Protein AF-0000000066941147 (afdb_homodimer)

Foldseek 3Di:
DPDQWDKDFPAFAAAPVRDTDHRWIKIKDKAADLVAAEEEEEDAQLDDQVQRCQQEDCPFPNDNPHYIYMYIYAELNVRTPHPVPDPDFPDDQHALLRRLVNVVCCQCVPSNHQAHAEQEYAAVSLLNLLLCLLVPVPRYAEGEYEAYAQAQDPVLLVLLLQLLQLLLVLLVWHPPGQLRFTDDDPVDRVVRVVSQDDDPSSLLRSLLSSLVSCVPQQAFPVCVVVPCLCVLVVAPDDVSSSVVPRSVSSSVGRSRSNRSVSSNRSGRHSCVDPPNVRPRLVSLQSRPHQYEYEYECGADRRHVVNVVVSQVSYDPPRYDYDYHPDNGHSCLPGGDRDVVSSVVVRVVSNVCSVPTDDPD/DPDQKDKDWPAFAAAPVRDTDHRWIKIKDKAADLVAAEEEEEDAQLDDQVQRCQQEDCPFPNDNPHYIYMYIYAELNVRTPHPVPDPDFPDDQHALLRRLVNVVCCQCVPSNHQAHAEQEYAAVSLLNLLLCLLVPVPRYAEGEYEAYAQAQDPVLLVLLLQLLQLLLVLLVWHPPGQLRGTDDDPVDRVRRVVSQDDDPSSLLRSLLSSLVSCVPQQAFPVCVVVPCLCVLVVAPDDVSSSVVPRSVSSSVGRSRSNRSVSSNRSGRHSCVDPPNVRPRLVSLQSRPHQYEYEYECGADRRHVVNVVVSQVSYDPPRYDYDYHPDNGHSCLRGRDRDVVSSVVVRVVSNVCSVPTDDDD

Sequence (720 aa):
MPADYETYNLGDFAVQSGATIPKAWIAYKTYGSPSNPVVLYPSWYSGLISDNEWLIGADKTLNPDKYFIIITALFGNGQSISPSNSDVVPFPDVTFYDNVKAQNRLLTEKLGVKHLRAVLGWSMGAGQAFQWATQYPDFVDIAVPFCGSAKTSIHNQVFLEGVKSALLAAKGLSSAGSTFGRVENAQDAVAIKSNRQWTDQEKATGLKAFGRGYAGWGFSQAFYREKLHQSAYGAKDLEDFMVNFWETWALSKDPENLLVMLYTWQAGDVSKQEPYNGDFEAAMRAIKAKTLVLPSKTDLYFPPEDSEYEVKNMSPGVGQLDVYPSIWGHWAGGPPGNMEDVKWLDERLAKLFAEAPKNGMPADYETYNLGDFAVQSGATIPKAWIAYKTYGSPSNPVVLYPSWYSGLISDNEWLIGADKTLNPDKYFIIITALFGNGQSISPSNSDVVPFPDVTFYDNVKAQNRLLTEKLGVKHLRAVLGWSMGAGQAFQWATQYPDFVDIAVPFCGSAKTSIHNQVFLEGVKSALLAAKGLSSAGSTFGRVENAQDAVAIKSNRQWTDQEKATGLKAFGRGYAGWGFSQAFYREKLHQSAYGAKDLEDFMVNFWETWALSKDPENLLVMLYTWQAGDVSKQEPYNGDFEAAMRAIKAKTLVLPSKTDLYFPPEDSEYEVKNMSPGVGQLDVYPSIWGHWAGGPPGNMEDVKWLDERLAKLFAEAPKNG

InterPro domains:
  IPR000073 Alpha/beta hydrolase fold-1 [PF00561] (54-217)
  IPR008220 Homoserine/serine acetyltransferase MetX-like [PIRSF000443] (4-332)
  IPR008220 Homoserine/serine acetyltransferase MetX-like [PTHR32268] (5-338)
  IPR029058 Alpha/Beta hydrolase fold [G3DSA:3.40.50.1820] (3-357)
  IPR029058 Alpha/Beta hydrolase fold [SSF53474] (2-332)

Radius of gyration: 27.17 Å; Cα contacts (8 Å, |Δi|>4): 1637; chains: 2; bounding box: 57×75×65 Å

pLDDT: mean 97.07, std 5.22, range [39.03, 98.94]

Organism: NCBI:txid1442368

Structure (mmCIF, N/CA/C/O backbone):
data_AF-0000000066941147-model_v1
#
loop_
_entity.id
_entity.type
_entity.pdbx_description
1 polymer 'AB hydrolase-1 domain-containing protein'
#
loop_
_atom_site.group_PDB
_atom_site.id
_atom_site.type_symbol
_atom_site.label_atom_id
_atom_site.label_alt_id
_atom_site.label_comp_id
_atom_site.label_asym_id
_atom_site.label_entity_id
_atom_site.label_seq_id
_atom_site.pdbx_PDB_ins_code
_atom_site.Cartn_x
_atom_site.Cartn_y
_atom_site.Cartn_z
_atom_site.occupancy
_atom_site.B_iso_or_equiv
_atom_site.auth_seq_id
_atom_site.auth_comp_id
_atom_site.auth_asym_id
_atom_site.auth_atom_id
_atom_site.pdbx_PDB_model_num
ATOM 1 N N . MET A 1 1 ? -15.719 -16.172 -30.375 1 39.03 1 MET A N 1
ATOM 2 C CA . MET A 1 1 ? -14.602 -16.859 -31.016 1 39.03 1 MET A CA 1
ATOM 3 C C . MET A 1 1 ? -14.016 -17.938 -30.109 1 39.03 1 MET A C 1
ATOM 5 O O . MET A 1 1 ? -14.047 -17.797 -28.875 1 39.03 1 MET A O 1
ATOM 9 N N . PRO A 1 2 ? -14.07 -19.109 -30.547 1 49.22 2 PRO A N 1
ATOM 10 C CA . PRO A 1 2 ? -13.57 -20.188 -29.672 1 49.22 2 PRO A CA 1
ATOM 11 C C . PRO A 1 2 ? -12.359 -19.766 -28.859 1 49.22 2 PRO A C 1
ATOM 13 O O . PRO A 1 2 ? -11.586 -18.891 -29.281 1 49.22 2 PRO A O 1
ATOM 16 N N . ALA A 1 3 ? -12.398 -20.281 -27.688 1 68.75 3 ALA A N 1
ATOM 17 C CA . ALA A 1 3 ? -11.273 -19.922 -26.828 1 68.75 3 ALA A CA 1
ATOM 18 C C . ALA A 1 3 ? -9.945 -20.312 -27.484 1 68.75 3 ALA A C 1
ATOM 20 O O . ALA A 1 3 ? -9.828 -21.391 -28.078 1 68.75 3 ALA A O 1
ATOM 21 N N . ASP A 1 4 ? -9.094 -19.547 -27.578 1 90.12 4 ASP A N 1
ATOM 22 C CA . ASP A 1 4 ? -7.773 -19.75 -28.172 1 90.12 4 ASP A CA 1
ATOM 23 C C . ASP A 1 4 ? -6.871 -20.547 -27.234 1 90.12 4 ASP A C 1
ATOM 25 O O . ASP A 1 4 ? -5.68 -20.25 -27.109 1 90.12 4 ASP A O 1
ATOM 29 N N . TYR A 1 5 ? -7.516 -21.484 -26.328 1 97.94 5 TYR A N 1
ATOM 30 C CA . TYR A 1 5 ? -6.793 -22.375 -25.438 1 97.94 5 TYR A CA 1
ATOM 31 C C . TYR A 1 5 ? -7.5 -23.719 -25.328 1 97.94 5 TYR A C 1
ATOM 33 O O . TYR A 1 5 ? -8.648 -23.859 -25.75 1 97.94 5 TYR A O 1
ATOM 41 N N . GLU A 1 6 ? -6.852 -24.766 -24.859 1 98.31 6 GLU A N 1
ATOM 42 C CA . GLU A 1 6 ? -7.391 -26.094 -24.609 1 98.31 6 GLU A CA 1
ATOM 43 C C . GLU A 1 6 ? -7.566 -26.359 -23.125 1 98.31 6 GLU A C 1
ATOM 45 O O . GLU A 1 6 ? -7.047 -25.609 -22.297 1 98.31 6 GLU A O 1
ATOM 50 N N . THR A 1 7 ? -8.414 -27.359 -22.797 1 98.56 7 THR A N 1
ATOM 51 C CA . THR A 1 7 ? -8.586 -27.75 -21.406 1 98.56 7 THR A CA 1
ATOM 52 C C . THR A 1 7 ? -8.273 -29.234 -21.234 1 98.56 7 THR A C 1
ATOM 54 O O . THR A 1 7 ? -8.414 -30.031 -22.172 1 98.56 7 THR A O 1
ATOM 57 N N . TYR A 1 8 ? -7.77 -29.578 -20.156 1 98.81 8 TYR A N 1
ATOM 58 C CA . TYR A 1 8 ? -7.562 -30.969 -19.719 1 98.81 8 TYR A CA 1
ATOM 59 C C . TYR A 1 8 ? -8.398 -31.281 -18.484 1 98.81 8 TYR A C 1
ATOM 61 O O . TYR A 1 8 ? -8.305 -30.594 -17.469 1 98.81 8 TYR A O 1
ATOM 69 N N . ASN A 1 9 ? -9.195 -32.312 -18.547 1 98.75 9 ASN A N 1
ATOM 70 C CA . ASN A 1 9 ? -10.047 -32.75 -17.453 1 98.75 9 ASN A CA 1
ATOM 71 C C . ASN A 1 9 ? -9.242 -33.5 -16.375 1 98.75 9 ASN A C 1
ATOM 73 O O . ASN A 1 9 ? -8.594 -34.5 -16.656 1 98.75 9 ASN A O 1
ATOM 77 N N . LEU A 1 10 ? -9.312 -33 -15.156 1 98.75 10 LEU A N 1
ATOM 78 C CA . LEU A 1 10 ? -8.562 -33.562 -14.039 1 98.75 10 LEU A CA 1
ATOM 79 C C . LEU A 1 10 ? -9.438 -34.5 -13.219 1 98.75 10 LEU A C 1
ATOM 81 O O . LEU A 1 10 ? -8.938 -35.219 -12.344 1 98.75 10 LEU A O 1
ATOM 85 N N . GLY A 1 11 ? -10.75 -34.531 -13.5 1 98.5 11 GLY A N 1
ATOM 86 C CA . GLY A 1 11 ? -11.695 -35.25 -12.656 1 98.5 11 GLY A CA 1
ATOM 87 C C . GLY A 1 11 ? -11.867 -34.625 -11.289 1 98.5 11 GLY A C 1
ATOM 88 O O . GLY A 1 11 ? -11.797 -33.406 -11.141 1 98.5 11 GLY A O 1
ATOM 89 N N . ASP A 1 12 ? -12.289 -35.5 -10.305 1 98.44 12 ASP A N 1
ATOM 90 C CA . ASP A 1 12 ? -12.328 -35.031 -8.922 1 98.44 12 ASP A CA 1
ATOM 91 C C . ASP A 1 12 ? -10.914 -34.781 -8.383 1 98.44 12 ASP A C 1
ATOM 93 O O . ASP A 1 12 ? -10.141 -35.75 -8.234 1 98.44 12 ASP A O 1
ATOM 97 N N . PHE A 1 13 ? -10.633 -33.594 -8.148 1 98.5 13 PHE A N 1
ATOM 98 C CA . PHE A 1 13 ? -9.273 -33.188 -7.852 1 98.5 13 PHE A CA 1
ATOM 99 C C . PHE A 1 13 ? -9.117 -32.844 -6.375 1 98.5 13 PHE A C 1
ATOM 101 O O . PHE A 1 13 ? -9.695 -31.859 -5.895 1 98.5 13 PHE A O 1
ATOM 108 N N . ALA A 1 14 ? -8.352 -33.625 -5.633 1 98.38 14 ALA A N 1
ATOM 109 C CA . ALA A 1 14 ? -8.094 -33.344 -4.215 1 98.38 14 ALA A CA 1
ATOM 110 C C . ALA A 1 14 ? -7.078 -32.219 -4.035 1 98.38 14 ALA A C 1
ATOM 112 O O . ALA A 1 14 ? -6.07 -32.188 -4.746 1 98.38 14 ALA A O 1
ATOM 113 N N . VAL A 1 15 ? -7.32 -31.359 -3.127 1 98.06 15 VAL A N 1
ATOM 114 C CA . VAL A 1 15 ? -6.41 -30.25 -2.877 1 98.06 15 VAL A CA 1
ATOM 115 C C . VAL A 1 15 ? -5.828 -30.359 -1.471 1 98.06 15 VAL A C 1
ATOM 117 O O . VAL A 1 15 ? -6.297 -31.172 -0.66 1 98.06 15 VAL A O 1
ATOM 120 N N . GLN A 1 16 ? -4.809 -29.578 -1.156 1 96.38 16 GLN A N 1
ATOM 121 C CA . GLN A 1 16 ? -4.031 -29.672 0.075 1 96.38 16 GLN A CA 1
ATOM 122 C C . GLN A 1 16 ? -4.906 -29.406 1.298 1 96.38 16 GLN A C 1
ATOM 124 O O . GLN A 1 16 ? -4.609 -29.875 2.395 1 96.38 16 GLN A O 1
ATOM 129 N N . SER A 1 17 ? -5.945 -28.672 1.117 1 93.25 17 SER A N 1
ATOM 130 C CA . SER A 1 17 ? -6.824 -28.328 2.23 1 93.25 17 SER A CA 1
ATOM 131 C C . SER A 1 17 ? -7.625 -29.531 2.699 1 93.25 17 SER A C 1
ATOM 133 O O . SER A 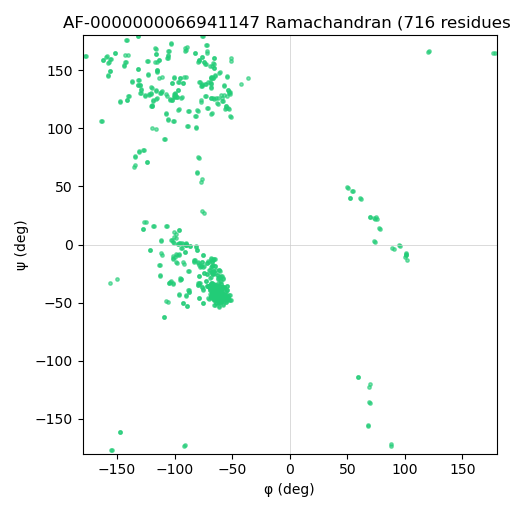1 17 ? -8.242 -29.5 3.766 1 93.25 17 SER A O 1
ATOM 135 N N . GLY A 1 18 ? -7.672 -30.578 1.94 1 96.25 18 GLY A N 1
ATOM 136 C CA . GLY A 1 18 ? -8.484 -31.75 2.223 1 96.25 18 GLY A CA 1
ATOM 137 C C . GLY A 1 18 ? -9.773 -31.797 1.432 1 96.25 18 GLY A C 1
ATOM 138 O O . GLY A 1 18 ? -10.422 -32.844 1.337 1 96.25 18 GLY A O 1
ATOM 139 N N . ALA A 1 19 ? -10.078 -30.688 0.742 1 97.19 19 ALA A N 1
ATOM 140 C CA . ALA A 1 19 ? -11.281 -30.609 -0.083 1 97.19 19 ALA A CA 1
ATOM 141 C C . ALA A 1 19 ? -11.047 -31.25 -1.454 1 97.19 19 ALA A C 1
ATOM 143 O O . ALA A 1 19 ? -9.914 -31.609 -1.791 1 97.19 19 ALA A O 1
ATOM 144 N N . THR A 1 20 ? -12.141 -31.5 -2.129 1 98.12 20 THR A N 1
ATOM 145 C CA . THR A 1 20 ? -12.094 -31.984 -3.502 1 98.12 20 THR A CA 1
ATOM 146 C C . THR A 1 20 ? -12.844 -31.047 -4.441 1 98.12 20 THR A C 1
ATOM 148 O O . THR A 1 20 ? -13.961 -30.625 -4.145 1 98.12 20 THR A O 1
ATOM 151 N N . ILE A 1 21 ? -12.219 -30.641 -5.5 1 98.5 21 ILE A N 1
ATOM 152 C CA . ILE A 1 21 ? -12.898 -29.906 -6.555 1 98.5 21 ILE A CA 1
ATOM 153 C C . ILE A 1 21 ? -13.508 -30.875 -7.562 1 98.5 21 ILE A C 1
ATOM 155 O O . ILE A 1 21 ? -12.781 -31.562 -8.289 1 98.5 21 ILE A O 1
ATOM 159 N N . PRO A 1 22 ? -14.812 -30.906 -7.672 1 98.06 22 PRO A N 1
ATOM 160 C CA . PRO A 1 22 ? -15.43 -31.875 -8.586 1 98.06 22 PRO A CA 1
ATOM 161 C C . PRO A 1 22 ? -15.242 -31.5 -10.055 1 98.06 22 PRO A C 1
ATOM 163 O O . PRO A 1 22 ? -15.352 -30.328 -10.414 1 98.06 22 PRO A O 1
ATOM 166 N N . LYS A 1 23 ? -14.945 -32.438 -10.867 1 97.81 23 LYS A N 1
ATOM 167 C CA . LYS A 1 23 ? -14.828 -32.281 -12.312 1 97.81 23 LYS A CA 1
ATOM 168 C C . LYS A 1 23 ? -13.93 -31.094 -12.664 1 97.81 23 LYS A C 1
ATOM 170 O O . LYS A 1 23 ? -14.32 -30.234 -13.445 1 97.81 23 LYS A O 1
ATOM 175 N N . ALA A 1 24 ? -12.805 -31.078 -12.039 1 98.75 24 ALA A N 1
ATOM 176 C CA . ALA A 1 24 ? -11.883 -29.969 -12.242 1 98.75 24 ALA A CA 1
ATOM 177 C C . ALA A 1 24 ? -11.219 -30.047 -13.617 1 98.75 24 ALA A C 1
ATOM 179 O O . ALA A 1 24 ? -11.164 -31.125 -14.227 1 98.75 24 ALA A O 1
ATOM 180 N N . TRP A 1 25 ? -10.766 -28.875 -14.148 1 98.88 25 TRP A N 1
ATOM 181 C CA . TRP A 1 25 ? -9.977 -28.844 -15.375 1 98.88 25 TRP A CA 1
ATOM 182 C C . TRP A 1 25 ? -8.906 -27.75 -15.305 1 98.88 25 TRP A C 1
ATOM 184 O O . TRP A 1 25 ? -9.039 -26.797 -14.547 1 98.88 25 TRP A O 1
ATOM 194 N N . ILE A 1 26 ? -7.871 -27.938 -16.031 1 98.88 26 ILE A N 1
ATOM 195 C CA . ILE A 1 26 ? -6.828 -26.938 -16.203 1 98.88 26 ILE A CA 1
ATOM 196 C C . ILE A 1 26 ? -6.762 -26.5 -17.656 1 98.88 26 ILE A C 1
ATOM 198 O O . ILE A 1 26 ? -6.879 -27.344 -18.562 1 98.88 26 ILE A O 1
ATOM 202 N N . ALA A 1 27 ? -6.723 -25.188 -17.891 1 98.88 27 ALA A N 1
ATOM 203 C CA . ALA A 1 27 ? -6.605 -24.609 -19.234 1 98.88 27 ALA A CA 1
ATOM 204 C C . ALA A 1 27 ? -5.145 -24.406 -19.609 1 98.88 27 ALA A C 1
ATOM 206 O O . ALA A 1 27 ? -4.316 -24.062 -18.766 1 98.88 27 ALA A O 1
ATOM 207 N N . TYR A 1 28 ? -4.836 -24.625 -20.938 1 98.88 28 TYR A N 1
ATOM 208 C CA . TYR A 1 28 ? -3.461 -24.484 -21.391 1 98.88 28 TYR A CA 1
ATOM 209 C C . TYR A 1 28 ? -3.416 -24.172 -22.891 1 98.88 28 TYR A C 1
ATOM 211 O O . TYR A 1 28 ? -4.418 -24.328 -23.594 1 98.88 28 TYR A O 1
ATOM 219 N N . LYS A 1 29 ? -2.312 -23.625 -23.312 1 98.81 29 LYS A N 1
ATOM 220 C CA . LYS A 1 29 ? -1.997 -23.422 -24.719 1 98.81 29 LYS A CA 1
ATOM 221 C C . LYS A 1 29 ? -0.547 -23.797 -25.016 1 98.81 29 LYS A C 1
ATOM 223 O O . LYS A 1 29 ? 0.342 -23.547 -24.203 1 98.81 29 LYS A O 1
ATOM 228 N N . THR A 1 30 ? -0.351 -24.438 -26.172 1 98.62 30 THR A N 1
ATOM 229 C CA . THR A 1 30 ? 0.993 -24.875 -26.516 1 98.62 30 THR A CA 1
ATOM 230 C C . THR A 1 30 ? 1.507 -24.141 -27.75 1 98.62 30 THR A C 1
ATOM 232 O O . THR A 1 30 ? 0.719 -23.703 -28.594 1 98.62 30 THR A O 1
ATOM 235 N N . TYR A 1 31 ? 2.775 -23.953 -27.797 1 98.44 31 TYR A N 1
ATOM 236 C CA . TYR A 1 31 ? 3.502 -23.359 -28.922 1 98.44 31 TYR A CA 1
ATOM 237 C C . TYR A 1 31 ? 4.715 -24.219 -29.281 1 98.44 31 TYR A C 1
ATOM 239 O O . TYR A 1 31 ? 5.41 -24.719 -28.406 1 98.44 31 TYR A O 1
ATOM 247 N N . GLY A 1 32 ? 4.957 -24.422 -30.547 1 98.38 32 GLY A N 1
ATOM 248 C CA . GLY A 1 32 ? 6.09 -25.219 -30.984 1 98.38 32 GLY A CA 1
ATOM 249 C C . GLY A 1 32 ? 5.781 -26.703 -31.078 1 98.38 32 GLY A C 1
ATOM 250 O O . GLY A 1 32 ? 4.637 -27.109 -30.891 1 98.38 32 GLY A O 1
ATOM 251 N N . SER A 1 33 ? 6.777 -27.531 -31.328 1 98 33 SER A N 1
ATOM 252 C CA . SER A 1 33 ? 6.629 -28.969 -31.547 1 98 33 SER A CA 1
ATOM 253 C C . SER A 1 33 ? 6.797 -29.734 -30.234 1 98 33 SER A C 1
ATOM 255 O O . SER A 1 33 ? 7.73 -29.484 -29.469 1 98 33 SER A O 1
ATOM 257 N N . PRO A 1 34 ? 6 -30.703 -30.047 1 97.62 34 PRO A N 1
ATOM 258 C CA . PRO A 1 34 ? 6.105 -31.5 -28.828 1 97.62 34 PRO A CA 1
ATOM 259 C C . PRO A 1 34 ? 7.418 -32.281 -28.75 1 97.62 34 PRO A C 1
ATOM 261 O O . PRO A 1 34 ? 7.75 -32.844 -27.688 1 97.62 34 PRO A O 1
ATOM 264 N N . SER A 1 35 ? 8.117 -32.344 -29.844 1 97.06 35 SER A N 1
ATOM 265 C CA . SER A 1 35 ? 9.383 -33.094 -29.844 1 97.06 35 SER A CA 1
ATOM 266 C C . SER A 1 35 ? 10.516 -32.219 -29.297 1 97.06 35 SER A C 1
ATOM 268 O O . SER A 1 35 ? 11.594 -32.719 -28.984 1 97.06 35 SER A O 1
ATOM 270 N N . ASN A 1 36 ? 10.273 -30.922 -29.219 1 97.75 36 ASN A N 1
ATOM 271 C CA . ASN A 1 36 ? 11.273 -30 -28.703 1 97.75 36 ASN A CA 1
ATOM 272 C C . ASN A 1 36 ? 11.336 -30.031 -27.172 1 97.75 36 ASN A C 1
ATOM 274 O O . ASN A 1 36 ? 10.414 -30.516 -26.516 1 97.75 36 ASN A O 1
ATOM 278 N N . PRO A 1 37 ? 12.523 -29.562 -26.609 1 98.19 37 PRO A N 1
ATOM 279 C CA . PRO A 1 37 ? 12.555 -29.438 -25.156 1 98.19 37 PRO A CA 1
ATOM 280 C C . PRO A 1 37 ? 11.422 -28.578 -24.609 1 98.19 37 PRO A C 1
ATOM 282 O O . PRO A 1 37 ? 11.047 -27.562 -25.219 1 98.19 37 PRO A O 1
ATOM 285 N N . VAL A 1 38 ? 10.906 -28.922 -23.453 1 98.81 38 VAL A N 1
ATOM 286 C CA . VAL A 1 38 ? 9.648 -28.359 -22.984 1 98.81 38 VAL A CA 1
ATOM 287 C C . VAL A 1 38 ? 9.93 -27.203 -22.031 1 98.81 38 VAL A C 1
ATOM 289 O O . VAL A 1 38 ? 10.781 -27.312 -21.141 1 98.81 38 VAL A O 1
ATOM 292 N N . VAL A 1 39 ? 9.273 -26.078 -22.203 1 98.88 39 VAL A N 1
ATOM 293 C CA . VAL A 1 39 ? 9.281 -24.938 -21.312 1 98.88 39 VAL A CA 1
ATOM 294 C C . VAL A 1 39 ? 7.871 -24.672 -20.781 1 98.88 39 VAL A C 1
ATOM 296 O O . VAL A 1 39 ? 6.922 -24.562 -21.562 1 98.88 39 VAL A O 1
ATOM 299 N N . LEU A 1 40 ? 7.738 -24.656 -19.484 1 98.94 40 LEU A N 1
ATOM 300 C CA . LEU A 1 40 ? 6.473 -24.312 -18.844 1 98.94 40 LEU A CA 1
ATOM 301 C C . LEU A 1 40 ? 6.469 -22.875 -18.375 1 98.94 40 LEU A C 1
ATOM 303 O O . LEU A 1 40 ? 7.406 -22.422 -17.703 1 98.94 40 LEU A O 1
ATOM 307 N N . TYR A 1 41 ? 5.434 -22.094 -18.703 1 98.69 41 TYR A N 1
ATOM 308 C CA . TYR A 1 41 ? 5.312 -20.672 -18.422 1 98.69 41 TYR A CA 1
ATOM 309 C C . TYR A 1 41 ? 3.928 -20.344 -17.875 1 98.69 41 TYR A C 1
ATOM 311 O O . TYR A 1 41 ? 3.1 -19.75 -18.562 1 98.69 41 TYR A O 1
ATOM 319 N N . PRO A 1 42 ? 3.701 -20.703 -16.562 1 98.75 42 PRO A N 1
ATOM 320 C CA . PRO A 1 42 ? 2.373 -20.547 -15.953 1 98.75 42 PRO A CA 1
ATOM 321 C C . PRO A 1 42 ? 1.939 -19.094 -15.82 1 98.75 42 PRO A C 1
ATOM 323 O O . PRO A 1 42 ? 2.785 -18.203 -15.711 1 98.75 42 PRO A O 1
ATOM 326 N N . SER A 1 43 ? 0.628 -18.875 -15.766 1 98.31 43 SER A N 1
ATOM 327 C CA . SER A 1 43 ? 0.059 -17.547 -15.648 1 98.31 43 SER A CA 1
ATOM 328 C C . SER A 1 43 ? 0.205 -17 -14.227 1 98.31 43 SER A C 1
ATOM 330 O O . SER A 1 43 ? 0.802 -17.656 -13.367 1 98.31 43 SER A O 1
ATOM 332 N N . TRP A 1 44 ? -0.232 -15.875 -14.031 1 98.19 44 TRP A N 1
ATOM 333 C CA . TRP A 1 44 ? -0.058 -15.086 -12.812 1 98.19 44 TRP A CA 1
ATOM 334 C C . TRP A 1 44 ? -1.387 -14.5 -12.352 1 98.19 44 TRP A C 1
ATOM 336 O O . TRP A 1 44 ? -2.438 -14.797 -12.922 1 98.19 44 TRP A O 1
ATOM 346 N N . TYR A 1 45 ? -1.41 -13.75 -11.234 1 98.5 45 TYR A N 1
ATOM 347 C CA . TYR A 1 45 ? -2.615 -13.219 -10.609 1 98.5 45 TYR A CA 1
ATOM 348 C C . TYR A 1 45 ? -3.467 -12.469 -11.625 1 98.5 45 TYR A C 1
ATOM 350 O O . TYR A 1 45 ? -3.051 -11.422 -12.141 1 98.5 45 TYR A O 1
ATOM 358 N N . SER A 1 46 ? -4.566 -12.961 -11.984 1 94.81 46 SER A N 1
ATOM 359 C CA . SER A 1 46 ? -5.605 -12.414 -12.852 1 94.81 46 SER A CA 1
ATOM 360 C C . SER A 1 46 ? -5.168 -12.43 -14.312 1 94.81 46 SER A C 1
ATOM 362 O O . SER A 1 46 ? -5.902 -11.969 -15.188 1 94.81 46 SER A O 1
ATOM 364 N N . GLY A 1 47 ? -3.965 -12.969 -14.617 1 96.5 47 GLY A N 1
ATOM 365 C CA . GLY A 1 47 ? -3.506 -13.07 -15.992 1 96.5 47 GLY A CA 1
ATOM 366 C C . GLY A 1 47 ? -4.133 -14.227 -16.75 1 96.5 47 GLY A C 1
ATOM 367 O O . GLY A 1 47 ? -4.32 -15.312 -16.188 1 96.5 47 GLY A O 1
ATOM 368 N N . LEU A 1 48 ? -4.461 -13.961 -17.984 1 96.69 48 LEU A N 1
ATOM 369 C CA . LEU A 1 48 ? -4.93 -14.992 -18.891 1 96.69 48 LEU A CA 1
ATOM 370 C C . LEU A 1 48 ? -3.762 -15.609 -19.656 1 96.69 48 LEU A C 1
ATOM 372 O O . LEU A 1 48 ? -2.646 -15.086 -19.625 1 96.69 48 LEU A O 1
ATOM 376 N N . ILE A 1 49 ? -4.008 -16.734 -20.312 1 97.94 49 ILE A N 1
ATOM 377 C CA . ILE A 1 49 ? -2.996 -17.391 -21.109 1 97.94 49 ILE A CA 1
ATOM 378 C C . ILE A 1 49 ? -2.416 -16.422 -22.125 1 97.94 49 ILE A C 1
ATOM 380 O O . ILE A 1 49 ? -1.197 -16.344 -22.312 1 97.94 49 ILE A O 1
ATOM 384 N N . SER A 1 50 ? -3.225 -15.562 -22.734 1 96.81 50 SER A N 1
ATOM 385 C CA . SER A 1 50 ? -2.785 -14.617 -23.766 1 96.81 50 SER A CA 1
ATOM 386 C C . SER A 1 50 ? -1.848 -13.57 -23.172 1 96.81 50 SER A C 1
ATOM 388 O O . SER A 1 50 ? -1.011 -13.016 -23.891 1 96.81 50 SER A O 1
ATOM 390 N N . ASP A 1 51 ? -1.985 -13.336 -21.875 1 95.81 51 ASP A N 1
ATOM 391 C CA . ASP A 1 51 ? -1.191 -12.297 -21.234 1 95.81 51 ASP A CA 1
ATOM 392 C C . ASP A 1 51 ? 0.255 -12.75 -21.047 1 95.81 51 ASP A C 1
ATOM 394 O O . ASP A 1 51 ? 1.129 -11.938 -20.734 1 95.81 51 ASP A O 1
ATOM 398 N N . ASN A 1 52 ? 0.549 -13.984 -21.281 1 96.44 52 ASN A N 1
ATOM 399 C CA . ASN A 1 52 ? 1.904 -14.516 -21.172 1 96.44 52 ASN A CA 1
ATOM 400 C C . ASN A 1 52 ? 2.6 -14.539 -22.531 1 96.44 52 ASN A C 1
ATOM 402 O O . ASN A 1 52 ? 3.814 -14.734 -22.609 1 96.44 52 ASN A O 1
ATOM 406 N N . GLU A 1 53 ? 1.952 -14.289 -23.578 1 96.12 53 GLU A N 1
ATOM 407 C CA . GLU A 1 53 ? 2.445 -14.594 -24.922 1 96.12 53 GLU A CA 1
ATOM 408 C C . GLU A 1 53 ? 3.531 -13.609 -25.344 1 96.12 53 GLU A C 1
ATOM 410 O O . GLU A 1 53 ? 4.297 -13.883 -26.266 1 96.12 53 GLU A O 1
ATOM 415 N N . TRP A 1 54 ? 3.6 -12.508 -24.703 1 94.25 54 TRP A N 1
ATOM 416 C CA . TRP A 1 54 ? 4.52 -11.445 -25.094 1 94.25 54 TRP A CA 1
ATOM 417 C C . TRP A 1 54 ? 5.965 -11.922 -25.016 1 94.25 54 TRP A C 1
ATOM 419 O O . TRP A 1 54 ? 6.844 -11.367 -25.688 1 94.25 54 TRP A O 1
ATOM 429 N N . LEU A 1 55 ? 6.266 -12.938 -24.25 1 95.25 55 LEU A N 1
ATOM 430 C CA . LEU A 1 55 ? 7.633 -13.414 -24.047 1 95.25 55 LEU A CA 1
ATOM 431 C C . LEU A 1 55 ? 7.965 -14.531 -25.031 1 95.25 55 LEU A C 1
ATOM 433 O O . LEU A 1 55 ? 9.07 -15.086 -25 1 95.25 55 LEU A O 1
ATOM 437 N N . ILE A 1 56 ? 7.047 -14.93 -25.938 1 97.19 56 ILE A N 1
ATOM 438 C CA . ILE A 1 56 ? 7.215 -16 -26.906 1 97.19 56 ILE A CA 1
ATOM 439 C C . ILE A 1 56 ? 7.391 -15.398 -28.312 1 97.19 56 ILE A C 1
ATOM 441 O O . ILE A 1 56 ? 6.613 -14.531 -28.719 1 97.19 56 ILE A O 1
ATOM 445 N N . GLY A 1 57 ? 8.43 -15.852 -28.969 1 97.19 57 GLY A N 1
ATOM 446 C CA . GLY A 1 57 ? 8.648 -15.367 -30.328 1 97.19 57 GLY A CA 1
ATOM 447 C C . GLY A 1 57 ? 9.922 -15.906 -30.953 1 97.19 57 GLY A C 1
ATOM 448 O O . GLY A 1 57 ? 10.82 -16.359 -30.234 1 97.19 57 GLY A O 1
ATOM 449 N N . ALA A 1 58 ? 9.992 -15.758 -32.25 1 97.25 58 ALA A N 1
ATOM 450 C CA . ALA A 1 58 ? 11.156 -16.25 -32.969 1 97.25 58 ALA A CA 1
ATOM 451 C C . ALA A 1 58 ? 12.406 -15.453 -32.594 1 97.25 58 ALA A C 1
ATOM 453 O O . ALA A 1 58 ? 13.531 -15.953 -32.719 1 97.25 58 ALA A O 1
ATOM 454 N N . ASP A 1 59 ? 12.172 -14.266 -32.125 1 96 59 ASP A N 1
ATOM 455 C CA . ASP A 1 59 ? 13.273 -13.383 -31.766 1 96 59 ASP A CA 1
ATOM 456 C C . ASP A 1 59 ? 13.539 -13.414 -30.25 1 96 59 ASP A C 1
ATOM 458 O O . ASP A 1 59 ? 14.297 -12.594 -29.734 1 96 59 ASP A O 1
ATOM 462 N N . LYS A 1 60 ? 12.93 -14.305 -29.547 1 97.12 60 LYS A N 1
ATOM 463 C CA . LYS A 1 60 ? 13.047 -14.414 -28.094 1 97.12 60 LYS A CA 1
ATOM 464 C C . LYS A 1 60 ? 13.695 -15.727 -27.688 1 97.12 60 LYS A C 1
ATOM 466 O O . LYS A 1 60 ? 13.836 -16.641 -28.5 1 97.12 60 LYS A O 1
ATOM 471 N N . THR A 1 61 ? 14.133 -15.719 -26.391 1 98.25 61 THR A N 1
ATOM 472 C CA . THR A 1 61 ? 14.648 -16.969 -25.844 1 98.25 61 THR A CA 1
ATOM 473 C C . THR A 1 61 ? 13.57 -18.047 -25.875 1 98.25 61 THR A C 1
ATOM 475 O O . THR A 1 61 ? 13.852 -19.203 -26.25 1 98.25 61 THR A O 1
ATOM 478 N N . LEU A 1 62 ? 12.305 -17.703 -25.562 1 98.44 62 LEU A N 1
ATOM 479 C CA . LEU A 1 62 ? 11.18 -18.625 -25.703 1 98.44 62 LEU A CA 1
ATOM 480 C C . LEU A 1 62 ? 10.719 -18.688 -27.156 1 98.44 62 LEU A C 1
ATOM 482 O O . LEU A 1 62 ? 9.641 -18.203 -27.5 1 98.44 62 LEU A O 1
ATOM 486 N N . ASN A 1 63 ? 11.461 -19.344 -27.938 1 98.62 63 ASN A N 1
ATOM 487 C CA . ASN A 1 63 ? 11.273 -19.5 -29.375 1 98.62 63 ASN A CA 1
ATOM 488 C C . ASN A 1 63 ? 10.562 -20.812 -29.703 1 98.62 63 ASN A C 1
ATOM 490 O O . ASN A 1 63 ? 11.125 -21.891 -29.5 1 98.62 63 ASN A O 1
ATOM 494 N N . PRO A 1 64 ? 9.391 -20.734 -30.25 1 98.31 64 PRO A N 1
ATOM 495 C CA . PRO A 1 64 ? 8.633 -21.953 -30.5 1 98.31 64 PRO A CA 1
ATOM 496 C C . PRO A 1 64 ? 9.289 -22.844 -31.547 1 98.31 64 PRO A C 1
ATOM 498 O O . PRO A 1 64 ? 8.906 -24.016 -31.703 1 98.31 64 PRO A O 1
ATOM 501 N N . ASP A 1 65 ? 10.25 -22.344 -32.25 1 98.31 65 ASP A N 1
ATOM 502 C CA . ASP A 1 65 ? 11.008 -23.188 -33.188 1 98.31 65 ASP A CA 1
ATOM 503 C C . ASP A 1 65 ? 12.016 -24.062 -32.438 1 98.31 65 ASP A C 1
ATOM 505 O O . ASP A 1 65 ? 12.5 -25.047 -32.969 1 98.31 65 ASP A O 1
ATOM 509 N N . LYS A 1 66 ? 12.328 -23.719 -31.266 1 98.06 66 LYS A N 1
ATOM 510 C CA . LYS A 1 66 ? 13.375 -24.391 -30.5 1 98.06 66 LYS A CA 1
ATOM 511 C C . LYS A 1 66 ? 12.797 -25.141 -29.297 1 98.06 66 LYS A C 1
ATOM 513 O O . LYS A 1 66 ? 13.383 -26.109 -28.828 1 98.06 66 LYS A O 1
ATOM 518 N N . TYR A 1 67 ? 11.688 -24.656 -28.844 1 98.62 67 TYR A N 1
ATOM 519 C CA . TYR A 1 67 ? 11.117 -25.219 -27.625 1 98.62 67 TYR A CA 1
ATOM 520 C C . TYR A 1 67 ? 9.633 -25.516 -27.812 1 98.62 67 TYR A C 1
ATOM 522 O O . TYR A 1 67 ? 8.969 -24.938 -28.656 1 98.62 67 TYR A O 1
ATOM 530 N N . PHE A 1 68 ? 9.172 -26.516 -27.078 1 98.75 68 PHE A N 1
ATOM 531 C CA . PHE A 1 68 ? 7.75 -26.75 -26.844 1 98.75 68 PHE A CA 1
ATOM 532 C C . PHE A 1 68 ? 7.262 -25.984 -25.625 1 98.75 68 PHE A C 1
ATOM 534 O O . PHE A 1 68 ? 7.484 -26.422 -24.484 1 98.75 68 PHE A O 1
ATOM 541 N N . ILE A 1 69 ? 6.594 -24.891 -25.891 1 98.88 69 ILE A N 1
ATOM 542 C CA . ILE A 1 69 ? 6.234 -23.969 -24.812 1 98.88 69 ILE A CA 1
ATOM 543 C C . ILE A 1 69 ? 4.781 -24.188 -24.406 1 98.88 69 ILE A C 1
ATOM 545 O O . ILE A 1 69 ? 3.887 -24.203 -25.25 1 98.88 69 ILE A O 1
ATOM 549 N N . ILE A 1 70 ? 4.559 -24.359 -23.125 1 98.94 70 ILE A N 1
ATOM 550 C CA . ILE A 1 70 ? 3.23 -24.594 -22.578 1 98.94 70 ILE A CA 1
ATOM 551 C C . ILE A 1 70 ? 2.875 -23.484 -21.594 1 98.94 70 ILE A C 1
ATOM 553 O O . ILE A 1 70 ? 3.59 -23.266 -20.609 1 98.94 70 ILE A O 1
ATOM 557 N N . ILE A 1 71 ? 1.799 -22.734 -21.844 1 98.81 71 ILE A N 1
ATOM 558 C CA . ILE A 1 71 ? 1.233 -21.781 -20.891 1 98.81 71 ILE A CA 1
ATOM 559 C C . ILE A 1 71 ? 0.019 -22.406 -20.203 1 98.81 71 ILE A C 1
ATOM 561 O O . ILE A 1 71 ? -0.869 -22.953 -20.875 1 98.81 71 ILE A O 1
ATOM 565 N N . THR A 1 72 ? 0.026 -22.375 -18.938 1 98.88 72 THR A N 1
ATOM 566 C CA . THR A 1 72 ? -1.119 -22.875 -18.172 1 98.88 72 THR A CA 1
ATOM 567 C C . THR A 1 72 ? -1.783 -21.734 -17.406 1 98.88 72 THR A C 1
ATOM 569 O O . THR A 1 72 ? -1.116 -20.781 -17 1 98.88 72 THR A O 1
ATOM 572 N N . ALA A 1 73 ? -3.062 -21.828 -17.188 1 98.75 73 ALA A N 1
ATOM 573 C CA . ALA A 1 73 ? -3.82 -20.859 -16.406 1 98.75 73 ALA A CA 1
ATOM 574 C C . ALA A 1 73 ? -3.992 -21.344 -14.969 1 98.75 73 ALA A C 1
ATOM 576 O O . ALA A 1 73 ? -4.285 -22.516 -14.727 1 98.75 73 ALA A O 1
ATOM 577 N N . LEU A 1 74 ? -3.869 -20.438 -14.07 1 98.12 74 LEU A N 1
ATOM 578 C CA . LEU A 1 74 ? -4.098 -20.719 -12.656 1 98.12 74 LEU A CA 1
ATOM 579 C C . LEU A 1 74 ? -5.555 -21.094 -12.406 1 98.12 74 LEU A C 1
ATOM 581 O O . LEU A 1 74 ? -6.457 -20.594 -13.078 1 98.12 74 LEU A O 1
ATOM 585 N N . PHE A 1 75 ? -5.742 -22.047 -11.406 1 98.69 75 PHE A N 1
ATOM 586 C CA . PHE A 1 75 ? -7.09 -22.156 -10.867 1 98.69 75 PHE A CA 1
ATOM 587 C C . PHE A 1 75 ? -7.605 -20.812 -10.391 1 98.69 75 PHE A C 1
ATOM 589 O O . PHE A 1 75 ? -6.871 -20.047 -9.766 1 98.69 75 PHE A O 1
ATOM 596 N N . GLY A 1 76 ? -8.812 -20.484 -10.766 1 98.12 76 GLY A N 1
ATOM 597 C CA . GLY A 1 76 ? -9.406 -19.234 -10.32 1 98.12 76 GLY A CA 1
ATOM 598 C C . GLY A 1 76 ? -9.234 -18.109 -11.32 1 98.12 76 GLY A C 1
ATOM 599 O O . GLY A 1 76 ? -9.758 -17 -11.125 1 98.12 76 GLY A O 1
ATOM 600 N N . ASN A 1 77 ? -8.578 -18.312 -12.461 1 97.62 77 ASN A N 1
ATOM 601 C CA . ASN A 1 77 ? -8.281 -17.203 -13.352 1 97.62 77 ASN A CA 1
ATOM 602 C C . ASN A 1 77 ? -9.391 -17 -14.375 1 97.62 77 ASN A C 1
ATOM 604 O O . ASN A 1 77 ? -9.297 -16.109 -15.227 1 97.62 77 ASN A O 1
ATOM 608 N N . GLY A 1 78 ? -10.375 -17.875 -14.422 1 98.12 78 GLY A N 1
ATOM 609 C CA . GLY A 1 78 ? -11.5 -17.75 -15.328 1 98.12 78 GLY A CA 1
ATOM 610 C C . GLY A 1 78 ? -11.375 -18.625 -16.562 1 98.12 78 GLY A C 1
ATOM 611 O O . GLY A 1 78 ? -12.336 -18.781 -17.312 1 98.12 78 GLY A O 1
ATOM 612 N N . GLN A 1 79 ? -10.133 -19.234 -16.781 1 98.56 79 GLN A N 1
ATOM 613 C CA . GLN A 1 79 ? -9.922 -20.172 -17.875 1 98.56 79 GLN A CA 1
ATOM 614 C C . GLN A 1 79 ? -9.797 -21.594 -17.359 1 98.56 79 GLN A C 1
ATOM 616 O O . GLN A 1 79 ? -10.438 -22.516 -17.875 1 98.56 79 GLN A O 1
ATOM 621 N N . SER A 1 80 ? -9.008 -21.844 -16.375 1 98.81 80 SER A N 1
ATOM 622 C CA . SER A 1 80 ? -9.102 -23.062 -15.586 1 98.81 80 SER A CA 1
ATOM 623 C C . SER A 1 80 ? -10.328 -23.047 -14.688 1 98.81 80 SER A C 1
ATOM 625 O O . SER A 1 80 ? -11.031 -22.047 -14.602 1 98.81 80 SER A O 1
ATOM 627 N N . ILE A 1 81 ? -10.625 -24.172 -14.047 1 98.81 81 ILE A N 1
ATOM 628 C CA . ILE A 1 81 ? -11.797 -24.219 -13.172 1 98.81 81 ILE A CA 1
ATOM 629 C C . ILE A 1 81 ? -11.734 -23.062 -12.172 1 98.81 81 ILE A C 1
ATOM 631 O O . ILE A 1 81 ? -10.68 -22.797 -11.594 1 98.81 81 ILE A O 1
ATOM 635 N N . SER A 1 82 ? -12.789 -22.312 -12.016 1 98.62 82 SER A N 1
ATOM 636 C CA . SER A 1 82 ? -12.898 -21.078 -11.25 1 98.62 82 SER A CA 1
ATOM 637 C C . SER A 1 82 ? -14.312 -20.859 -10.734 1 98.62 82 SER A C 1
ATOM 639 O O . SER A 1 82 ? -15.258 -21.469 -11.234 1 98.62 82 SER A O 1
ATOM 641 N N . PRO A 1 83 ? -14.445 -19.953 -9.773 1 98.12 83 PRO A N 1
ATOM 642 C CA . PRO A 1 83 ? -15.797 -19.594 -9.344 1 98.12 83 PRO A CA 1
ATOM 643 C C . PRO A 1 83 ? -16.672 -19.078 -10.484 1 98.12 83 PRO A C 1
ATOM 645 O O . PRO A 1 83 ? -17.859 -19.406 -10.562 1 98.12 83 PRO A O 1
ATOM 648 N N . SER A 1 84 ? -16.109 -18.344 -11.391 1 98 84 SER A N 1
ATOM 649 C CA . SER A 1 84 ? -16.875 -17.641 -12.422 1 98 84 SER A CA 1
ATOM 650 C C . SER A 1 84 ? -17.297 -18.594 -13.531 1 98 84 SER A C 1
ATOM 652 O O . SER A 1 84 ? -18.188 -18.266 -14.328 1 98 84 SER A O 1
ATOM 654 N N . ASN A 1 85 ? -16.688 -19.781 -13.672 1 98.12 85 ASN A N 1
ATOM 655 C CA . ASN A 1 85 ? -17.016 -20.656 -14.797 1 98.12 85 ASN A CA 1
ATOM 656 C C . ASN A 1 85 ? -17.406 -22.047 -14.32 1 98.12 85 ASN A C 1
ATOM 658 O O . ASN A 1 85 ? -17.328 -23.016 -15.086 1 98.12 85 ASN A O 1
ATOM 662 N N . SER A 1 86 ? -17.781 -22.172 -13.031 1 97.88 86 SER A N 1
ATOM 663 C CA . SER A 1 86 ? -18.25 -23.422 -12.461 1 97.88 86 SER A CA 1
ATOM 664 C C . SER A 1 86 ? -19.391 -23.188 -11.477 1 97.88 86 SER A C 1
ATOM 666 O O . SER A 1 86 ? -19.719 -22.047 -11.156 1 97.88 86 SER A O 1
ATOM 668 N N . ASP A 1 87 ? -19.953 -24.281 -10.953 1 95.94 87 ASP A N 1
ATOM 669 C CA . ASP A 1 87 ? -21.031 -24.203 -9.977 1 95.94 87 ASP A CA 1
ATOM 670 C C . ASP A 1 87 ? -20.547 -24.562 -8.578 1 95.94 87 ASP A C 1
ATOM 672 O O . ASP A 1 87 ? -21.344 -24.859 -7.691 1 95.94 87 ASP A O 1
ATOM 676 N N . VAL A 1 88 ? -19.188 -24.531 -8.461 1 96.5 88 VAL A N 1
ATOM 677 C CA . VAL A 1 88 ? -18.625 -24.922 -7.172 1 96.5 88 VAL A CA 1
ATOM 678 C C . VAL A 1 88 ? -18.719 -23.75 -6.195 1 96.5 88 VAL A C 1
ATOM 680 O O . VAL A 1 88 ? -18.047 -22.734 -6.363 1 96.5 88 VAL A O 1
ATOM 683 N N . VAL A 1 89 ? -19.5 -23.891 -5.098 1 93.19 89 VAL A N 1
ATOM 684 C CA . VAL A 1 89 ? -19.703 -22.844 -4.109 1 93.19 89 VAL A CA 1
ATOM 685 C C . VAL A 1 89 ? -19.891 -23.453 -2.727 1 93.19 89 VAL A C 1
ATOM 687 O O . VAL A 1 89 ? -20.812 -24.266 -2.521 1 93.19 89 VAL A O 1
ATOM 690 N N . PRO A 1 90 ? -19.125 -23.094 -1.838 1 93.69 90 PRO A N 1
ATOM 691 C CA . PRO A 1 90 ? -17.922 -22.266 -1.955 1 93.69 90 PRO A CA 1
ATOM 692 C C . PRO A 1 90 ? -16.797 -22.969 -2.717 1 93.69 90 PRO A C 1
ATOM 694 O O . PRO A 1 90 ? -16.672 -24.203 -2.654 1 93.69 90 PRO A O 1
ATOM 697 N N . PHE A 1 91 ? -16.094 -22.25 -3.445 1 96.44 91 PHE A N 1
ATOM 698 C CA . PHE A 1 91 ? -14.898 -22.766 -4.105 1 96.44 91 PHE A CA 1
ATOM 699 C C . PHE A 1 91 ? -13.805 -23.078 -3.086 1 96.44 91 PHE A C 1
ATOM 701 O O . PHE A 1 91 ? -13.547 -22.266 -2.191 1 96.44 91 PHE A O 1
ATOM 708 N N . PRO A 1 92 ? -13.117 -24.188 -3.146 1 96.38 92 PRO A N 1
ATOM 709 C CA . PRO A 1 92 ? -12.094 -24.547 -2.16 1 96.38 92 PRO A CA 1
ATOM 710 C C . PRO A 1 92 ? -10.859 -23.672 -2.232 1 96.38 92 PRO A C 1
ATOM 712 O O . PRO A 1 92 ? -10.555 -23.109 -3.289 1 96.38 92 PRO A O 1
ATOM 715 N N . ASP A 1 93 ? -10.188 -23.578 -1.086 1 96.62 93 ASP A N 1
ATOM 716 C CA . ASP A 1 93 ? -8.875 -22.953 -1.06 1 96.62 93 ASP A CA 1
ATOM 717 C C . ASP A 1 93 ? -7.859 -23.766 -1.854 1 96.62 93 ASP A C 1
ATOM 719 O O . ASP A 1 93 ? -7.699 -24.969 -1.617 1 96.62 93 ASP A O 1
ATOM 723 N N . VAL A 1 94 ? -7.211 -23.172 -2.77 1 98.12 94 VAL A N 1
ATOM 724 C CA . VAL A 1 94 ? -6.242 -23.844 -3.625 1 98.12 94 VAL A CA 1
ATOM 725 C C . VAL A 1 94 ? -4.867 -23.203 -3.461 1 98.12 94 VAL A C 1
ATOM 727 O O . VAL A 1 94 ? -4.75 -21.969 -3.424 1 98.12 94 VAL A O 1
ATOM 730 N N . THR A 1 95 ? -3.84 -24 -3.328 1 98.75 95 THR A N 1
ATOM 731 C CA . THR A 1 95 ? -2.477 -23.516 -3.127 1 98.75 95 THR A CA 1
ATOM 732 C C . THR A 1 95 ? -1.67 -23.625 -4.418 1 98.75 95 THR A C 1
ATOM 734 O O . THR A 1 95 ? -2.15 -24.172 -5.414 1 98.75 95 THR A O 1
ATOM 737 N N . PHE A 1 96 ? -0.423 -23.062 -4.422 1 98.88 96 PHE A N 1
ATOM 738 C CA . PHE A 1 96 ? 0.502 -23.281 -5.527 1 98.88 96 PHE A CA 1
ATOM 739 C C . PHE A 1 96 ? 0.788 -24.766 -5.707 1 98.88 96 PHE A C 1
ATOM 741 O O . PHE A 1 96 ? 0.928 -25.25 -6.836 1 98.88 96 PHE A O 1
ATOM 748 N N . TYR A 1 97 ? 0.898 -25.484 -4.602 1 98.88 97 TYR A N 1
ATOM 749 C CA . TYR A 1 97 ? 1.098 -26.922 -4.637 1 98.88 97 TYR A CA 1
ATOM 750 C C . TYR A 1 97 ? 0.026 -27.609 -5.484 1 98.88 97 TYR A C 1
ATOM 752 O O . TYR A 1 97 ? 0.331 -28.469 -6.312 1 98.88 97 TYR A O 1
ATOM 760 N N . ASP A 1 98 ? -1.194 -27.219 -5.277 1 98.94 98 ASP A N 1
ATOM 761 C CA . ASP A 1 98 ? -2.318 -27.797 -6.004 1 98.94 98 ASP A CA 1
ATOM 762 C C . ASP A 1 98 ? -2.244 -27.453 -7.492 1 98.94 98 ASP A C 1
ATOM 764 O O . ASP A 1 98 ? -2.504 -28.312 -8.344 1 98.94 98 ASP A O 1
ATOM 768 N N . ASN A 1 99 ? -1.959 -26.203 -7.816 1 98.94 99 ASN A N 1
ATOM 769 C CA . ASN A 1 99 ? -1.826 -25.797 -9.211 1 98.94 99 ASN A CA 1
ATOM 770 C C . ASN A 1 99 ? -0.727 -26.578 -9.922 1 98.94 99 ASN A C 1
ATOM 772 O O . ASN A 1 99 ? -0.918 -27.031 -11.047 1 98.94 99 ASN A O 1
ATOM 776 N N . VAL A 1 100 ? 0.41 -26.734 -9.25 1 98.94 100 VAL A N 1
ATOM 777 C CA . VAL A 1 100 ? 1.555 -27.406 -9.859 1 98.94 100 VAL A CA 1
ATOM 778 C C . VAL A 1 100 ? 1.263 -28.891 -10 1 98.94 100 VAL A C 1
ATOM 780 O O . VAL A 1 100 ? 1.677 -29.516 -10.977 1 98.94 100 VAL A O 1
ATOM 783 N N . LYS A 1 101 ? 0.571 -29.484 -9.055 1 98.88 101 LYS A N 1
ATOM 784 C CA . LYS A 1 101 ? 0.116 -30.875 -9.188 1 98.88 101 LYS A CA 1
ATOM 785 C C . LYS A 1 101 ? -0.758 -31.047 -10.43 1 98.88 101 LYS A C 1
ATOM 787 O O . LYS A 1 101 ? -0.607 -32 -11.172 1 98.88 101 LYS A O 1
ATOM 792 N N . ALA A 1 102 ? -1.689 -30.109 -10.625 1 98.94 102 ALA A N 1
ATOM 793 C CA . ALA A 1 102 ? -2.545 -30.141 -11.812 1 98.94 102 ALA A CA 1
ATOM 794 C C . ALA A 1 102 ? -1.721 -30.016 -13.086 1 98.94 102 ALA A C 1
ATOM 796 O O . ALA A 1 102 ? -1.986 -30.703 -14.078 1 98.94 102 ALA A O 1
ATOM 797 N N . GLN A 1 103 ? -0.774 -29.156 -13.07 1 98.94 103 GLN A N 1
ATOM 798 C CA . GLN A 1 103 ? 0.113 -28.969 -14.219 1 98.94 103 GLN A CA 1
ATOM 799 C C . GLN A 1 103 ? 0.907 -30.234 -14.508 1 98.94 103 GLN A C 1
ATOM 801 O O . GLN A 1 103 ? 1.068 -30.625 -15.664 1 98.94 103 GLN A O 1
ATOM 806 N N . ASN A 1 104 ? 1.441 -30.812 -13.445 1 98.88 104 ASN A N 1
ATOM 807 C CA . ASN A 1 104 ? 2.203 -32.031 -13.609 1 98.88 104 ASN A CA 1
ATOM 808 C C . ASN A 1 104 ? 1.368 -33.125 -14.281 1 98.88 104 ASN A C 1
ATOM 810 O O . ASN A 1 104 ? 1.854 -33.844 -15.164 1 98.88 104 ASN A O 1
ATOM 814 N N . ARG A 1 105 ? 0.116 -33.281 -13.867 1 98.81 105 ARG A N 1
ATOM 815 C CA . ARG A 1 105 ? -0.769 -34.25 -14.492 1 98.81 105 ARG A CA 1
ATOM 816 C C . ARG A 1 105 ? -0.988 -33.938 -15.969 1 98.81 105 ARG A C 1
ATOM 818 O O . ARG A 1 105 ? -0.945 -34.844 -16.812 1 98.81 105 ARG A O 1
ATOM 825 N N . LEU A 1 106 ? -1.271 -32.656 -16.25 1 98.88 106 LEU A N 1
ATOM 826 C CA . LEU A 1 106 ? -1.426 -32.219 -17.641 1 98.88 106 LEU A CA 1
ATOM 827 C C . LEU A 1 106 ? -0.206 -32.625 -18.469 1 98.88 106 LEU A C 1
ATOM 829 O O . LEU A 1 106 ? -0.343 -33.188 -19.547 1 98.88 106 LEU A O 1
ATOM 833 N N . LEU A 1 107 ? 0.967 -32.344 -17.938 1 98.81 107 LEU A N 1
ATOM 834 C CA . LEU A 1 107 ? 2.215 -32.562 -18.656 1 98.81 107 LEU A CA 1
ATOM 835 C C . LEU A 1 107 ? 2.467 -34.031 -18.859 1 98.81 107 LEU A C 1
ATOM 837 O O . LEU A 1 107 ? 2.779 -34.469 -19.969 1 98.81 107 LEU A O 1
ATOM 841 N N . THR A 1 108 ? 2.285 -34.875 -17.844 1 98.62 108 THR A N 1
ATOM 842 C CA . THR A 1 108 ? 2.715 -36.281 -17.875 1 98.62 108 THR A CA 1
ATOM 843 C C . THR A 1 108 ? 1.631 -37.156 -18.484 1 98.62 108 THR A C 1
ATOM 845 O O . THR A 1 108 ? 1.923 -38.031 -19.281 1 98.62 108 THR A O 1
ATOM 848 N N . GLU A 1 109 ? 0.395 -36.906 -18.141 1 98.56 109 GLU A N 1
ATOM 849 C CA . GLU A 1 109 ? -0.686 -37.781 -18.531 1 98.56 109 GLU A CA 1
ATOM 850 C C . GLU A 1 109 ? -1.255 -37.406 -19.891 1 98.56 109 GLU A C 1
ATOM 852 O O . GLU A 1 109 ? -1.578 -38.281 -20.703 1 98.56 109 GLU A O 1
ATOM 857 N N . LYS A 1 110 ? -1.368 -36.125 -20.141 1 98.56 110 LYS A N 1
ATOM 858 C CA . LYS A 1 110 ? -2.02 -35.688 -21.375 1 98.56 110 LYS A CA 1
ATOM 859 C C . LYS A 1 110 ? -0.994 -35.406 -22.469 1 98.56 110 LYS A C 1
ATOM 861 O O . LYS A 1 110 ? -1.188 -35.781 -23.609 1 98.56 110 LYS A O 1
ATOM 866 N N . LEU A 1 111 ? 0.105 -34.75 -22.109 1 98.56 111 LEU A N 1
ATOM 867 C CA . LEU A 1 111 ? 1.011 -34.25 -23.141 1 98.56 111 LEU A CA 1
ATOM 868 C C . LEU A 1 111 ? 2.227 -35.156 -23.281 1 98.56 111 LEU A C 1
ATOM 870 O O . LEU A 1 111 ? 3.031 -35 -24.203 1 98.56 111 LEU A O 1
ATOM 874 N N . GLY A 1 112 ? 2.438 -36.094 -22.328 1 98.25 112 GLY A N 1
ATOM 875 C CA . GLY A 1 112 ? 3.508 -37.062 -22.422 1 98.25 112 GLY A CA 1
ATOM 876 C C . GLY A 1 112 ? 4.875 -36.469 -22.109 1 98.25 112 GLY A C 1
ATOM 877 O O . GLY A 1 112 ? 5.895 -37 -22.562 1 98.25 112 GLY A O 1
ATOM 878 N N . VAL A 1 113 ? 4.902 -35.438 -21.438 1 98.31 113 VAL A N 1
ATOM 879 C CA . VAL A 1 113 ? 6.152 -34.781 -21.078 1 98.31 113 VAL A CA 1
ATOM 880 C C . VAL A 1 113 ? 6.84 -35.531 -19.953 1 98.31 113 VAL A C 1
ATOM 882 O O . VAL A 1 113 ? 6.211 -35.844 -18.938 1 98.31 113 VAL A O 1
ATOM 885 N N . LYS A 1 114 ? 8.148 -35.719 -20.047 1 97.38 114 LYS A N 1
ATOM 886 C CA . LYS A 1 114 ? 8.891 -36.469 -19.031 1 97.38 114 LYS A CA 1
ATOM 887 C C . LYS A 1 114 ? 9.852 -35.562 -18.266 1 97.38 114 LYS A C 1
ATOM 889 O O . LYS A 1 114 ? 10.359 -35.938 -17.219 1 97.38 114 LYS A O 1
ATOM 894 N N . HIS A 1 115 ? 10.109 -34.438 -18.859 1 98.12 115 HIS A N 1
ATOM 895 C CA . HIS A 1 115 ? 11.094 -33.531 -18.297 1 98.12 115 HIS A CA 1
ATOM 896 C C . HIS A 1 115 ? 10.867 -32.125 -18.781 1 98.12 115 HIS A C 1
ATOM 898 O O . HIS A 1 115 ? 10.461 -31.906 -19.922 1 98.12 115 HIS A O 1
ATOM 904 N N . LEU A 1 116 ? 11.148 -31.156 -17.891 1 98.69 116 LEU A N 1
ATOM 905 C CA . LEU A 1 116 ? 11.102 -29.734 -18.266 1 98.69 116 LEU A CA 1
ATOM 906 C C . LEU A 1 116 ? 12.5 -29.172 -18.453 1 98.69 116 LEU A C 1
ATOM 908 O O . LEU A 1 116 ? 13.336 -29.234 -17.547 1 98.69 116 LEU A O 1
ATOM 912 N N . ARG A 1 117 ? 12.695 -28.609 -19.641 1 98.69 117 ARG A N 1
ATOM 913 C CA . ARG A 1 117 ? 13.906 -27.828 -19.812 1 98.69 117 ARG A CA 1
ATOM 914 C C . ARG A 1 117 ? 13.914 -26.609 -18.906 1 98.69 117 ARG A C 1
ATOM 916 O O . ARG A 1 117 ? 14.953 -26.25 -18.344 1 98.69 117 ARG A O 1
ATOM 923 N N . ALA A 1 118 ? 12.742 -25.984 -18.797 1 98.88 118 ALA A N 1
ATOM 924 C CA . ALA A 1 118 ? 12.664 -24.797 -17.953 1 98.88 118 ALA A CA 1
ATOM 925 C C . ALA A 1 118 ? 11.234 -24.562 -17.469 1 98.88 118 ALA A C 1
ATOM 927 O O . ALA A 1 118 ? 10.273 -24.938 -18.141 1 98.88 118 ALA A O 1
ATOM 928 N N . VAL A 1 119 ? 11.133 -24.016 -16.344 1 98.94 119 VAL A N 1
ATOM 929 C CA . VAL A 1 119 ? 9.914 -23.391 -15.836 1 98.94 119 VAL A CA 1
ATOM 930 C C . VAL A 1 119 ? 10.203 -21.953 -15.406 1 98.94 119 VAL A C 1
ATOM 932 O O . VAL A 1 119 ? 11.211 -21.688 -14.742 1 98.94 119 VAL A O 1
ATOM 935 N N . LEU A 1 120 ? 9.453 -20.984 -15.867 1 98.5 120 LEU A N 1
ATOM 936 C CA . LEU A 1 120 ? 9.648 -19.578 -15.516 1 98.5 120 LEU A CA 1
ATOM 937 C C . LEU A 1 120 ? 8.312 -18.859 -15.359 1 98.5 120 LEU A C 1
ATOM 939 O O . LEU A 1 120 ? 7.289 -19.328 -15.875 1 98.5 120 LEU A O 1
ATOM 943 N N . GLY A 1 121 ? 8.312 -17.781 -14.625 1 98.12 121 GLY A N 1
ATOM 944 C CA . GLY A 1 121 ? 7.074 -17.031 -14.508 1 98.12 121 GLY A CA 1
ATOM 945 C C . GLY A 1 121 ? 7.219 -15.758 -13.688 1 98.12 121 GLY A C 1
ATOM 946 O O . GLY A 1 121 ? 8.195 -15.602 -12.945 1 98.12 121 GLY A O 1
ATOM 947 N N . TRP A 1 122 ? 6.277 -14.883 -13.852 1 98.19 122 TRP A N 1
ATOM 948 C CA . TRP A 1 122 ? 6.199 -13.578 -13.211 1 98.19 122 TRP A CA 1
ATOM 949 C C . TRP A 1 122 ? 5.191 -13.602 -12.062 1 98.19 122 TRP A C 1
ATOM 951 O O . TRP A 1 122 ? 4.09 -14.133 -12.203 1 98.19 122 TRP A O 1
ATOM 961 N N . SER A 1 123 ? 5.562 -12.93 -10.898 1 98.56 123 SER A N 1
ATOM 962 C CA . SER A 1 123 ? 4.613 -12.773 -9.805 1 98.56 123 SER A CA 1
ATOM 963 C C . SER A 1 123 ? 4.137 -14.125 -9.281 1 98.56 123 SER A C 1
ATOM 965 O O . SER A 1 123 ? 4.949 -14.969 -8.906 1 98.56 123 SER A O 1
ATOM 967 N N . MET A 1 124 ? 2.852 -14.453 -9.438 1 98.81 124 MET A N 1
ATOM 968 C CA . MET A 1 124 ? 2.375 -15.773 -9.016 1 98.81 124 MET A CA 1
ATOM 969 C C . MET A 1 124 ? 2.926 -16.859 -9.922 1 98.81 124 MET A C 1
ATOM 971 O O . MET A 1 124 ? 2.975 -18.031 -9.531 1 98.81 124 MET A O 1
ATOM 975 N N . GLY A 1 125 ? 3.32 -16.484 -11.141 1 98.75 125 GLY A N 1
ATOM 976 C CA . GLY A 1 125 ? 4.066 -17.438 -11.961 1 98.75 125 GLY A CA 1
ATOM 977 C C . GLY A 1 125 ? 5.41 -17.797 -11.367 1 98.75 125 GLY A C 1
ATOM 978 O O . GLY A 1 125 ? 5.855 -18.953 -11.492 1 98.75 125 GLY A O 1
ATOM 979 N N . ALA A 1 126 ? 6.062 -16.812 -10.758 1 98.88 126 ALA A N 1
ATOM 980 C CA . ALA A 1 126 ? 7.305 -17.094 -10.047 1 98.88 126 ALA A CA 1
ATOM 981 C C . ALA A 1 126 ? 7.074 -18.062 -8.891 1 98.88 126 ALA A C 1
ATOM 983 O O . ALA A 1 126 ? 7.887 -18.953 -8.648 1 98.88 126 ALA A O 1
ATOM 984 N N . GLY A 1 127 ? 5.965 -17.844 -8.148 1 98.88 127 GLY A N 1
ATOM 985 C CA . GLY A 1 127 ? 5.602 -18.781 -7.102 1 98.88 127 GLY A CA 1
ATOM 986 C C . GLY A 1 127 ? 5.453 -20.203 -7.613 1 98.88 127 GLY A C 1
ATOM 987 O O . GLY A 1 127 ? 5.922 -21.156 -6.973 1 98.88 127 GLY A O 1
ATOM 988 N N . GLN A 1 128 ? 4.867 -20.344 -8.75 1 98.94 128 GLN A N 1
ATOM 989 C CA . GLN A 1 128 ? 4.684 -21.656 -9.367 1 98.94 128 GLN A CA 1
ATOM 990 C C . GLN A 1 128 ? 6.016 -22.234 -9.82 1 98.94 128 GLN A C 1
ATOM 992 O O . GLN A 1 128 ? 6.242 -23.438 -9.695 1 98.94 128 GLN A O 1
ATOM 997 N N . ALA A 1 129 ? 6.91 -21.391 -10.32 1 98.94 129 ALA A N 1
ATOM 998 C CA . ALA A 1 129 ? 8.234 -21.859 -10.719 1 98.94 129 ALA A CA 1
ATOM 999 C C . ALA A 1 129 ? 9 -22.422 -9.523 1 98.94 129 ALA A C 1
ATOM 1001 O O . ALA A 1 129 ? 9.594 -23.5 -9.602 1 98.94 129 ALA A O 1
ATOM 1002 N N . PHE A 1 130 ? 8.969 -21.688 -8.414 1 98.94 130 PHE A N 1
ATOM 1003 C CA . PHE A 1 130 ? 9.594 -22.172 -7.188 1 98.94 130 PHE A CA 1
ATOM 1004 C C . PHE A 1 130 ? 8.953 -23.484 -6.73 1 98.94 130 PHE A C 1
ATOM 1006 O O . PHE A 1 130 ? 9.648 -24.391 -6.277 1 98.94 130 PHE A O 1
ATOM 1013 N N . GLN A 1 131 ? 7.637 -23.516 -6.824 1 98.94 131 GLN A N 1
ATOM 1014 C CA . GLN A 1 131 ? 6.918 -24.719 -6.402 1 98.94 131 GLN A CA 1
ATOM 1015 C C . GLN A 1 131 ? 7.316 -25.922 -7.246 1 98.94 131 GLN A C 1
ATOM 1017 O O . GLN A 1 131 ? 7.527 -27.016 -6.715 1 98.94 131 GLN A O 1
ATOM 1022 N N . TRP A 1 132 ? 7.426 -25.766 -8.539 1 98.94 132 TRP A N 1
ATOM 1023 C CA . TRP A 1 132 ? 7.887 -26.828 -9.422 1 98.94 132 TRP A CA 1
ATOM 1024 C C . TRP A 1 132 ? 9.266 -27.328 -9.008 1 98.94 132 TRP A C 1
ATOM 1026 O O . TRP A 1 132 ? 9.492 -28.547 -8.898 1 98.94 132 TRP A O 1
ATOM 1036 N N . ALA A 1 133 ? 10.195 -26.391 -8.75 1 98.88 133 ALA A N 1
ATOM 1037 C CA . ALA A 1 133 ? 11.594 -26.703 -8.453 1 98.88 133 ALA A CA 1
ATOM 1038 C C . ALA A 1 133 ? 11.719 -27.469 -7.137 1 98.88 133 ALA A C 1
ATOM 1040 O O . ALA A 1 133 ? 12.68 -28.203 -6.922 1 98.88 133 ALA A O 1
ATOM 1041 N N . THR A 1 134 ? 10.711 -27.297 -6.258 1 98.88 134 THR A N 1
ATOM 1042 C CA . THR A 1 134 ? 10.773 -27.953 -4.949 1 98.88 134 THR A CA 1
ATOM 1043 C C . THR A 1 134 ? 9.867 -29.172 -4.91 1 98.88 134 THR A C 1
ATOM 1045 O O . THR A 1 134 ? 10.156 -30.141 -4.207 1 98.88 134 THR A O 1
ATOM 1048 N N . GLN A 1 135 ? 8.789 -29.156 -5.613 1 98.81 135 GLN A N 1
ATOM 1049 C CA . GLN A 1 135 ? 7.812 -30.25 -5.613 1 98.81 135 GLN A CA 1
ATOM 1050 C C . GLN A 1 135 ? 8.273 -31.406 -6.488 1 98.81 135 GLN A C 1
ATOM 1052 O O . GLN A 1 135 ? 7.988 -32.562 -6.191 1 98.81 135 GLN A O 1
ATOM 1057 N N . TYR A 1 136 ? 8.992 -31.094 -7.566 1 98.69 136 TYR A N 1
ATOM 1058 C CA . TYR A 1 136 ? 9.547 -32.062 -8.492 1 98.69 136 TYR A CA 1
ATOM 1059 C C . TYR A 1 136 ? 10.992 -31.734 -8.844 1 98.69 136 TYR A C 1
ATOM 1061 O O . TYR A 1 136 ? 11.32 -31.5 -10.008 1 98.69 136 TYR A O 1
ATOM 1069 N N . PRO A 1 137 ? 11.875 -31.828 -7.879 1 98.19 137 PRO A N 1
ATOM 1070 C CA . PRO A 1 137 ? 13.242 -31.328 -8.039 1 98.19 137 PRO A CA 1
ATOM 1071 C C . PRO A 1 137 ? 14.008 -32.031 -9.148 1 98.19 137 PRO A C 1
ATOM 1073 O O . PRO A 1 137 ? 14.961 -31.484 -9.703 1 98.19 137 PRO A O 1
ATOM 1076 N N . ASP A 1 138 ? 13.633 -33.219 -9.547 1 98 138 ASP A N 1
ATOM 1077 C CA . ASP A 1 138 ? 14.367 -33.969 -10.555 1 98 138 ASP A CA 1
ATOM 1078 C C . ASP A 1 138 ? 13.758 -33.781 -11.938 1 98 138 ASP A C 1
ATOM 1080 O O . ASP A 1 138 ? 14.281 -34.281 -12.938 1 98 138 ASP A O 1
ATOM 1084 N N . PHE A 1 139 ? 12.703 -32.969 -12.031 1 98.31 139 PHE A N 1
ATOM 1085 C CA . PHE A 1 139 ? 11.922 -32.875 -13.258 1 98.31 139 PHE A CA 1
ATOM 1086 C C . PHE A 1 139 ? 12.312 -31.656 -14.07 1 98.31 139 PHE A C 1
ATOM 1088 O O . PHE A 1 139 ? 11.898 -31.516 -15.219 1 98.31 139 PHE A O 1
ATOM 1095 N N . VAL A 1 140 ? 13.117 -30.719 -13.523 1 98.12 140 VAL A N 1
ATOM 1096 C CA . VAL A 1 140 ? 13.32 -29.406 -14.109 1 98.12 140 VAL A CA 1
ATOM 1097 C C . VAL A 1 140 ? 14.812 -29.109 -14.211 1 98.12 140 VAL A C 1
ATOM 1099 O O . VAL A 1 140 ? 15.562 -29.328 -13.258 1 98.12 140 VAL A O 1
ATOM 1102 N N . ASP A 1 141 ? 15.258 -28.531 -15.359 1 98.56 141 ASP A N 1
ATOM 1103 C CA . ASP A 1 141 ? 16.656 -28.156 -15.516 1 98.56 141 ASP A CA 1
ATOM 1104 C C . ASP A 1 141 ? 16.891 -26.719 -15.047 1 98.56 141 ASP A C 1
ATOM 1106 O O . ASP A 1 141 ? 17.906 -26.406 -14.43 1 98.56 141 ASP A O 1
ATOM 1110 N N . ILE A 1 142 ? 15.969 -25.828 -15.461 1 98.75 142 ILE A N 1
ATOM 1111 C CA . ILE A 1 142 ? 16.125 -24.406 -15.242 1 98.75 142 ILE A CA 1
ATOM 1112 C C . ILE A 1 142 ? 14.859 -23.828 -14.594 1 98.75 142 ILE A C 1
ATOM 1114 O O . ILE A 1 142 ? 13.742 -24.141 -15.031 1 98.75 142 ILE A O 1
ATOM 1118 N N . ALA A 1 143 ? 15 -23.094 -13.547 1 98.88 143 ALA A N 1
ATOM 1119 C CA . ALA A 1 143 ? 13.891 -22.344 -12.969 1 98.88 143 ALA A CA 1
ATOM 1120 C C . ALA A 1 143 ? 14.203 -20.844 -12.953 1 98.88 143 ALA A C 1
ATOM 1122 O O . ALA A 1 143 ? 15.281 -20.438 -12.5 1 98.88 143 ALA A O 1
ATOM 1123 N N . VAL A 1 144 ? 13.281 -20.016 -13.453 1 98.88 144 VAL A N 1
ATOM 1124 C CA . VAL A 1 144 ? 13.5 -18.562 -13.469 1 98.88 144 VAL A CA 1
ATOM 1125 C C . VAL A 1 144 ? 12.281 -17.859 -12.891 1 98.88 144 VAL A C 1
ATOM 1127 O O . VAL A 1 144 ? 11.461 -17.312 -13.633 1 98.88 144 VAL A O 1
ATOM 1130 N N . PRO A 1 145 ? 12.172 -17.812 -11.578 1 98.88 145 PRO A N 1
ATOM 1131 C CA . PRO A 1 145 ? 11.172 -16.938 -10.977 1 98.88 145 PRO A CA 1
ATOM 1132 C C . PRO A 1 145 ? 11.555 -15.453 -11.062 1 98.88 145 PRO A C 1
ATOM 1134 O O . PRO A 1 145 ? 12.672 -15.078 -10.703 1 98.88 145 PRO A O 1
ATOM 1137 N N . PHE A 1 146 ? 10.672 -14.617 -11.57 1 98.25 146 PHE A N 1
ATOM 1138 C CA . PHE A 1 146 ? 10.984 -13.195 -11.586 1 98.25 146 PHE A CA 1
ATOM 1139 C C . PHE A 1 146 ? 9.844 -12.375 -10.992 1 98.25 146 PHE A C 1
ATOM 1141 O O . PHE A 1 146 ? 8.672 -12.695 -11.195 1 98.25 146 PHE A O 1
ATOM 1148 N N . CYS A 1 147 ? 10.164 -11.438 -10.109 1 98.5 147 CYS A N 1
ATOM 1149 C CA . CYS A 1 147 ? 9.289 -10.555 -9.344 1 98.5 147 CYS A CA 1
ATOM 1150 C C . CYS A 1 147 ? 8.266 -11.359 -8.555 1 98.5 147 CYS A C 1
ATOM 1152 O O . CYS A 1 147 ? 7.066 -11.086 -8.625 1 98.5 147 CYS A O 1
ATOM 1154 N N . GLY A 1 148 ? 8.656 -12.383 -7.898 1 98.69 148 GLY A N 1
ATOM 1155 C CA . GLY A 1 148 ? 7.859 -13.258 -7.055 1 98.69 148 GLY A CA 1
ATOM 1156 C C . GLY A 1 148 ? 8.633 -13.82 -5.879 1 98.69 148 GLY A C 1
ATOM 1157 O O . GLY A 1 148 ? 9.641 -13.242 -5.453 1 98.69 148 GLY A O 1
ATOM 1158 N N . SER A 1 149 ? 8.125 -14.93 -5.258 1 98.81 149 SER A N 1
ATOM 1159 C CA . SER A 1 149 ? 8.797 -15.461 -4.074 1 98.81 149 SER A CA 1
ATOM 1160 C C . SER A 1 149 ? 8.461 -16.938 -3.857 1 98.81 149 SER A C 1
ATOM 1162 O O . SER A 1 149 ? 7.441 -17.422 -4.352 1 98.81 149 SER A O 1
ATOM 1164 N N . ALA A 1 150 ? 9.336 -17.578 -3.162 1 98.94 150 ALA A N 1
ATOM 1165 C CA . ALA A 1 150 ? 9.141 -18.969 -2.779 1 98.94 150 ALA A CA 1
ATOM 1166 C C . ALA A 1 150 ? 8.195 -19.078 -1.589 1 98.94 150 ALA A C 1
ATOM 1168 O O . ALA A 1 150 ? 7.562 -20.125 -1.392 1 98.94 150 ALA A O 1
ATOM 1169 N N . LYS A 1 151 ? 8.172 -18.094 -0.848 1 98.81 151 LYS A N 1
ATOM 1170 C CA . LYS A 1 151 ? 7.262 -17.953 0.281 1 98.81 151 LYS A CA 1
ATOM 1171 C C . LYS A 1 151 ? 6.754 -16.516 0.393 1 98.81 151 LYS A C 1
ATOM 1173 O O . LYS A 1 151 ? 7.547 -15.578 0.457 1 98.81 151 LYS A O 1
ATOM 1178 N N . THR A 1 152 ? 5.418 -16.375 0.392 1 98.81 152 THR A N 1
ATOM 1179 C CA . THR A 1 152 ? 4.848 -15.039 0.516 1 98.81 152 THR A CA 1
ATOM 1180 C C . THR A 1 152 ? 5.227 -14.414 1.855 1 98.81 152 THR A C 1
ATOM 1182 O O . THR A 1 152 ? 4.965 -14.992 2.912 1 98.81 152 THR A O 1
ATOM 1185 N N . SER A 1 153 ? 5.891 -13.273 1.825 1 98.75 153 SER A N 1
ATOM 1186 C CA . SER A 1 153 ? 6.316 -12.602 3.049 1 98.75 153 SER A CA 1
ATOM 1187 C C . SER A 1 153 ? 5.117 -12.117 3.857 1 98.75 153 SER A C 1
ATOM 1189 O O . SER A 1 153 ? 4.016 -11.984 3.32 1 98.75 153 SER A O 1
ATOM 1191 N N . ILE A 1 154 ? 5.344 -11.867 5.117 1 98.62 154 ILE A N 1
ATOM 1192 C CA . ILE A 1 154 ? 4.273 -11.375 5.98 1 98.62 154 ILE A CA 1
ATOM 1193 C C . ILE A 1 154 ? 3.771 -10.031 5.469 1 98.62 154 ILE A C 1
ATOM 1195 O O . ILE A 1 154 ? 2.562 -9.797 5.402 1 98.62 154 ILE A O 1
ATOM 1199 N N . HIS A 1 155 ? 4.676 -9.109 5.102 1 98.88 155 HIS A N 1
ATOM 1200 C CA . HIS A 1 155 ? 4.27 -7.812 4.578 1 98.88 155 HIS A CA 1
ATOM 1201 C C . HIS A 1 155 ? 3.416 -7.965 3.324 1 98.88 155 HIS A C 1
ATOM 1203 O O . HIS A 1 155 ? 2.443 -7.23 3.137 1 98.88 155 HIS A O 1
ATOM 1209 N N . ASN A 1 156 ? 3.801 -8.875 2.451 1 98.88 156 ASN A N 1
ATOM 1210 C CA . ASN A 1 156 ? 3.02 -9.164 1.253 1 98.88 156 ASN A CA 1
ATOM 1211 C C . ASN A 1 156 ? 1.62 -9.664 1.603 1 98.88 156 ASN A C 1
ATOM 1213 O O . ASN A 1 156 ? 0.639 -9.258 0.979 1 98.88 156 ASN A O 1
ATOM 1217 N N . GLN A 1 157 ? 1.514 -10.508 2.594 1 98.81 157 GLN A N 1
ATOM 1218 C CA . GLN A 1 157 ? 0.208 -10.938 3.086 1 98.81 157 GLN A CA 1
ATOM 1219 C C . GLN A 1 157 ? -0.613 -9.742 3.568 1 98.81 157 GLN A C 1
ATOM 1221 O O . GLN A 1 157 ? -1.82 -9.68 3.332 1 98.81 157 GLN A O 1
ATOM 1226 N N . VAL A 1 158 ? -0.007 -8.797 4.199 1 98.88 158 VAL A N 1
ATOM 1227 C CA . VAL A 1 158 ? -0.668 -7.613 4.738 1 98.88 158 VAL A CA 1
ATOM 1228 C C . VAL A 1 158 ? -1.153 -6.73 3.59 1 98.88 158 VAL A C 1
ATOM 1230 O O . VAL A 1 158 ? -2.287 -6.246 3.607 1 98.88 158 VAL A O 1
ATOM 1233 N N . PHE A 1 159 ? -0.253 -6.523 2.566 1 98.75 159 PHE A N 1
ATOM 1234 C CA . PHE A 1 159 ? -0.66 -5.82 1.354 1 98.75 159 PHE A CA 1
ATOM 1235 C C . PHE A 1 159 ? -1.928 -6.434 0.773 1 98.75 159 PHE A C 1
ATOM 1237 O O . PHE A 1 159 ? -2.895 -5.723 0.489 1 98.75 159 PHE A O 1
ATOM 1244 N N . LEU A 1 160 ? -1.965 -7.715 0.664 1 98.88 160 LEU A N 1
ATOM 1245 C CA . LEU A 1 160 ? -3.092 -8.422 0.064 1 98.88 160 LEU A CA 1
ATOM 1246 C C . LEU A 1 160 ? -4.336 -8.297 0.938 1 98.88 160 LEU A C 1
ATOM 1248 O O . LEU A 1 160 ? -5.457 -8.25 0.425 1 98.88 160 LEU A O 1
ATOM 1252 N N . GLU A 1 161 ? -4.199 -8.234 2.254 1 98.69 161 GLU A N 1
ATOM 1253 C CA . GLU A 1 161 ? -5.336 -7.992 3.135 1 98.69 161 GLU A CA 1
ATOM 1254 C C . GLU A 1 161 ? -6 -6.656 2.818 1 98.69 161 GLU A C 1
ATOM 1256 O O . GLU A 1 161 ? -7.223 -6.523 2.93 1 98.69 161 GLU A O 1
ATOM 1261 N N . GLY A 1 162 ? -5.137 -5.719 2.475 1 98.75 162 GLY A N 1
ATOM 1262 C CA . GLY A 1 162 ? -5.676 -4.406 2.152 1 98.75 162 GLY A CA 1
ATOM 1263 C C . GLY A 1 162 ? -6.617 -4.426 0.961 1 98.75 162 GLY A C 1
ATOM 1264 O O . GLY A 1 162 ? -7.773 -4.02 1.072 1 98.75 162 GLY A O 1
ATOM 1265 N N . VAL A 1 163 ? -6.195 -4.957 -0.171 1 98.81 163 VAL A N 1
ATOM 1266 C CA . VAL A 1 163 ? -7.004 -4.93 -1.386 1 98.81 163 VAL A CA 1
ATOM 1267 C C . VAL A 1 163 ? -8.172 -5.906 -1.252 1 98.81 163 VAL A C 1
ATOM 1269 O O . VAL A 1 163 ? -9.258 -5.664 -1.782 1 98.81 163 VAL A O 1
ATOM 1272 N N . LYS A 1 164 ? -7.961 -7.023 -0.494 1 98.88 164 LYS A N 1
ATOM 1273 C CA . LYS A 1 164 ? -9.047 -7.953 -0.205 1 98.88 164 LYS A CA 1
ATOM 1274 C C . LYS A 1 164 ? -10.164 -7.273 0.583 1 98.88 164 LYS A C 1
ATOM 1276 O O . LYS A 1 164 ? -11.336 -7.398 0.24 1 98.88 164 LYS A O 1
ATOM 1281 N N . SER A 1 165 ? -9.797 -6.574 1.615 1 98.88 165 SER A N 1
ATOM 1282 C CA . SER A 1 165 ? -10.773 -5.906 2.469 1 98.88 165 SER A CA 1
ATOM 1283 C C . SER A 1 165 ? -11.516 -4.812 1.706 1 98.88 165 SER A C 1
ATOM 1285 O O . SER A 1 165 ? -12.703 -4.586 1.936 1 98.88 165 SER A O 1
ATOM 1287 N N . ALA A 1 166 ? -10.789 -4.105 0.839 1 98.88 166 ALA A N 1
ATOM 1288 C CA . ALA A 1 166 ? -11.43 -3.094 0.005 1 98.88 166 ALA A CA 1
ATOM 1289 C C . ALA A 1 166 ? -12.508 -3.713 -0.875 1 98.88 166 ALA A C 1
ATOM 1291 O O . ALA A 1 166 ? -13.617 -3.18 -0.976 1 98.88 166 ALA A O 1
ATOM 1292 N N . LEU A 1 167 ? -12.18 -4.836 -1.5 1 98.88 167 LEU A N 1
ATOM 1293 C CA . LEU A 1 167 ? -13.125 -5.547 -2.352 1 98.88 167 LEU A CA 1
ATOM 1294 C C . LEU A 1 167 ? -14.336 -6.012 -1.549 1 98.88 167 LEU A C 1
ATOM 1296 O O . LEU A 1 167 ? -15.484 -5.77 -1.943 1 98.88 167 LEU A O 1
ATOM 1300 N N . LEU A 1 168 ? -14.141 -6.609 -0.399 1 98.81 168 LEU A N 1
ATOM 1301 C CA . LEU A 1 168 ? -15.18 -7.195 0.431 1 98.81 168 LEU A CA 1
ATOM 1302 C C . LEU A 1 168 ? -16.078 -6.113 1.031 1 98.81 168 LEU A C 1
ATOM 1304 O O . LEU A 1 168 ? -17.266 -6.344 1.271 1 98.81 168 LEU A O 1
ATOM 1308 N N . ALA A 1 169 ? -15.508 -4.922 1.23 1 98.81 169 ALA A N 1
ATOM 1309 C CA . ALA A 1 169 ? -16.25 -3.836 1.854 1 98.81 169 ALA A CA 1
ATOM 1310 C C . ALA A 1 169 ? -17.5 -3.482 1.034 1 98.81 169 ALA A C 1
ATOM 1312 O O . ALA A 1 169 ? -18.531 -3.125 1.59 1 98.81 169 ALA A O 1
ATOM 1313 N N . ALA A 1 170 ? -17.406 -3.594 -0.282 1 98.62 170 ALA A N 1
ATOM 1314 C CA . ALA A 1 170 ? -18.531 -3.27 -1.163 1 98.62 170 ALA A CA 1
ATOM 1315 C C . ALA A 1 170 ? -19.703 -4.223 -0.934 1 98.62 170 ALA A C 1
ATOM 1317 O O . ALA A 1 170 ? -20.828 -3.922 -1.309 1 98.62 170 ALA A O 1
ATOM 1318 N N . LYS A 1 171 ? -19.422 -5.402 -0.286 1 97.69 171 LYS A N 1
ATOM 1319 C CA . LYS A 1 171 ? -20.453 -6.379 0.055 1 97.69 171 LYS A CA 1
ATOM 1320 C C . LYS A 1 171 ? -20.906 -6.207 1.499 1 97.69 171 LYS A C 1
ATOM 1322 O O . LYS A 1 171 ? -21.766 -6.957 1.976 1 97.69 171 LYS A O 1
ATOM 1327 N N . GLY A 1 172 ? -20.297 -5.203 2.193 1 97.69 172 GLY A N 1
ATOM 1328 C CA . GLY A 1 172 ? -20.578 -5.043 3.611 1 97.69 172 GLY A CA 1
ATOM 1329 C C . GLY A 1 172 ? -19.922 -6.105 4.473 1 97.69 172 GLY A C 1
ATOM 1330 O O . GLY A 1 172 ? -20.375 -6.391 5.578 1 97.69 172 GLY A O 1
ATOM 1331 N N . LEU A 1 173 ? -18.828 -6.742 3.959 1 98.19 173 LEU A N 1
ATOM 1332 C CA . LEU A 1 173 ? -18.156 -7.832 4.664 1 98.19 173 LEU A CA 1
ATOM 1333 C C . LEU A 1 173 ? -16.719 -7.445 5.012 1 98.19 173 LEU A C 1
ATOM 1335 O O . LEU A 1 173 ? -16.141 -6.57 4.375 1 98.19 173 LEU A O 1
ATOM 1339 N N . SER A 1 174 ? -16.156 -8.109 6.02 1 98.38 174 SER A N 1
ATOM 1340 C CA . SER A 1 174 ? -14.773 -7.922 6.438 1 98.38 174 SER A CA 1
ATOM 1341 C C . SER A 1 174 ? -13.945 -9.172 6.18 1 98.38 174 SER A C 1
ATOM 1343 O O . SER A 1 174 ? -14.5 -10.258 5.984 1 98.38 174 SER A O 1
ATOM 1345 N N . SER A 1 175 ? -12.695 -8.992 6.113 1 98.38 175 SER A N 1
ATOM 1346 C CA . SER A 1 175 ? -11.781 -10.125 6.023 1 98.38 175 SER A CA 1
ATOM 1347 C C . SER A 1 175 ? -11.789 -10.945 7.309 1 98.38 175 SER A C 1
ATOM 1349 O O . SER A 1 175 ? -11.867 -10.391 8.406 1 98.38 175 SER A O 1
ATOM 1351 N N . ALA A 1 176 ? -11.672 -12.25 7.156 1 97.81 176 ALA A N 1
ATOM 1352 C CA . ALA A 1 176 ? -11.531 -13.133 8.312 1 97.81 176 ALA A CA 1
ATOM 1353 C C . ALA A 1 176 ? -10.062 -13.336 8.672 1 97.81 176 ALA A C 1
ATOM 1355 O O . ALA A 1 176 ? -9.75 -14.047 9.633 1 97.81 176 ALA A O 1
ATOM 1356 N N . GLY A 1 177 ? -9.148 -12.688 7.863 1 97.69 177 GLY A N 1
ATOM 1357 C CA . GLY A 1 177 ? -7.719 -12.82 8.094 1 97.69 177 GLY A CA 1
ATOM 1358 C C . GLY A 1 177 ? -6.977 -13.398 6.902 1 97.69 177 GLY A C 1
ATOM 1359 O O . GLY A 1 177 ? -7.594 -13.898 5.961 1 97.69 177 GLY A O 1
ATOM 1360 N N . SER A 1 178 ? -5.648 -13.289 6.949 1 95.31 178 SER A N 1
ATOM 1361 C CA . SER A 1 178 ? -4.809 -13.859 5.902 1 95.31 178 SER A CA 1
ATOM 1362 C C . SER A 1 178 ? -5.031 -15.359 5.766 1 95.31 178 SER A C 1
ATOM 1364 O O . SER A 1 178 ? -5.008 -16.094 6.762 1 95.31 178 SER A O 1
ATOM 1366 N N . THR A 1 179 ? -5.387 -15.844 4.598 1 93.69 179 THR A N 1
ATOM 1367 C CA . THR A 1 179 ? -5.645 -17.234 4.23 1 93.69 179 THR A CA 1
ATOM 1368 C C . THR A 1 179 ? -6.926 -17.734 4.891 1 93.69 179 THR A C 1
ATOM 1370 O O . THR A 1 179 ? -7.062 -18.922 5.156 1 93.69 179 THR A O 1
ATOM 1373 N N . PHE A 1 180 ? -7.934 -16.891 5.309 1 91.69 180 PHE A N 1
ATOM 1374 C CA . PHE A 1 180 ? -9.203 -17.328 5.891 1 91.69 180 PHE A CA 1
ATOM 1375 C C . PHE A 1 180 ? -10.375 -16.703 5.148 1 91.69 180 PHE A C 1
ATOM 1377 O O . PHE A 1 180 ? -11.531 -16.891 5.543 1 91.69 180 PHE A O 1
ATOM 1384 N N . GLY A 1 181 ? -10.281 -16.172 4.145 1 92.5 181 GLY A N 1
ATOM 1385 C CA . GLY A 1 181 ? -11.352 -15.648 3.311 1 92.5 181 GLY A CA 1
ATOM 1386 C C . GLY A 1 181 ? -12.039 -14.438 3.912 1 92.5 181 GLY A C 1
ATOM 1387 O O . GLY A 1 181 ? -11.398 -13.438 4.215 1 92.5 181 GLY A O 1
ATOM 1388 N N . ARG A 1 182 ? -13.469 -14.562 4.172 1 97.19 182 ARG A N 1
ATOM 1389 C CA . ARG A 1 182 ? -14.297 -13.461 4.668 1 97.19 182 ARG A CA 1
ATOM 1390 C C . ARG A 1 182 ? -15.008 -13.852 5.957 1 97.19 182 ARG A C 1
ATOM 1392 O O . ARG A 1 182 ? -15.18 -15.039 6.246 1 97.19 182 ARG A O 1
ATOM 1399 N N . VAL A 1 183 ? -15.406 -12.859 6.746 1 95.94 183 VAL A N 1
ATOM 1400 C CA . VAL A 1 183 ? -16.203 -13.102 7.945 1 95.94 183 VAL A CA 1
ATOM 1401 C C . VAL A 1 183 ? -17.625 -13.516 7.555 1 95.94 183 VAL A C 1
ATOM 1403 O O . VAL A 1 183 ? -18.312 -12.773 6.848 1 95.94 183 VAL A O 1
ATOM 1406 N N . GLU A 1 184 ? -17.984 -14.711 7.922 1 93.56 184 GLU A N 1
ATOM 1407 C CA . GLU A 1 184 ? -19.344 -15.195 7.656 1 93.56 184 GLU A CA 1
ATOM 1408 C C . GLU A 1 184 ? -19.703 -16.344 8.586 1 93.56 184 GLU A C 1
ATOM 1410 O O . GLU A 1 184 ? -18.844 -16.891 9.273 1 93.56 184 GLU A O 1
ATOM 1415 N N . ASN A 1 185 ? -21 -16.594 8.672 1 91.44 185 ASN A N 1
ATOM 1416 C CA . ASN A 1 185 ? -21.484 -17.734 9.445 1 91.44 185 ASN A CA 1
ATOM 1417 C C . ASN A 1 185 ? -21.406 -19.031 8.648 1 91.44 185 ASN A C 1
ATOM 1419 O O . ASN A 1 185 ? -22.25 -19.297 7.797 1 91.44 185 ASN A O 1
ATOM 1423 N N . ALA A 1 186 ? -20.5 -19.891 9.07 1 86.31 186 ALA A N 1
ATOM 1424 C CA . ALA A 1 186 ? -20.203 -21.109 8.328 1 86.31 186 ALA A CA 1
ATOM 1425 C C . ALA A 1 186 ? -21.375 -22.078 8.359 1 86.31 186 ALA A C 1
ATOM 1427 O O . ALA A 1 186 ? -21.469 -22.984 7.527 1 86.31 186 ALA A O 1
ATOM 1428 N N . GLN A 1 187 ? -22.312 -21.812 9.266 1 92.06 187 GLN A N 1
ATOM 1429 C CA . GLN A 1 187 ? -23.438 -22.734 9.422 1 92.06 187 GLN A CA 1
ATOM 1430 C C . GLN A 1 187 ? -24.641 -22.281 8.586 1 92.06 187 GLN A C 1
ATOM 1432 O O . GLN A 1 187 ? -25.641 -23 8.484 1 92.06 187 GLN A O 1
ATOM 1437 N N . ASP A 1 188 ? -24.453 -21.188 7.98 1 93.31 188 ASP A N 1
ATOM 1438 C CA . ASP A 1 188 ? -25.562 -20.641 7.188 1 93.31 188 ASP A CA 1
ATOM 1439 C C . ASP A 1 188 ? -25.266 -20.766 5.695 1 93.31 188 ASP A C 1
ATOM 1441 O O . ASP A 1 188 ? -24.797 -19.812 5.07 1 93.31 188 ASP A O 1
ATOM 1445 N N . ALA A 1 189 ? -25.672 -21.844 5.133 1 90.31 189 ALA A N 1
ATOM 1446 C CA . ALA A 1 189 ? -25.375 -22.156 3.74 1 90.31 189 ALA A CA 1
ATOM 1447 C C . ALA A 1 189 ? -25.984 -21.125 2.799 1 90.31 189 ALA A C 1
ATOM 1449 O O . ALA A 1 189 ? -25.406 -20.812 1.753 1 90.31 189 ALA A O 1
ATOM 1450 N N . VAL A 1 190 ? -27.156 -20.656 3.148 1 92.06 190 VAL A N 1
ATOM 1451 C CA . VAL A 1 190 ? -27.828 -19.656 2.32 1 92.06 190 VAL A CA 1
ATOM 1452 C C . VAL A 1 190 ? -27 -18.375 2.295 1 92.06 190 VAL A C 1
ATOM 1454 O O . VAL A 1 190 ? -26.797 -17.781 1.232 1 92.06 190 VAL A O 1
ATOM 1457 N N . ALA A 1 191 ? -26.484 -17.984 3.441 1 90.94 191 ALA A N 1
ATOM 1458 C CA . ALA A 1 191 ? -25.672 -16.766 3.557 1 90.94 191 ALA A CA 1
ATOM 1459 C C . ALA A 1 191 ? -24.344 -16.938 2.82 1 90.94 191 ALA A C 1
ATOM 1461 O O . ALA A 1 191 ? -23.844 -15.992 2.207 1 90.94 191 ALA A O 1
ATOM 1462 N N . ILE A 1 192 ? -23.859 -18.109 2.91 1 93.25 192 ILE A N 1
ATOM 1463 C CA . ILE A 1 192 ? -22.594 -18.391 2.24 1 93.25 192 ILE A CA 1
ATOM 1464 C C . ILE A 1 192 ? -22.75 -18.188 0.735 1 93.25 192 ILE A C 1
ATOM 1466 O O . ILE A 1 192 ? -21.906 -17.547 0.1 1 93.25 192 ILE A O 1
ATOM 1470 N N . LYS A 1 193 ? -23.781 -18.656 0.158 1 93.25 193 LYS A N 1
ATOM 1471 C CA . LYS A 1 193 ? -24.031 -18.5 -1.273 1 93.25 193 LYS A CA 1
ATOM 1472 C C . LYS A 1 193 ? -24.328 -17.047 -1.636 1 93.25 193 LYS A C 1
ATOM 1474 O O . LYS A 1 193 ? -23.812 -16.547 -2.635 1 93.25 193 LYS A O 1
ATOM 1479 N N . SER A 1 194 ? -25.141 -16.422 -0.817 1 93.62 194 SER A N 1
ATOM 1480 C CA . SER A 1 194 ? -25.516 -15.039 -1.083 1 93.62 194 SER A CA 1
ATOM 1481 C C . SER A 1 194 ? -24.312 -14.109 -1.007 1 93.62 194 SER A C 1
ATOM 1483 O O . SER A 1 194 ? -24.219 -13.156 -1.785 1 93.62 194 SER A O 1
ATOM 1485 N N . ASN A 1 195 ? -23.406 -14.422 -0.111 1 94.81 195 ASN A N 1
ATOM 1486 C CA . ASN A 1 195 ? -22.219 -13.609 0.092 1 94.81 195 ASN A CA 1
ATOM 1487 C C . ASN A 1 195 ? -21.281 -13.688 -1.108 1 94.81 195 ASN A C 1
ATOM 1489 O O . ASN A 1 195 ? -20.359 -12.867 -1.24 1 94.81 195 ASN A O 1
ATOM 1493 N N . ARG A 1 196 ? -21.547 -14.602 -1.956 1 96.69 196 ARG A N 1
ATOM 1494 C CA . ARG A 1 196 ? -20.672 -14.805 -3.113 1 96.69 196 ARG A CA 1
ATOM 1495 C C . ARG A 1 196 ? -21.391 -14.406 -4.402 1 96.69 196 ARG A C 1
ATOM 1497 O O . ARG A 1 196 ? -20.828 -14.562 -5.496 1 96.69 196 ARG A O 1
ATOM 1504 N N . GLN A 1 197 ? -22.594 -13.898 -4.289 1 96.88 197 GLN A N 1
ATOM 1505 C CA . GLN A 1 197 ? -23.328 -13.289 -5.395 1 96.88 197 GLN A CA 1
ATOM 1506 C C . GLN A 1 197 ? -23.203 -11.773 -5.363 1 96.88 197 GLN A C 1
ATOM 1508 O O . GLN A 1 197 ? -23.469 -11.141 -4.336 1 96.88 197 GLN A O 1
ATOM 1513 N N . TRP A 1 198 ? -22.812 -11.227 -6.43 1 97.88 198 TRP A N 1
ATOM 1514 C CA . TRP A 1 198 ? -22.547 -9.789 -6.492 1 97.88 198 TRP A CA 1
ATOM 1515 C C . TRP A 1 198 ? -23.562 -9.094 -7.383 1 97.88 198 TRP A C 1
ATOM 1517 O O . TRP A 1 198 ? -23.812 -9.523 -8.516 1 97.88 198 TRP A O 1
ATOM 1527 N N . THR A 1 199 ? -24.172 -8.016 -6.902 1 98.19 199 THR A N 1
ATOM 1528 C CA . THR A 1 199 ? -24.906 -7.137 -7.801 1 98.19 199 THR A CA 1
ATOM 1529 C C . THR A 1 199 ? -23.953 -6.348 -8.688 1 98.19 199 THR A C 1
ATOM 1531 O O . THR A 1 199 ? -22.75 -6.266 -8.398 1 98.19 199 THR A O 1
ATOM 1534 N N . ASP A 1 200 ? -24.438 -5.766 -9.711 1 97.94 200 ASP A N 1
ATOM 1535 C CA . ASP A 1 200 ? -23.609 -4.957 -10.594 1 97.94 200 ASP A CA 1
ATOM 1536 C C . ASP A 1 200 ? -22.953 -3.801 -9.844 1 97.94 200 ASP A C 1
ATOM 1538 O O . ASP A 1 200 ? -21.797 -3.477 -10.07 1 97.94 200 ASP A O 1
ATOM 1542 N N . GLN A 1 201 ? -23.688 -3.242 -8.938 1 97.75 201 GLN A N 1
ATOM 1543 C CA . GLN A 1 201 ? -23.188 -2.104 -8.18 1 97.75 201 GLN A CA 1
ATOM 1544 C C . GLN A 1 201 ? -22.094 -2.531 -7.215 1 97.75 201 GLN A C 1
ATOM 1546 O O . GLN A 1 201 ? -21.062 -1.854 -7.094 1 97.75 201 GLN A O 1
ATOM 1551 N N . GLU A 1 202 ? -22.328 -3.631 -6.488 1 98.44 202 GLU A N 1
ATOM 1552 C CA . GLU A 1 202 ? -21.312 -4.164 -5.586 1 98.44 202 GLU A CA 1
ATOM 1553 C C . GLU A 1 202 ? -20.016 -4.48 -6.34 1 98.44 202 GLU A C 1
ATOM 1555 O O . GLU A 1 202 ? -18.938 -4.137 -5.883 1 98.44 202 GLU A O 1
ATOM 1560 N N . LYS A 1 203 ? -20.188 -5.137 -7.477 1 98.62 203 LYS A N 1
ATOM 1561 C CA . LYS A 1 203 ? -19.062 -5.535 -8.297 1 98.62 203 LYS A CA 1
ATOM 1562 C C . LYS A 1 203 ? -18.266 -4.32 -8.766 1 98.62 203 LYS A C 1
ATOM 1564 O O . LYS A 1 203 ? -17.047 -4.27 -8.602 1 98.62 203 LYS A O 1
ATOM 1569 N N . ALA A 1 204 ? -18.938 -3.334 -9.297 1 98.75 204 ALA A N 1
ATOM 1570 C CA . ALA A 1 204 ? -18.281 -2.146 -9.828 1 98.75 204 ALA A CA 1
ATOM 1571 C C . ALA A 1 204 ? -17.547 -1.384 -8.719 1 98.75 204 ALA A C 1
ATOM 1573 O O . ALA A 1 204 ? -16.391 -1.018 -8.867 1 98.75 204 ALA A O 1
ATOM 1574 N N . THR A 1 205 ? -18.234 -1.169 -7.598 1 98.69 205 THR A N 1
ATOM 1575 C CA . THR A 1 205 ? -17.672 -0.411 -6.488 1 98.69 205 THR A CA 1
ATOM 1576 C C . THR A 1 205 ? -16.484 -1.148 -5.883 1 98.69 205 THR A C 1
ATOM 1578 O O . THR A 1 205 ? -15.438 -0.548 -5.637 1 98.69 205 THR A O 1
ATOM 1581 N N . GLY A 1 206 ? -16.688 -2.443 -5.637 1 98.88 206 GLY A N 1
ATOM 1582 C CA . GLY A 1 206 ? -15.625 -3.244 -5.043 1 98.88 206 GLY A CA 1
ATOM 1583 C C . GLY A 1 206 ? -14.391 -3.346 -5.914 1 98.88 206 GLY A C 1
ATOM 1584 O O . GLY A 1 206 ? -13.266 -3.219 -5.426 1 98.88 206 GLY A O 1
ATOM 1585 N N . LEU A 1 207 ? -14.602 -3.547 -7.211 1 98.94 207 LEU A N 1
ATOM 1586 C CA . LEU A 1 207 ? -13.477 -3.709 -8.125 1 98.94 207 LEU A CA 1
ATOM 1587 C C . LEU A 1 207 ? -12.742 -2.385 -8.328 1 98.94 207 LEU A C 1
ATOM 1589 O O . LEU A 1 207 ? -11.523 -2.359 -8.477 1 98.94 207 LEU A O 1
ATOM 1593 N N . LYS A 1 208 ? -13.477 -1.262 -8.352 1 98.94 208 LYS A N 1
ATOM 1594 C CA . LYS A 1 208 ? -12.812 0.039 -8.406 1 98.94 208 LYS A CA 1
ATOM 1595 C C . LYS A 1 208 ? -11.953 0.274 -7.168 1 98.94 208 LYS A C 1
ATOM 1597 O O . LYS A 1 208 ? -10.82 0.749 -7.273 1 98.94 208 LYS A O 1
ATOM 1602 N N . ALA A 1 209 ? -12.523 -0.076 -5.973 1 98.94 209 ALA A N 1
ATOM 1603 C CA . ALA A 1 209 ? -11.75 0.059 -4.738 1 98.94 209 ALA A CA 1
ATOM 1604 C C . ALA A 1 209 ? -10.516 -0.838 -4.758 1 98.94 209 ALA A C 1
ATOM 1606 O O . ALA A 1 209 ? -9.43 -0.418 -4.355 1 98.94 209 ALA A O 1
ATOM 1607 N N . PHE A 1 210 ? -10.695 -2.055 -5.254 1 98.94 210 PHE A N 1
ATOM 1608 C CA . PHE A 1 210 ? -9.594 -2.998 -5.41 1 98.94 210 PHE A CA 1
ATOM 1609 C C . PHE A 1 210 ? -8.516 -2.422 -6.316 1 98.94 210 PHE A C 1
ATOM 1611 O O . PHE A 1 210 ? -7.336 -2.42 -5.961 1 98.94 210 PHE A O 1
ATOM 1618 N N . GLY A 1 211 ? -8.906 -1.909 -7.453 1 98.81 211 GLY A N 1
ATOM 1619 C CA . GLY A 1 211 ? -7.977 -1.355 -8.422 1 98.81 211 GLY A CA 1
ATOM 1620 C C . GLY A 1 211 ? -7.215 -0.153 -7.895 1 98.81 211 GLY A C 1
ATOM 1621 O O . GLY A 1 211 ? -5.996 -0.057 -8.07 1 98.81 211 GLY A O 1
ATOM 1622 N N . ARG A 1 212 ? -7.895 0.754 -7.27 1 98.81 212 ARG A N 1
ATOM 1623 C CA . ARG A 1 212 ? -7.242 1.94 -6.727 1 98.81 212 ARG A CA 1
ATOM 1624 C C . ARG A 1 212 ? -6.332 1.578 -5.555 1 98.81 212 ARG A C 1
ATOM 1626 O O . ARG A 1 212 ? -5.293 2.211 -5.352 1 98.81 212 ARG A O 1
ATOM 1633 N N . GLY A 1 213 ? -6.754 0.57 -4.758 1 98.75 213 GLY A N 1
ATOM 1634 C CA . GLY A 1 213 ? -5.863 0.06 -3.729 1 98.75 213 GLY A CA 1
ATOM 1635 C C . GLY A 1 213 ? -4.578 -0.521 -4.285 1 98.75 213 GLY A C 1
ATOM 1636 O O . GLY A 1 213 ? -3.496 -0.28 -3.746 1 98.75 213 GLY A O 1
ATOM 1637 N N . TYR A 1 214 ? -4.676 -1.235 -5.363 1 98.75 214 TYR A N 1
ATOM 1638 C CA . TYR A 1 214 ? -3.545 -1.913 -5.98 1 98.75 214 TYR A CA 1
ATOM 1639 C C . TYR A 1 214 ? -2.607 -0.911 -6.648 1 98.75 214 TYR A C 1
ATOM 1641 O O . TYR A 1 214 ? -1.408 -1.165 -6.777 1 98.75 214 TYR A O 1
ATOM 1649 N N . ALA A 1 215 ? -3.084 0.198 -7.039 1 98.62 215 ALA A N 1
ATOM 1650 C CA . ALA A 1 215 ? -2.365 1.195 -7.828 1 98.62 215 ALA A CA 1
ATOM 1651 C C . ALA A 1 215 ? -1.112 1.673 -7.098 1 98.62 215 ALA A C 1
ATOM 1653 O O . ALA A 1 215 ? -0.081 1.928 -7.727 1 98.62 215 ALA A O 1
ATOM 1654 N N . GLY A 1 216 ? -1.226 1.773 -5.809 1 98.44 216 GLY A N 1
ATOM 1655 C CA . GLY A 1 216 ? -0.076 2.242 -5.051 1 98.44 216 GLY A CA 1
ATOM 1656 C C . GLY A 1 216 ? 1 1.186 -4.883 1 98.44 216 GLY A C 1
ATOM 1657 O O . GLY A 1 216 ? 2.137 1.5 -4.523 1 98.44 216 GLY A O 1
ATOM 1658 N N . TRP A 1 217 ? 0.652 -0.038 -5.148 1 98.69 217 TRP A N 1
ATOM 1659 C CA . TRP A 1 217 ? 1.562 -1.159 -4.938 1 98.69 217 TRP A CA 1
ATOM 1660 C C . TRP A 1 217 ? 2.184 -1.611 -6.258 1 98.69 217 TRP A C 1
ATOM 1662 O O . TRP A 1 217 ? 3.324 -2.076 -6.285 1 98.69 217 TRP A O 1
ATOM 1672 N N . GLY A 1 218 ? 1.395 -1.501 -7.316 1 97.69 218 GLY A N 1
ATOM 1673 C CA . GLY A 1 218 ? 1.806 -2.035 -8.609 1 97.69 218 GLY A CA 1
ATOM 1674 C C . GLY A 1 218 ? 3.033 -1.347 -9.172 1 97.69 218 GLY A C 1
ATOM 1675 O O . GLY A 1 218 ? 4.004 -2.008 -9.555 1 97.69 218 GLY A O 1
ATOM 1676 N N . PHE A 1 219 ? 2.998 -0.024 -9.203 1 97.94 219 PHE A N 1
ATOM 1677 C CA . PHE A 1 219 ? 4.137 0.762 -9.656 1 97.94 219 PHE A CA 1
ATOM 1678 C C . PHE A 1 219 ? 4.848 1.421 -8.477 1 97.94 219 PHE A C 1
ATOM 1680 O O . PHE A 1 219 ? 4.285 1.522 -7.387 1 97.94 219 PHE A O 1
ATOM 1687 N N . SER A 1 220 ? 6.094 1.853 -8.711 1 98.31 220 SER A N 1
ATOM 1688 C CA . SER A 1 220 ? 6.953 2.322 -7.629 1 98.31 220 SER A CA 1
ATOM 1689 C C . SER A 1 220 ? 6.773 3.818 -7.391 1 98.31 220 SER A C 1
ATOM 1691 O O . SER A 1 220 ? 6.129 4.504 -8.188 1 98.31 220 SER A O 1
ATOM 1693 N N . GLN A 1 221 ? 7.352 4.285 -6.293 1 98.56 221 GLN A N 1
ATOM 1694 C CA . GLN A 1 221 ? 7.441 5.715 -6.016 1 98.56 221 GLN A CA 1
ATOM 1695 C C . GLN A 1 221 ? 8.117 6.457 -7.164 1 98.56 221 GLN A C 1
ATOM 1697 O O . GLN A 1 221 ? 7.637 7.5 -7.605 1 98.56 221 GLN A O 1
ATOM 1702 N N . ALA A 1 222 ? 9.203 5.859 -7.672 1 98.38 222 ALA A N 1
ATOM 1703 C CA . ALA A 1 222 ? 10 6.488 -8.719 1 98.38 222 ALA A CA 1
ATOM 1704 C C . ALA A 1 222 ? 9.227 6.543 -10.039 1 98.38 222 ALA A C 1
ATOM 1706 O O . ALA A 1 222 ? 9.359 7.504 -10.797 1 98.38 222 ALA A O 1
ATOM 1707 N N . PHE A 1 223 ? 8.406 5.535 -10.344 1 98.12 223 PHE A N 1
ATOM 1708 C CA . PHE A 1 223 ? 7.555 5.52 -11.523 1 98.12 223 PHE A CA 1
ATOM 1709 C C . PHE A 1 223 ? 6.664 6.758 -11.57 1 98.12 223 PHE A C 1
ATOM 1711 O O . PHE A 1 223 ? 6.605 7.449 -12.594 1 98.12 223 PHE A O 1
ATOM 1718 N N . TYR A 1 224 ? 6.039 7.035 -10.453 1 98.62 224 TYR A N 1
ATOM 1719 C CA . TYR A 1 224 ? 5.129 8.172 -10.375 1 98.62 224 TYR A CA 1
ATOM 1720 C C . TYR A 1 224 ? 5.895 9.484 -10.312 1 98.62 224 TYR A C 1
ATOM 1722 O O . TYR A 1 224 ? 5.465 10.484 -10.883 1 98.62 224 TYR A O 1
ATOM 1730 N N . ARG A 1 225 ? 7.02 9.469 -9.578 1 98.06 225 ARG A N 1
ATOM 1731 C CA . ARG A 1 225 ? 7.848 10.664 -9.484 1 98.06 225 ARG A CA 1
ATOM 1732 C C . ARG A 1 225 ? 8.297 11.133 -10.859 1 98.06 225 ARG A C 1
ATOM 1734 O O . ARG A 1 225 ? 8.312 12.336 -11.141 1 98.06 225 ARG A O 1
ATOM 1741 N N . GLU A 1 226 ? 8.578 10.148 -11.734 1 98 226 GLU A N 1
ATOM 1742 C CA . GLU A 1 226 ? 9.039 10.461 -13.086 1 98 226 GLU A CA 1
ATOM 1743 C C . GLU A 1 226 ? 7.867 10.586 -14.055 1 98 226 GLU A C 1
ATOM 1745 O O . GLU A 1 226 ? 8.07 10.766 -15.258 1 98 226 GLU A O 1
ATOM 1750 N N . LYS A 1 227 ? 6.656 10.43 -13.602 1 98.19 227 LYS A N 1
ATOM 1751 C CA . LYS A 1 227 ? 5.41 10.625 -14.336 1 98.19 227 LYS A CA 1
ATOM 1752 C C . LYS A 1 227 ? 5.316 9.672 -15.523 1 98.19 227 LYS A C 1
ATOM 1754 O O . LYS A 1 227 ? 4.902 10.07 -16.609 1 98.19 227 LYS A O 1
ATOM 1759 N N . LEU A 1 228 ? 5.734 8.477 -15.32 1 97.62 228 LEU A N 1
ATOM 1760 C CA . LEU A 1 228 ? 5.684 7.484 -16.391 1 97.62 228 LEU A CA 1
ATOM 1761 C C . LEU A 1 228 ? 4.238 7.121 -16.719 1 97.62 228 LEU A C 1
ATOM 1763 O O . LEU A 1 228 ? 3.951 6.641 -17.812 1 97.62 228 LEU A O 1
ATOM 1767 N N . HIS A 1 229 ? 3.223 7.395 -15.797 1 97.62 229 HIS A N 1
ATOM 1768 C CA . HIS A 1 229 ? 1.814 7.203 -16.125 1 97.62 229 HIS A CA 1
ATOM 1769 C C . HIS A 1 229 ? 1.397 8.086 -17.297 1 97.62 229 HIS A C 1
ATOM 1771 O O . HIS A 1 229 ? 0.493 7.73 -18.062 1 97.62 229 HIS A O 1
ATOM 1777 N N . GLN A 1 230 ? 2.059 9.164 -17.422 1 98 230 GLN A N 1
ATOM 1778 C CA . GLN A 1 230 ? 1.809 10.047 -18.547 1 98 230 GLN A CA 1
ATOM 1779 C C . GLN A 1 230 ? 2.691 9.672 -19.734 1 98 230 GLN A C 1
ATOM 1781 O O . GLN A 1 230 ? 2.188 9.367 -20.828 1 98 230 GLN A O 1
ATOM 1786 N N . SER A 1 231 ? 4.035 9.562 -19.562 1 97.12 231 SER A N 1
ATOM 1787 C CA . SER A 1 231 ? 4.977 9.43 -20.672 1 97.12 231 SER A CA 1
ATOM 1788 C C . SER A 1 231 ? 4.953 8.016 -21.234 1 97.12 231 SER A C 1
ATOM 1790 O O . SER A 1 231 ? 5.062 7.828 -22.453 1 97.12 231 SER A O 1
ATOM 1792 N N . ALA A 1 232 ? 4.789 7.016 -20.422 1 95.31 232 ALA A N 1
ATOM 1793 C CA . ALA A 1 232 ? 4.848 5.637 -20.906 1 95.31 232 ALA A CA 1
ATOM 1794 C C . ALA A 1 232 ? 3.451 5.109 -21.234 1 95.31 232 ALA A C 1
ATOM 1796 O O . ALA A 1 232 ? 3.281 4.328 -22.172 1 95.31 232 ALA A O 1
ATOM 1797 N N . TYR A 1 233 ? 2.381 5.637 -20.5 1 95.62 233 TYR A N 1
ATOM 1798 C CA . TYR A 1 233 ? 1.053 5.055 -20.656 1 95.62 233 TYR A CA 1
ATOM 1799 C C . TYR A 1 233 ? 0.112 6.035 -21.359 1 95.62 233 TYR A C 1
ATOM 1801 O O . TYR A 1 233 ? -1.032 5.695 -21.656 1 95.62 233 TYR A O 1
ATOM 1809 N N . GLY A 1 234 ? 0.56 7.23 -21.531 1 96.94 234 GLY A N 1
ATOM 1810 C CA . GLY A 1 234 ? -0.201 8.203 -22.297 1 96.94 234 GLY A CA 1
ATOM 1811 C C . GLY A 1 234 ? -1.355 8.805 -21.516 1 96.94 234 GLY A C 1
ATOM 1812 O O . GLY A 1 234 ? -2.256 9.414 -22.094 1 96.94 234 GLY A O 1
ATOM 1813 N N . ALA A 1 235 ? -1.416 8.641 -20.219 1 98.12 235 ALA A N 1
ATOM 1814 C CA . ALA A 1 235 ? -2.498 9.219 -19.422 1 98.12 235 ALA A CA 1
ATOM 1815 C C . ALA A 1 235 ? -2.406 10.742 -19.391 1 98.12 235 ALA A C 1
ATOM 1817 O O . ALA A 1 235 ? -1.311 11.297 -19.297 1 98.12 235 ALA A O 1
ATOM 1818 N N . LYS A 1 236 ? -3.529 11.391 -19.406 1 98.25 236 LYS A N 1
ATOM 1819 C CA . LYS A 1 236 ? -3.59 12.852 -19.344 1 98.25 236 LYS A CA 1
ATOM 1820 C C . LYS A 1 236 ? -3.15 13.367 -17.984 1 98.25 236 LYS A C 1
ATOM 1822 O O . LYS A 1 236 ? -2.5 14.406 -17.875 1 98.25 236 LYS A O 1
ATOM 1827 N N . ASP A 1 237 ? -3.576 12.797 -16.969 1 97.69 237 ASP A N 1
ATOM 1828 C CA . ASP A 1 237 ? -3.264 13.094 -15.578 1 97.69 237 ASP A CA 1
ATOM 1829 C C . ASP A 1 237 ? -3.463 11.867 -14.695 1 97.69 237 ASP A C 1
ATOM 1831 O O . ASP A 1 237 ? -3.68 10.766 -15.203 1 97.69 237 ASP A O 1
ATOM 1835 N N . LEU A 1 238 ? -3.273 12.055 -13.445 1 98.31 238 LEU A N 1
ATOM 1836 C CA . LEU A 1 238 ? -3.344 10.938 -12.508 1 98.31 238 LEU A CA 1
ATOM 1837 C C . LEU A 1 238 ? -4.719 10.273 -12.555 1 98.31 238 LEU A C 1
ATOM 1839 O O . LEU A 1 238 ? -4.824 9.047 -12.547 1 98.31 238 LEU A O 1
ATOM 1843 N N . GLU A 1 239 ? -5.797 11.07 -12.539 1 98.38 239 GLU A N 1
ATOM 1844 C CA . GLU A 1 239 ? -7.141 10.5 -12.523 1 98.38 239 GLU A CA 1
ATOM 1845 C C . GLU A 1 239 ? -7.418 9.703 -13.797 1 98.38 239 GLU A C 1
ATOM 1847 O O . GLU A 1 239 ? -8.055 8.648 -13.742 1 98.38 239 GLU A O 1
ATOM 1852 N N . ASP A 1 240 ? -6.977 10.266 -14.883 1 98.56 240 ASP A N 1
ATOM 1853 C CA . ASP A 1 240 ? -7.094 9.531 -16.141 1 98.56 240 ASP A CA 1
ATOM 1854 C C . ASP A 1 240 ? -6.418 8.164 -16.031 1 98.56 240 ASP A C 1
ATOM 1856 O O . ASP A 1 240 ? -6.957 7.16 -16.5 1 98.56 240 ASP A O 1
ATOM 1860 N N . PHE A 1 241 ? -5.246 8.109 -15.469 1 98.62 241 PHE A N 1
ATOM 1861 C CA . PHE A 1 241 ? -4.52 6.863 -15.273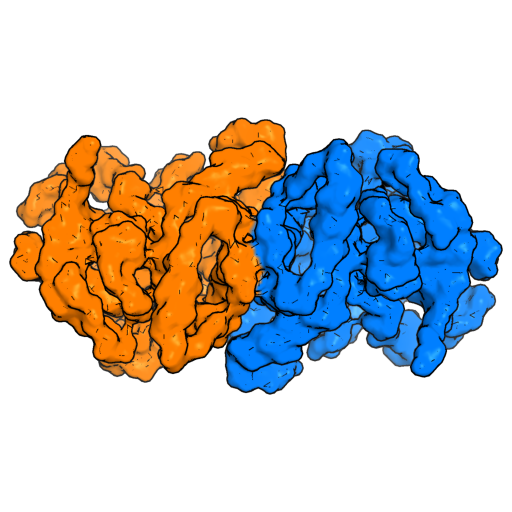 1 98.62 241 PHE A CA 1
ATOM 1862 C C . PHE A 1 241 ? -5.273 5.938 -14.328 1 98.62 241 PHE A C 1
ATOM 1864 O O . PHE A 1 241 ? -5.355 4.73 -14.562 1 98.62 241 PHE A O 1
ATOM 1871 N N . MET A 1 242 ? -5.848 6.477 -13.203 1 98.62 242 MET A N 1
ATOM 1872 C CA . MET A 1 242 ? -6.621 5.688 -12.25 1 98.62 242 MET A CA 1
ATOM 1873 C C . MET A 1 242 ? -7.828 5.043 -12.922 1 98.62 242 MET A C 1
ATOM 1875 O O . MET A 1 242 ? -8.094 3.855 -12.727 1 98.62 242 MET A O 1
ATOM 1879 N N . VAL A 1 243 ? -8.523 5.785 -13.719 1 98.5 243 VAL A N 1
ATOM 1880 C CA . VAL A 1 243 ? -9.781 5.336 -14.297 1 98.5 243 VAL A CA 1
ATOM 1881 C C . VAL A 1 243 ? -9.5 4.41 -15.477 1 98.5 243 VAL A C 1
ATOM 1883 O O . VAL A 1 243 ? -10.039 3.299 -15.547 1 98.5 243 VAL A O 1
ATOM 1886 N N . ASN A 1 244 ? -8.594 4.816 -16.328 1 98.25 244 ASN A N 1
ATOM 1887 C CA . ASN A 1 244 ? -8.477 4.145 -17.625 1 98.25 244 ASN A CA 1
ATOM 1888 C C . ASN A 1 244 ? -7.465 3.004 -17.562 1 98.25 244 ASN A C 1
ATOM 1890 O O . ASN A 1 244 ? -7.422 2.164 -18.469 1 98.25 244 ASN A O 1
ATOM 1894 N N . PHE A 1 245 ? -6.668 3.004 -16.578 1 97.62 245 PHE A N 1
ATOM 1895 C CA . PHE A 1 245 ? -5.77 1.865 -16.438 1 97.62 245 PHE A CA 1
ATOM 1896 C C . PHE A 1 245 ? -6.184 0.994 -15.25 1 97.62 245 PHE A C 1
ATOM 1898 O O . PHE A 1 245 ? -6.605 -0.149 -15.43 1 97.62 245 PHE A O 1
ATOM 1905 N N . TRP A 1 246 ? -6.164 1.499 -14.055 1 98.31 246 TRP A N 1
ATOM 1906 C CA . TRP A 1 246 ? -6.301 0.674 -12.859 1 98.31 246 TRP A CA 1
ATOM 1907 C C . TRP A 1 246 ? -7.746 0.228 -12.664 1 98.31 246 TRP A C 1
ATOM 1909 O O . TRP A 1 246 ? -8.008 -0.952 -12.422 1 98.31 246 TRP A O 1
ATOM 1919 N N . GLU A 1 247 ? -8.695 1.17 -12.711 1 98.69 247 GLU A N 1
ATOM 1920 C CA . GLU A 1 247 ? -10.086 0.759 -12.586 1 98.69 247 GLU A CA 1
ATOM 1921 C C . GLU A 1 247 ? -10.5 -0.154 -13.734 1 98.69 247 GLU A C 1
ATOM 1923 O O . GLU A 1 247 ? -11.188 -1.155 -13.523 1 98.69 247 GLU A O 1
ATOM 1928 N N . THR A 1 248 ? -10.086 0.255 -14.922 1 98.56 248 THR A N 1
ATOM 1929 C CA . THR A 1 248 ? -10.414 -0.575 -16.078 1 98.56 248 THR A CA 1
ATOM 1930 C C . THR A 1 248 ? -9.852 -1.983 -15.906 1 98.56 248 THR A C 1
ATOM 1932 O O . THR A 1 248 ? -10.547 -2.969 -16.156 1 98.56 248 THR A O 1
ATOM 1935 N N . TRP A 1 249 ? -8.617 -2.102 -15.492 1 97.31 249 TRP A N 1
ATOM 1936 C CA . TRP A 1 249 ? -7.996 -3.393 -15.211 1 97.31 249 TRP A CA 1
ATOM 1937 C C . TRP A 1 249 ? -8.82 -4.18 -14.195 1 97.31 249 TRP A C 1
ATOM 1939 O O . TRP A 1 249 ? -9.164 -5.34 -14.43 1 97.31 249 TRP A O 1
ATOM 1949 N N . ALA A 1 250 ? -9.188 -3.617 -13.125 1 98.69 250 ALA A N 1
ATOM 1950 C CA . ALA A 1 250 ? -9.906 -4.305 -12.055 1 98.69 250 ALA A CA 1
ATOM 1951 C C . ALA A 1 250 ? -11.312 -4.703 -12.508 1 98.69 250 ALA A C 1
ATOM 1953 O O . ALA A 1 250 ? -11.773 -5.809 -12.219 1 98.69 250 ALA A O 1
ATOM 1954 N N . LEU A 1 251 ? -11.969 -3.789 -13.219 1 98.75 251 LEU A N 1
ATOM 1955 C CA . LEU A 1 251 ? -13.344 -4.004 -13.641 1 98.75 251 LEU A CA 1
ATOM 1956 C C . LEU A 1 251 ? -13.438 -5.141 -14.656 1 98.75 251 LEU A C 1
ATOM 1958 O O . LEU A 1 251 ? -14.516 -5.676 -14.898 1 98.75 251 LEU A O 1
ATOM 1962 N N . SER A 1 252 ? -12.328 -5.484 -15.25 1 98.31 252 SER A N 1
ATOM 1963 C CA . SER A 1 252 ? -12.297 -6.582 -16.203 1 98.31 252 SER A CA 1
ATOM 1964 C C . SER A 1 252 ? -12.219 -7.93 -15.5 1 98.31 252 SER A C 1
ATOM 1966 O O . SER A 1 252 ? -12.258 -8.977 -16.156 1 98.31 252 SER A O 1
ATOM 1968 N N . LYS A 1 253 ? -12.156 -7.973 -14.203 1 98.38 253 LYS A N 1
ATOM 1969 C CA . LYS A 1 253 ? -11.953 -9.203 -13.445 1 98.38 253 LYS A CA 1
ATOM 1970 C C . LYS A 1 253 ? -13.25 -9.648 -12.773 1 98.38 253 LYS A C 1
ATOM 1972 O O . LYS A 1 253 ? -14.25 -8.938 -12.805 1 98.38 253 LYS A O 1
ATOM 1977 N N . ASP A 1 254 ? -13.258 -10.867 -12.297 1 98.56 254 ASP A N 1
ATOM 1978 C CA . ASP A 1 254 ? -14.312 -11.406 -11.445 1 98.56 254 ASP A CA 1
ATOM 1979 C C . ASP A 1 254 ? -13.891 -11.398 -9.977 1 98.56 254 ASP A C 1
ATOM 1981 O O . ASP A 1 254 ? -12.844 -11.961 -9.625 1 98.56 254 ASP A O 1
ATOM 1985 N N . PRO A 1 255 ? -14.703 -10.805 -9.086 1 98.5 255 PRO A N 1
ATOM 1986 C CA . PRO A 1 255 ? -14.273 -10.641 -7.695 1 98.5 255 PRO A CA 1
ATOM 1987 C C . PRO A 1 255 ? -14.016 -11.977 -7.004 1 98.5 255 PRO A C 1
ATOM 1989 O O . PRO A 1 255 ? -13.062 -12.102 -6.227 1 98.5 255 PRO A O 1
ATOM 1992 N N . GLU A 1 256 ? -14.836 -12.953 -7.246 1 98.5 256 GLU A N 1
ATOM 1993 C CA . GLU A 1 256 ? -14.641 -14.234 -6.574 1 98.5 256 GLU A CA 1
ATOM 1994 C C . GLU A 1 256 ? -13.414 -14.961 -7.117 1 98.5 256 GLU A C 1
ATOM 1996 O O . GLU A 1 256 ? -12.719 -15.664 -6.371 1 98.5 256 GLU A O 1
ATOM 2001 N N . ASN A 1 257 ? -13.141 -14.844 -8.453 1 98.69 257 ASN A N 1
ATOM 2002 C CA . ASN A 1 257 ? -11.891 -15.344 -9.016 1 98.69 257 ASN A CA 1
ATOM 2003 C C . ASN A 1 257 ? -10.68 -14.711 -8.32 1 98.69 257 ASN A C 1
ATOM 2005 O O . ASN A 1 257 ? -9.734 -15.414 -7.953 1 98.69 257 ASN A O 1
ATOM 2009 N N . LEU A 1 258 ? -10.758 -13.406 -8.141 1 98.75 258 LEU A N 1
ATOM 2010 C CA . LEU A 1 258 ? -9.664 -12.68 -7.5 1 98.75 258 LEU A CA 1
ATOM 2011 C C . LEU A 1 258 ? -9.422 -13.195 -6.086 1 98.75 258 LEU A C 1
ATOM 2013 O O . LEU A 1 258 ? -8.273 -13.367 -5.676 1 98.75 258 LEU A O 1
ATOM 2017 N N . LEU A 1 259 ? -10.484 -13.445 -5.395 1 98.5 259 LEU A N 1
ATOM 2018 C CA . LEU A 1 259 ? -10.359 -13.852 -4 1 98.5 259 LEU A CA 1
ATOM 2019 C C . LEU A 1 259 ? -9.75 -15.25 -3.896 1 98.5 259 LEU A C 1
ATOM 2021 O O . LEU A 1 259 ? -8.961 -15.523 -2.988 1 98.5 259 LEU A O 1
ATOM 2025 N N . VAL A 1 260 ? -10.07 -16.125 -4.824 1 98.06 260 VAL A N 1
ATOM 2026 C CA . VAL A 1 260 ? -9.492 -17.469 -4.84 1 98.06 260 VAL A CA 1
ATOM 2027 C C . VAL A 1 260 ? -7.992 -17.391 -5.109 1 98.06 260 VAL A C 1
ATOM 2029 O O . VAL A 1 260 ? -7.195 -18.016 -4.406 1 98.06 260 VAL A O 1
ATOM 2032 N N . MET A 1 261 ? -7.613 -16.625 -6.094 1 98.75 261 MET A N 1
ATOM 2033 C CA . MET A 1 261 ? -6.199 -16.5 -6.43 1 98.75 261 MET A CA 1
ATOM 2034 C C . MET A 1 261 ? -5.445 -15.758 -5.328 1 98.75 261 MET A C 1
ATOM 2036 O O . MET A 1 261 ? -4.273 -16.047 -5.078 1 98.75 261 MET A O 1
ATOM 2040 N N . LEU A 1 262 ? -6.137 -14.828 -4.711 1 98.81 262 LEU A N 1
ATOM 2041 C CA . LEU A 1 262 ? -5.523 -14.109 -3.6 1 98.81 262 LEU A CA 1
ATOM 2042 C C . LEU A 1 262 ? -5.184 -15.062 -2.457 1 98.81 262 LEU A C 1
ATOM 2044 O O . LEU A 1 262 ? -4.133 -14.938 -1.828 1 98.81 262 LEU A O 1
ATOM 2048 N N . TYR A 1 263 ? -6.051 -16 -2.191 1 98.31 263 TYR A N 1
ATOM 2049 C CA . TYR A 1 263 ? -5.727 -17.031 -1.205 1 98.31 263 TYR A CA 1
ATOM 2050 C C . TYR A 1 263 ? -4.484 -17.797 -1.621 1 98.31 263 TYR A C 1
ATOM 2052 O O . TYR A 1 263 ? -3.578 -18.016 -0.812 1 98.31 263 TYR A O 1
ATOM 2060 N N . THR A 1 264 ? -4.457 -18.25 -2.879 1 98.81 264 THR A N 1
ATOM 2061 C CA . THR A 1 264 ? -3.303 -18.984 -3.391 1 98.81 264 THR A CA 1
ATOM 2062 C C . THR A 1 264 ? -2.016 -18.203 -3.146 1 98.81 264 THR A C 1
ATOM 2064 O O . THR A 1 264 ? -1.016 -18.766 -2.701 1 98.81 264 THR A O 1
ATOM 2067 N N . TRP A 1 265 ? -2.1 -16.906 -3.418 1 98.88 265 TRP A N 1
ATOM 2068 C CA . TRP A 1 265 ? -0.979 -15.984 -3.256 1 98.88 265 TRP A CA 1
ATOM 2069 C C . TRP A 1 265 ? -0.585 -15.859 -1.787 1 98.88 265 TRP A C 1
ATOM 2071 O O . TRP A 1 265 ? 0.57 -16.094 -1.426 1 98.88 265 TRP A O 1
ATOM 2081 N N . GLN A 1 266 ? -1.507 -15.578 -0.902 1 98.62 266 GLN A N 1
ATOM 2082 C CA . GLN A 1 266 ? -1.229 -15.398 0.519 1 98.62 266 GLN A CA 1
ATOM 2083 C C . GLN A 1 266 ? -0.665 -16.672 1.137 1 98.62 266 GLN A C 1
ATOM 2085 O O . GLN A 1 266 ? 0.19 -16.609 2.023 1 98.62 266 GLN A O 1
ATOM 2090 N N . ALA A 1 267 ? -1.108 -17.797 0.648 1 98.5 267 ALA A N 1
ATOM 2091 C CA . ALA A 1 267 ? -0.747 -19.078 1.237 1 98.5 267 ALA A CA 1
ATOM 2092 C C . ALA A 1 267 ? 0.563 -19.594 0.653 1 98.5 267 ALA A C 1
ATOM 2094 O O . ALA A 1 267 ? 1.043 -20.672 1.044 1 98.5 267 ALA A O 1
ATOM 2095 N N . GLY A 1 268 ? 1.162 -18.859 -0.291 1 98.75 268 GLY A N 1
ATOM 2096 C CA . GLY A 1 268 ? 2.363 -19.328 -0.964 1 98.75 268 GLY A CA 1
ATOM 2097 C C . GLY A 1 268 ? 3.492 -19.672 -0.006 1 98.75 268 GLY A C 1
ATOM 2098 O O . GLY A 1 268 ? 3.953 -18.797 0.745 1 98.75 268 GLY A O 1
ATOM 2099 N N . ASP A 1 269 ? 3.902 -20.891 0.033 1 98.81 269 ASP A N 1
ATOM 2100 C CA . ASP A 1 269 ? 5 -21.406 0.838 1 98.81 269 ASP A CA 1
ATOM 2101 C C . ASP A 1 269 ? 5.445 -22.781 0.338 1 98.81 269 ASP A C 1
ATOM 2103 O O . ASP A 1 269 ? 4.824 -23.797 0.661 1 98.81 269 ASP A O 1
ATOM 2107 N N . VAL A 1 270 ? 6.582 -22.812 -0.305 1 98.81 270 VAL A N 1
ATOM 2108 C CA . VAL A 1 270 ? 7.008 -24.031 -0.988 1 98.81 270 VAL A CA 1
ATOM 2109 C C . VAL A 1 270 ? 7.406 -25.078 0.039 1 98.81 270 VAL A C 1
ATOM 2111 O O . VAL A 1 270 ? 7.551 -26.266 -0.296 1 98.81 270 VAL A O 1
ATOM 2114 N N . SER A 1 271 ? 7.625 -24.672 1.256 1 98.81 271 SER A N 1
ATOM 2115 C CA . SER A 1 271 ? 8.07 -25.625 2.268 1 98.81 271 SER A CA 1
ATOM 2116 C C . SER A 1 271 ? 6.887 -26.391 2.861 1 98.81 271 SER A C 1
ATOM 2118 O O . SER A 1 271 ? 7.074 -27.406 3.529 1 98.81 271 SER A O 1
ATOM 2120 N N . LYS A 1 272 ? 5.656 -25.906 2.6 1 98.5 272 LYS A N 1
ATOM 2121 C CA . LYS A 1 272 ? 4.465 -26.562 3.143 1 98.5 272 LYS A CA 1
ATOM 2122 C C . LYS A 1 272 ? 4.074 -27.781 2.314 1 98.5 272 LYS A C 1
ATOM 2124 O O . LYS A 1 272 ? 2.965 -27.844 1.783 1 98.5 272 LYS A O 1
ATOM 2129 N N . GLN A 1 273 ? 4.949 -28.688 2.295 1 98.31 273 GLN A N 1
ATOM 2130 C CA . GLN A 1 273 ? 4.816 -29.984 1.623 1 98.31 273 GLN A CA 1
ATOM 2131 C C . GLN A 1 273 ? 5.844 -30.984 2.145 1 98.31 273 GLN A C 1
ATOM 2133 O O . GLN A 1 273 ? 6.828 -30.594 2.777 1 98.31 273 GLN A O 1
ATOM 2138 N N . GLU A 1 274 ? 5.496 -32.281 1.914 1 97.62 274 GLU A N 1
ATOM 2139 C CA . GLU A 1 274 ? 6.531 -33.281 2.133 1 97.62 274 GLU A CA 1
ATOM 2140 C C . GLU A 1 274 ? 7.645 -33.156 1.096 1 97.62 274 GLU A C 1
ATOM 2142 O O . GLU A 1 274 ? 7.379 -32.875 -0.078 1 97.62 274 GLU A O 1
ATOM 2147 N N . PRO A 1 275 ? 8.844 -33.281 1.408 1 98.19 275 PRO A N 1
ATOM 2148 C CA . PRO A 1 275 ? 9.383 -33.719 2.693 1 98.19 275 PRO A CA 1
ATOM 2149 C C . PRO A 1 275 ? 9.828 -32.594 3.59 1 98.19 275 PRO A C 1
ATOM 2151 O O . PRO A 1 275 ? 10.461 -32.812 4.625 1 98.19 275 PRO A O 1
ATOM 2154 N N . TYR A 1 276 ? 9.609 -31.406 3.244 1 98.62 276 TYR A N 1
ATOM 2155 C CA . TYR A 1 276 ? 10.172 -30.266 3.951 1 98.62 276 TYR A CA 1
ATOM 2156 C C . TYR A 1 276 ? 9.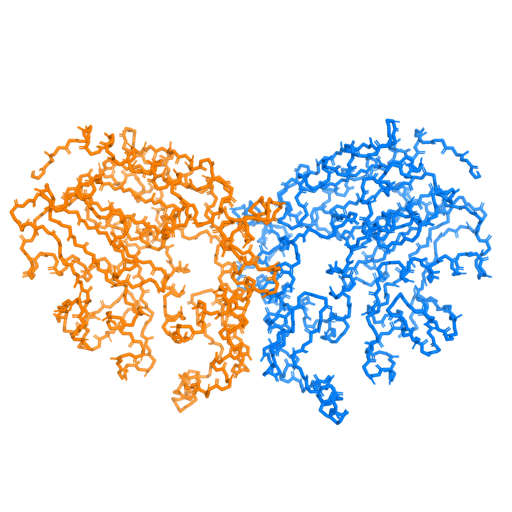383 -29.953 5.215 1 98.62 276 TYR A C 1
ATOM 2158 O O . TYR A 1 276 ? 9.93 -29.438 6.191 1 98.62 276 TYR A O 1
ATOM 2166 N N . ASN A 1 277 ? 8.031 -30.156 5.195 1 98.06 277 ASN A N 1
ATOM 2167 C CA . ASN A 1 277 ? 7.129 -30.047 6.336 1 98.06 277 ASN A CA 1
ATOM 2168 C C . ASN A 1 277 ? 7.293 -28.703 7.047 1 98.06 277 ASN A C 1
ATOM 2170 O O . ASN A 1 277 ? 7.414 -28.656 8.273 1 98.06 277 ASN A O 1
ATOM 2174 N N . GLY A 1 278 ? 7.453 -27.719 6.258 1 98.12 278 GLY A N 1
ATOM 2175 C CA . GLY A 1 278 ? 7.484 -26.375 6.816 1 98.12 278 GLY A CA 1
ATOM 2176 C C . GLY A 1 278 ? 8.883 -25.812 6.965 1 98.12 278 GLY A C 1
ATOM 2177 O O . GLY A 1 278 ? 9.062 -24.641 7.293 1 98.12 278 GLY A O 1
ATOM 2178 N N . ASP A 1 279 ? 9.938 -26.578 6.738 1 98.81 279 ASP A N 1
ATOM 2179 C CA . ASP A 1 279 ? 11.32 -26.109 6.785 1 98.81 279 ASP A CA 1
ATOM 2180 C C . ASP A 1 279 ? 11.711 -25.422 5.477 1 98.81 279 ASP A C 1
ATOM 2182 O O . ASP A 1 279 ? 12.117 -26.078 4.52 1 98.81 279 ASP A O 1
ATOM 2186 N N . PHE A 1 280 ? 11.695 -24.156 5.492 1 98.75 280 PHE A N 1
ATOM 2187 C CA . PHE A 1 280 ? 11.906 -23.359 4.285 1 98.75 280 PHE A CA 1
ATOM 2188 C C . PHE A 1 280 ? 13.312 -23.562 3.738 1 98.75 280 PHE 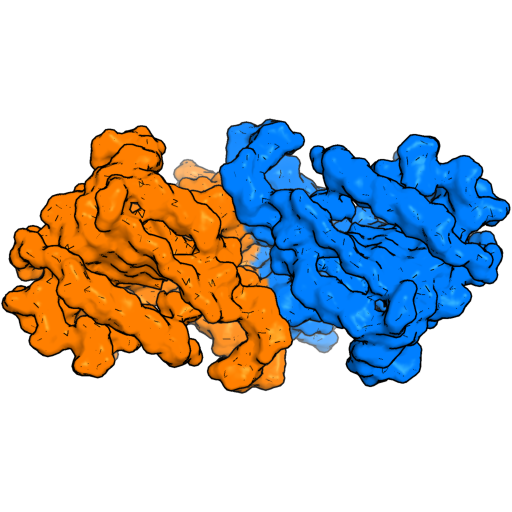A C 1
ATOM 2190 O O . PHE A 1 280 ? 13.5 -23.719 2.527 1 98.75 280 PHE A O 1
ATOM 2197 N N . GLU A 1 281 ? 14.312 -23.562 4.609 1 98.81 281 GLU A N 1
ATOM 2198 C CA . GLU A 1 281 ? 15.703 -23.719 4.168 1 98.81 281 GLU A CA 1
ATOM 2199 C C . GLU A 1 281 ? 15.945 -25.094 3.564 1 98.81 281 GLU A C 1
ATOM 2201 O O . GLU A 1 281 ? 16.703 -25.219 2.604 1 98.81 281 GLU A O 1
ATOM 2206 N N . ALA A 1 282 ? 15.273 -26.078 4.113 1 98.81 282 ALA A N 1
ATOM 2207 C CA . ALA A 1 282 ? 15.367 -27.406 3.523 1 98.81 282 ALA A CA 1
ATOM 2208 C C . ALA A 1 282 ? 14.789 -27.422 2.109 1 98.81 282 ALA A C 1
ATOM 2210 O O . ALA A 1 282 ? 15.336 -28.078 1.215 1 98.81 282 ALA A O 1
ATOM 2211 N N . ALA A 1 283 ? 13.672 -26.719 1.911 1 98.94 283 ALA A N 1
ATOM 2212 C CA . ALA A 1 283 ? 13.062 -26.641 0.586 1 98.94 283 ALA A CA 1
ATOM 2213 C C . ALA A 1 283 ? 13.992 -25.953 -0.407 1 98.94 283 ALA A C 1
ATOM 2215 O O . ALA A 1 283 ? 14.141 -26.406 -1.544 1 98.94 283 ALA A O 1
ATOM 2216 N N . MET A 1 284 ? 14.609 -24.844 0.005 1 98.94 284 MET A N 1
ATOM 2217 C CA . MET A 1 284 ? 15.531 -24.141 -0.869 1 98.94 284 MET A CA 1
ATOM 2218 C C . MET A 1 284 ? 16.734 -25.016 -1.219 1 98.94 284 MET A C 1
ATOM 2220 O O . MET A 1 284 ? 17.156 -25.047 -2.373 1 98.94 284 MET A O 1
ATOM 2224 N N . ARG A 1 285 ? 17.25 -25.75 -0.265 1 98.75 285 ARG A N 1
ATOM 2225 C CA . ARG A 1 285 ? 18.422 -26.594 -0.475 1 98.75 285 ARG A CA 1
ATOM 2226 C C . ARG A 1 285 ? 18.094 -27.75 -1.416 1 98.75 285 ARG A C 1
ATOM 2228 O O . ARG A 1 285 ? 18.984 -28.281 -2.082 1 98.75 285 ARG A O 1
ATOM 2235 N N . ALA A 1 286 ? 16.844 -28.094 -1.477 1 98.69 286 ALA A N 1
ATOM 2236 C CA . ALA A 1 286 ? 16.422 -29.25 -2.256 1 98.69 286 ALA A CA 1
ATOM 2237 C C . ALA A 1 286 ? 16.344 -28.906 -3.742 1 98.69 286 ALA A C 1
ATOM 2239 O O . ALA A 1 286 ? 16.266 -29.812 -4.586 1 98.69 286 ALA A O 1
ATOM 2240 N N . ILE A 1 287 ? 16.328 -27.656 -4.117 1 98.88 287 ILE A N 1
ATOM 2241 C CA . ILE A 1 287 ? 16.266 -27.25 -5.516 1 98.88 287 ILE A CA 1
ATOM 2242 C C . ILE A 1 287 ? 17.5 -27.734 -6.258 1 98.88 287 ILE A C 1
ATOM 2244 O O . ILE A 1 287 ? 18.625 -27.453 -5.832 1 98.88 287 ILE A O 1
ATOM 2248 N N . LYS A 1 288 ? 17.328 -28.438 -7.328 1 98.38 288 LYS A N 1
ATOM 2249 C CA . LYS A 1 288 ? 18.422 -28.938 -8.148 1 98.38 288 LYS A CA 1
ATOM 2250 C C . LYS A 1 288 ? 18.562 -28.125 -9.438 1 98.38 288 LYS A C 1
ATOM 2252 O O . LYS A 1 288 ? 19.656 -27.969 -9.969 1 98.38 288 LYS A O 1
ATOM 2257 N N . ALA A 1 289 ? 17.422 -27.656 -9.945 1 98.44 289 ALA A N 1
ATOM 2258 C CA . ALA A 1 289 ? 17.422 -26.859 -11.172 1 98.44 289 ALA A CA 1
ATOM 2259 C C . ALA A 1 289 ? 18.312 -25.625 -11.039 1 98.44 289 ALA A C 1
ATOM 2261 O O . ALA A 1 289 ? 18.344 -24.984 -9.984 1 98.44 289 ALA A O 1
ATOM 2262 N N . LYS A 1 290 ? 19.141 -25.312 -12.125 1 98.62 290 LYS A N 1
ATOM 2263 C CA . LYS A 1 290 ? 19.75 -24 -12.156 1 98.62 290 LYS A CA 1
ATOM 2264 C C . LYS A 1 290 ? 18.703 -22.891 -12.055 1 98.62 290 LYS A C 1
ATOM 2266 O O . LYS A 1 290 ? 17.797 -22.812 -12.898 1 98.62 290 LYS A O 1
ATOM 2271 N N . THR A 1 291 ? 18.812 -22.078 -11.008 1 98.88 291 THR A N 1
ATOM 2272 C CA . THR A 1 291 ? 17.734 -21.156 -10.688 1 98.88 291 THR A CA 1
ATOM 2273 C C . THR A 1 291 ? 18.219 -19.719 -10.75 1 98.88 291 THR A C 1
ATOM 2275 O O . THR A 1 291 ? 19.172 -19.344 -10.062 1 98.88 291 THR A O 1
ATOM 2278 N N . LEU A 1 292 ? 17.672 -18.922 -11.586 1 98.88 292 LEU A N 1
ATOM 2279 C CA . LEU A 1 292 ? 17.922 -17.484 -11.68 1 98.88 292 LEU A CA 1
ATOM 2280 C C . LEU A 1 292 ? 16.734 -16.688 -11.117 1 98.88 292 LEU A C 1
ATOM 2282 O O . LEU A 1 292 ? 15.664 -16.656 -11.727 1 98.88 292 LEU A O 1
ATOM 2286 N N . VAL A 1 293 ? 16.969 -16.094 -9.938 1 98.94 293 VAL A N 1
ATOM 2287 C CA . VAL A 1 293 ? 15.93 -15.328 -9.258 1 98.94 293 VAL A CA 1
ATOM 2288 C C . VAL A 1 293 ? 16.062 -13.852 -9.617 1 98.94 293 VAL A C 1
ATOM 2290 O O . VAL A 1 293 ? 17.125 -13.258 -9.43 1 98.94 293 VAL A O 1
ATOM 2293 N N . LEU A 1 294 ? 14.961 -13.227 -10.109 1 98.81 294 LEU A N 1
ATOM 2294 C CA . LEU A 1 294 ? 15.039 -11.883 -10.672 1 98.81 294 LEU A CA 1
ATOM 2295 C C . LEU A 1 294 ? 14.016 -10.961 -10.016 1 98.81 294 LEU A C 1
ATOM 2297 O O . LEU A 1 294 ? 12.961 -10.695 -10.586 1 98.81 294 LEU A O 1
ATOM 2301 N N . PRO A 1 295 ? 14.281 -10.422 -8.867 1 98.69 295 PRO A N 1
ATOM 2302 C CA . PRO A 1 295 ? 13.422 -9.375 -8.305 1 98.69 295 PRO A CA 1
ATOM 2303 C C . PRO A 1 295 ? 13.625 -8.023 -8.969 1 98.69 295 PRO A C 1
ATOM 2305 O O . PRO A 1 295 ? 14.594 -7.828 -9.703 1 98.69 295 PRO A O 1
ATOM 2308 N N . SER A 1 296 ? 12.656 -7.152 -8.789 1 98.56 296 SER A N 1
ATOM 2309 C CA . SER A 1 296 ? 12.836 -5.77 -9.219 1 98.56 296 SER A CA 1
ATOM 2310 C C . SER A 1 296 ? 13.305 -4.891 -8.07 1 98.56 296 SER A C 1
ATOM 2312 O O . SER A 1 296 ? 12.828 -5.02 -6.941 1 98.56 296 SER A O 1
ATOM 2314 N N . LYS A 1 297 ? 14.148 -3.975 -8.391 1 98.25 297 LYS A N 1
ATOM 2315 C CA . LYS A 1 297 ? 14.766 -3.092 -7.406 1 98.25 297 LYS A CA 1
ATOM 2316 C C . LYS A 1 297 ? 13.711 -2.295 -6.648 1 98.25 297 LYS A C 1
ATOM 2318 O O . LYS A 1 297 ? 13.875 -2 -5.465 1 98.25 297 LYS A O 1
ATOM 2323 N N . THR A 1 298 ? 12.625 -1.992 -7.293 1 98.19 298 THR A N 1
ATOM 2324 C CA . THR A 1 298 ? 11.664 -1.067 -6.707 1 98.19 298 THR A CA 1
ATOM 2325 C C . THR A 1 298 ? 10.32 -1.758 -6.477 1 98.19 298 THR A C 1
ATOM 2327 O O . THR A 1 298 ? 9.289 -1.097 -6.379 1 98.19 298 THR A O 1
ATOM 2330 N N . ASP A 1 299 ? 10.305 -3.107 -6.512 1 98.62 299 ASP A N 1
ATOM 2331 C CA . ASP A 1 299 ? 9.109 -3.871 -6.176 1 98.62 299 ASP A CA 1
ATOM 2332 C C . ASP A 1 299 ? 8.773 -3.742 -4.691 1 98.62 299 ASP A C 1
ATOM 2334 O O . ASP A 1 299 ? 9.594 -4.062 -3.834 1 98.62 299 ASP A O 1
ATOM 2338 N N . LEU A 1 300 ? 7.594 -3.355 -4.367 1 98.69 300 LEU A N 1
ATOM 2339 C CA . LEU A 1 300 ? 7.254 -2.988 -2.996 1 98.69 300 LEU A CA 1
ATOM 2340 C C . LEU A 1 300 ? 6.801 -4.211 -2.203 1 98.69 300 LEU A C 1
ATOM 2342 O O . LEU A 1 300 ? 6.789 -4.188 -0.971 1 98.69 300 LEU A O 1
ATOM 2346 N N . TYR A 1 301 ? 6.332 -5.242 -2.893 1 98.62 301 TYR A N 1
ATOM 2347 C CA . TYR A 1 301 ? 5.824 -6.371 -2.121 1 98.62 301 TYR A CA 1
ATOM 2348 C C . TYR A 1 301 ? 6.578 -7.648 -2.463 1 98.62 301 TYR A C 1
ATOM 2350 O O . TYR A 1 301 ? 6.352 -8.695 -1.851 1 98.62 301 TYR A O 1
ATOM 2358 N N . PHE A 1 302 ? 7.469 -7.645 -3.396 1 98.69 302 PHE A N 1
ATOM 2359 C CA . PHE A 1 302 ? 8.523 -8.625 -3.623 1 98.69 302 PHE A CA 1
ATOM 2360 C C . PHE A 1 302 ? 9.891 -7.949 -3.645 1 98.69 302 PHE A C 1
ATOM 2362 O O . PHE A 1 302 ? 10.57 -7.957 -4.672 1 98.69 302 PHE A O 1
ATOM 2369 N N . PRO A 1 303 ? 10.312 -7.516 -2.523 1 98.31 303 PRO A N 1
ATOM 2370 C CA . PRO A 1 303 ? 11.578 -6.777 -2.527 1 98.31 303 PRO A CA 1
ATOM 2371 C C . PRO A 1 303 ? 12.797 -7.684 -2.705 1 98.31 303 PRO A C 1
ATOM 2373 O O . PRO A 1 303 ? 12.734 -8.875 -2.371 1 98.31 303 PRO A O 1
ATOM 2376 N N . PRO A 1 304 ? 13.891 -7.156 -3.172 1 98.56 304 PRO A N 1
ATOM 2377 C CA . PRO A 1 304 ? 15.102 -7.949 -3.438 1 98.56 304 PRO A CA 1
ATOM 2378 C C . PRO A 1 304 ? 15.609 -8.68 -2.199 1 98.56 304 PRO A C 1
ATOM 2380 O O . PRO A 1 304 ? 16.172 -9.773 -2.311 1 98.56 304 PRO A O 1
ATOM 2383 N N . GLU A 1 305 ? 15.367 -8.125 -1.009 1 98 305 GLU A N 1
ATOM 2384 C CA . GLU A 1 305 ? 15.859 -8.719 0.227 1 98 305 GLU A CA 1
ATOM 2385 C C . GLU A 1 305 ? 15.281 -10.117 0.437 1 98 305 GLU A C 1
ATOM 2387 O O . GLU A 1 305 ? 15.961 -11.008 0.95 1 98 305 GLU A O 1
ATOM 2392 N N . ASP A 1 306 ? 14.023 -10.281 0.04 1 97.25 306 ASP A N 1
ATOM 2393 C CA . ASP A 1 306 ? 13.406 -11.602 0.159 1 97.25 306 ASP A CA 1
ATOM 2394 C C . ASP A 1 306 ? 14.047 -12.602 -0.796 1 97.25 306 ASP A C 1
ATOM 2396 O O . ASP A 1 306 ? 14.281 -13.758 -0.43 1 97.25 306 ASP A O 1
ATOM 2400 N N . SER A 1 307 ? 14.352 -12.172 -1.986 1 98.75 307 SER A N 1
ATOM 2401 C CA . SER A 1 307 ? 15 -13.016 -2.986 1 98.75 307 SER A CA 1
ATOM 2402 C C . SER A 1 307 ? 16.422 -13.367 -2.574 1 98.75 307 SER A C 1
ATOM 2404 O O . SER A 1 307 ? 16.906 -14.469 -2.846 1 98.75 307 SER A O 1
ATOM 2406 N N . GLU A 1 308 ? 17.109 -12.391 -1.929 1 98.75 308 GLU A N 1
ATOM 2407 C CA . GLU A 1 308 ? 18.469 -12.648 -1.428 1 98.75 308 GLU A CA 1
ATOM 2408 C C . GLU A 1 308 ? 18.469 -13.812 -0.443 1 98.75 308 GLU A C 1
ATOM 2410 O O . GLU A 1 308 ? 19.359 -14.664 -0.491 1 98.75 308 GLU A O 1
ATOM 2415 N N . TYR A 1 309 ? 17.5 -13.805 0.429 1 98.69 309 TYR A N 1
ATOM 2416 C CA . TYR A 1 309 ? 17.391 -14.875 1.415 1 98.69 309 TYR A CA 1
ATOM 2417 C C . TYR A 1 309 ? 17.156 -16.219 0.74 1 98.69 309 TYR A C 1
ATOM 2419 O O . TYR A 1 309 ? 17.719 -17.234 1.14 1 98.69 309 TYR A O 1
ATOM 2427 N N . GLU A 1 310 ? 16.297 -16.266 -0.279 1 98.81 310 GLU A N 1
ATOM 2428 C CA . GLU A 1 310 ? 16.016 -17.484 -1.027 1 98.81 310 GLU A CA 1
ATOM 2429 C C . GLU A 1 310 ? 17.297 -18.062 -1.634 1 98.81 310 GLU A C 1
ATOM 2431 O O . GLU A 1 310 ? 17.625 -19.234 -1.419 1 98.81 310 GLU A O 1
ATOM 2436 N N . VAL A 1 311 ? 18.016 -17.234 -2.344 1 98.88 311 VAL A N 1
ATOM 2437 C CA . VAL A 1 311 ? 19.203 -17.672 -3.076 1 98.88 311 VAL A CA 1
ATOM 2438 C C . VAL A 1 311 ? 20.281 -18.109 -2.092 1 98.88 311 VAL A C 1
ATOM 2440 O O . VAL A 1 311 ? 20.969 -19.109 -2.322 1 98.88 311 VAL A O 1
ATOM 2443 N N . LYS A 1 312 ? 20.422 -17.391 -0.975 1 98.75 312 LYS A N 1
ATOM 2444 C CA . LYS A 1 312 ? 21.422 -17.688 0.045 1 98.75 312 LYS A CA 1
ATOM 2445 C C . LYS A 1 312 ? 21.219 -19.094 0.603 1 98.75 312 LYS A C 1
ATOM 2447 O O . LYS A 1 312 ? 22.172 -19.75 1.032 1 98.75 312 LYS A O 1
ATOM 2452 N N . ASN A 1 313 ? 20 -19.578 0.55 1 98.81 313 ASN A N 1
ATOM 2453 C CA . ASN A 1 313 ? 19.703 -20.859 1.188 1 98.81 313 ASN A CA 1
ATOM 2454 C C . ASN A 1 313 ? 19.641 -21.984 0.171 1 98.81 313 ASN A C 1
ATOM 2456 O O . ASN A 1 313 ? 19.344 -23.125 0.525 1 98.81 313 ASN A O 1
ATOM 2460 N N . MET A 1 314 ? 19.891 -21.703 -1.104 1 98.81 314 MET A N 1
ATOM 2461 C CA . MET A 1 314 ? 20.047 -22.75 -2.102 1 98.81 314 MET A CA 1
ATOM 2462 C C . MET A 1 314 ? 21.438 -23.375 -2.027 1 98.81 314 MET A C 1
ATOM 2464 O O . MET A 1 314 ? 22.359 -22.766 -1.481 1 98.81 314 MET A O 1
ATOM 2468 N N . SER A 1 315 ? 21.547 -24.562 -2.52 1 98.44 315 SER A N 1
ATOM 2469 C CA . SER A 1 315 ? 22.859 -25.219 -2.551 1 98.44 315 SER A CA 1
ATOM 2470 C C . SER A 1 315 ? 23.844 -24.422 -3.402 1 98.44 315 SER A C 1
ATOM 2472 O O . SER A 1 315 ? 23.453 -23.766 -4.367 1 98.44 315 SER A O 1
ATOM 2474 N N . PRO A 1 316 ? 25.125 -24.469 -3.021 1 97.81 316 PRO A N 1
ATOM 2475 C CA . PRO A 1 316 ? 26.125 -23.734 -3.801 1 97.81 316 PRO A CA 1
ATOM 2476 C C . PRO A 1 316 ? 26.062 -24.062 -5.293 1 97.81 316 PRO A C 1
ATOM 2478 O O . PRO A 1 316 ? 25.953 -25.234 -5.664 1 97.81 316 PRO A O 1
ATOM 2481 N N . GLY A 1 317 ? 26.016 -23.031 -6.055 1 96.75 317 GLY A N 1
ATOM 2482 C CA . GLY A 1 317 ? 26.078 -23.203 -7.496 1 96.75 317 GLY A CA 1
ATOM 2483 C C . GLY A 1 317 ? 24.703 -23.359 -8.133 1 96.75 317 GLY A C 1
ATOM 2484 O O . GLY A 1 317 ? 24.594 -23.375 -9.359 1 96.75 317 GLY A O 1
ATOM 2485 N N . VAL A 1 318 ? 23.688 -23.406 -7.371 1 98.06 318 VAL A N 1
ATOM 2486 C CA . VAL A 1 318 ? 22.344 -23.656 -7.887 1 98.06 318 VAL A CA 1
ATOM 2487 C C . VAL A 1 318 ? 21.656 -22.328 -8.188 1 98.06 318 VAL A C 1
ATOM 2489 O O . VAL A 1 318 ? 21.141 -22.125 -9.297 1 98.06 318 VAL A O 1
ATOM 2492 N N . GLY A 1 319 ? 21.688 -21.453 -7.215 1 98.5 319 GLY A N 1
ATOM 2493 C CA . GLY A 1 319 ? 20.938 -20.219 -7.32 1 98.5 319 GLY A CA 1
ATOM 2494 C C . GLY A 1 319 ? 21.781 -19.031 -7.723 1 98.5 319 GLY A C 1
ATOM 2495 O O . GLY A 1 319 ? 22.938 -18.922 -7.297 1 98.5 319 GLY A O 1
ATOM 2496 N N . GLN A 1 320 ? 21.219 -18.172 -8.516 1 98.38 320 GLN A N 1
ATOM 2497 C CA . GLN A 1 320 ? 21.781 -16.859 -8.867 1 98.38 320 GLN A CA 1
ATOM 2498 C C . GLN A 1 320 ? 20.734 -15.758 -8.695 1 98.38 320 GLN A C 1
ATOM 2500 O O . GLN A 1 320 ? 19.547 -15.961 -8.953 1 98.38 320 GLN A O 1
ATOM 2505 N N . LEU A 1 321 ? 21.234 -14.656 -8.219 1 98.81 321 LEU A N 1
ATOM 2506 C CA . LEU A 1 321 ? 20.391 -13.477 -8.055 1 98.81 321 LEU A CA 1
ATOM 2507 C C . LEU A 1 321 ? 20.797 -12.383 -9.039 1 98.81 321 LEU A C 1
ATOM 2509 O O . LEU A 1 321 ? 21.984 -12.094 -9.195 1 98.81 321 LEU A O 1
ATOM 2513 N N . ASP A 1 322 ? 19.859 -11.844 -9.703 1 98.75 322 ASP A N 1
ATOM 2514 C CA . ASP A 1 322 ? 20.047 -10.633 -10.5 1 98.75 322 ASP A CA 1
ATOM 2515 C C . ASP A 1 322 ? 18.844 -9.695 -10.367 1 98.75 322 ASP A C 1
ATOM 2517 O O . ASP A 1 322 ? 17.703 -10.109 -10.57 1 98.75 322 ASP A O 1
ATOM 2521 N N . VAL A 1 323 ? 19.031 -8.461 -10.039 1 98.62 323 VAL A N 1
ATOM 2522 C CA . VAL A 1 323 ? 17.953 -7.531 -9.688 1 98.62 323 VAL A CA 1
ATOM 2523 C C . VAL A 1 323 ? 17.656 -6.613 -10.867 1 98.62 323 VAL A C 1
ATOM 2525 O O . VAL A 1 323 ? 18.547 -5.926 -11.367 1 98.62 323 VAL A O 1
ATOM 2528 N N . TYR A 1 324 ? 16.312 -6.562 -11.359 1 97.25 324 TYR A N 1
ATOM 2529 C CA . TYR A 1 324 ? 15.914 -5.57 -12.352 1 97.25 324 TYR A CA 1
ATOM 2530 C C . TYR A 1 324 ? 16.281 -4.164 -11.891 1 97.25 324 TYR A C 1
ATOM 2532 O O . TYR A 1 324 ? 15.82 -3.713 -10.836 1 97.25 324 TYR A O 1
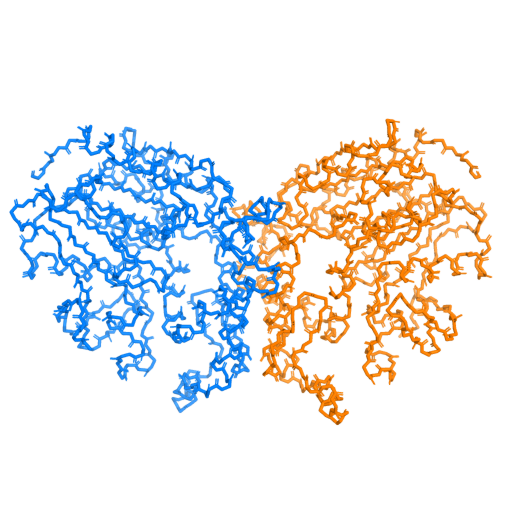ATOM 2540 N N . PRO A 1 325 ? 17.141 -3.537 -12.664 1 97.31 325 PRO A N 1
ATOM 2541 C CA . PRO A 1 325 ? 17.375 -2.129 -12.32 1 97.31 325 PRO A CA 1
ATOM 2542 C C . PRO A 1 325 ? 16.234 -1.221 -12.789 1 97.31 325 PRO A C 1
ATOM 2544 O O . PRO A 1 325 ? 16.469 -0.267 -13.539 1 97.31 325 PRO A O 1
ATOM 2547 N N . SER A 1 326 ? 15.055 -1.483 -12.445 1 97.31 326 SER A N 1
ATOM 2548 C CA . SER A 1 326 ? 13.852 -0.855 -12.992 1 97.31 326 SER A CA 1
ATOM 2549 C C . SER A 1 326 ? 13.18 0.037 -11.953 1 97.31 326 SER A C 1
ATOM 2551 O O . SER A 1 326 ? 13.156 -0.286 -10.766 1 97.31 326 SER A O 1
ATOM 2553 N N . ILE A 1 327 ? 12.609 1.154 -12.391 1 97.62 327 ILE A N 1
ATOM 2554 C CA . ILE A 1 327 ? 11.812 2.008 -11.508 1 97.62 327 ILE A CA 1
ATOM 2555 C C . ILE A 1 327 ? 10.336 1.672 -11.664 1 97.62 327 ILE A C 1
ATOM 2557 O O . ILE A 1 327 ? 9.469 2.371 -11.125 1 97.62 327 ILE A O 1
ATOM 2561 N N . TRP A 1 328 ? 9.969 0.545 -12.336 1 97.56 328 TRP A N 1
ATOM 2562 C CA . TRP A 1 328 ? 8.578 0.251 -12.68 1 97.56 328 TRP A CA 1
ATOM 2563 C C . TRP A 1 328 ? 7.895 -0.54 -11.57 1 97.56 328 TRP A C 1
ATOM 2565 O O . TRP A 1 328 ? 6.711 -0.861 -11.672 1 97.56 328 TRP A O 1
ATOM 2575 N N . GLY A 1 329 ? 8.641 -0.842 -10.492 1 97.88 329 GLY A N 1
ATOM 2576 C CA . GLY A 1 329 ? 8.039 -1.623 -9.422 1 97.88 329 GLY A CA 1
ATOM 2577 C C . GLY A 1 329 ? 7.766 -3.062 -9.82 1 97.88 329 GLY A C 1
ATOM 2578 O O . GLY A 1 329 ? 8.633 -3.73 -10.383 1 97.88 329 GLY A O 1
ATOM 2579 N N . HIS A 1 330 ? 6.641 -3.559 -9.484 1 97.94 330 HIS A N 1
ATOM 2580 C CA . HIS A 1 330 ? 6.262 -4.938 -9.773 1 97.94 330 HIS A CA 1
ATOM 2581 C C . HIS A 1 330 ? 6.09 -5.156 -11.273 1 97.94 330 HIS A C 1
ATOM 2583 O O . HIS A 1 330 ? 6.332 -6.254 -11.773 1 97.94 330 HIS A O 1
ATOM 2589 N N . TRP A 1 331 ? 5.809 -4.105 -12 1 95.94 331 TRP A N 1
ATOM 2590 C CA . TRP A 1 331 ? 5.516 -4.219 -13.422 1 95.94 331 TRP A CA 1
ATOM 2591 C C . TRP A 1 331 ? 6.797 -4.336 -14.242 1 95.94 331 TRP A C 1
ATOM 2593 O O . TRP A 1 331 ? 6.754 -4.562 -15.453 1 95.94 331 TRP A O 1
ATOM 2603 N N . ALA A 1 332 ? 7.93 -4.219 -13.594 1 94.69 332 ALA A N 1
ATOM 2604 C CA . ALA A 1 332 ? 9.203 -4.438 -14.273 1 94.69 332 ALA A CA 1
ATOM 2605 C C . ALA A 1 332 ? 9.234 -5.805 -14.953 1 94.69 332 ALA A C 1
ATOM 2607 O O . ALA A 1 332 ? 9.82 -5.957 -16.031 1 94.69 332 ALA A O 1
ATOM 2608 N N . GLY A 1 333 ? 8.617 -6.777 -14.336 1 90.88 333 GLY A N 1
ATOM 2609 C CA . GLY A 1 333 ? 8.625 -8.125 -14.875 1 90.88 333 GLY A CA 1
ATOM 2610 C C . GLY A 1 333 ? 7.32 -8.508 -15.555 1 90.88 333 GLY A C 1
ATOM 2611 O O . GLY A 1 333 ? 7.148 -9.656 -15.969 1 90.88 333 GLY A O 1
ATOM 2612 N N . GLY A 1 334 ? 6.441 -7.621 -15.648 1 85.5 334 GLY A N 1
ATOM 2613 C CA . GLY A 1 334 ? 5.094 -7.922 -16.094 1 85.5 334 GLY A CA 1
ATOM 2614 C C . GLY A 1 334 ? 4.914 -7.75 -17.594 1 85.5 334 GLY A C 1
ATOM 2615 O O . GLY A 1 334 ? 5.891 -7.656 -18.328 1 85.5 334 GLY A O 1
ATOM 2616 N N . PRO A 1 335 ? 3.598 -7.875 -18.094 1 76.56 335 PRO A N 1
ATOM 2617 C CA . PRO A 1 335 ? 3.309 -7.727 -19.516 1 76.56 335 PRO A CA 1
ATOM 2618 C C . PRO A 1 335 ? 3.904 -6.449 -20.109 1 76.56 335 PRO A C 1
ATOM 2620 O O . PRO A 1 335 ? 4.211 -5.508 -19.375 1 76.56 335 PRO A O 1
ATOM 2623 N N . PRO A 1 336 ? 3.979 -6.57 -21.375 1 72.69 336 PRO A N 1
ATOM 2624 C CA . PRO A 1 336 ? 4.77 -5.535 -22.047 1 72.69 336 PRO A CA 1
ATOM 2625 C C . PRO A 1 336 ? 4.223 -4.129 -21.812 1 72.69 336 PRO A C 1
ATOM 2627 O O . PRO A 1 336 ? 3.008 -3.93 -21.797 1 72.69 336 PRO A O 1
ATOM 2630 N N . GLY A 1 337 ? 5.016 -3.273 -21.406 1 76.5 337 GLY A N 1
ATOM 2631 C CA . GLY A 1 337 ? 4.941 -1.826 -21.281 1 76.5 337 GLY A CA 1
ATOM 2632 C C . GLY A 1 337 ? 6.305 -1.156 -21.281 1 76.5 337 GLY A C 1
ATOM 2633 O O . GLY A 1 337 ? 6.516 -0.162 -21.984 1 76.5 337 GLY A O 1
ATOM 2634 N N . ASN A 1 338 ? 7.18 -1.886 -20.734 1 90.62 338 ASN A N 1
ATOM 2635 C CA . ASN A 1 338 ? 8.57 -1.454 -20.656 1 90.62 338 ASN A CA 1
ATOM 2636 C C . ASN A 1 338 ? 9.492 -2.377 -21.453 1 90.62 338 ASN A C 1
ATOM 2638 O O . ASN A 1 338 ? 9.969 -3.383 -20.938 1 90.62 338 ASN A O 1
ATOM 2642 N N . MET A 1 339 ? 9.852 -1.996 -22.609 1 90.94 339 MET A N 1
ATOM 2643 C CA . MET A 1 339 ? 10.586 -2.867 -23.531 1 90.94 339 MET A CA 1
ATOM 2644 C C . MET A 1 339 ? 12.039 -3.021 -23.094 1 90.94 339 MET A C 1
ATOM 2646 O O . MET A 1 339 ? 12.68 -4.023 -23.406 1 90.94 339 MET A O 1
ATOM 2650 N N . GLU A 1 340 ? 12.5 -2.043 -22.375 1 93.69 340 GLU A N 1
ATOM 2651 C CA . GLU A 1 340 ? 13.844 -2.166 -21.828 1 93.69 340 GLU A CA 1
ATOM 2652 C C . GLU A 1 340 ? 13.93 -3.314 -20.828 1 93.69 340 GLU A C 1
ATOM 2654 O O . GLU A 1 340 ? 14.891 -4.09 -20.844 1 93.69 340 GLU A O 1
ATOM 2659 N N . ASP A 1 341 ? 12.992 -3.408 -20 1 95.31 341 ASP A N 1
ATOM 2660 C CA . ASP A 1 341 ? 12.953 -4.496 -19.031 1 95.31 341 ASP A CA 1
ATOM 2661 C C . ASP A 1 341 ? 12.758 -5.844 -19.719 1 95.31 341 ASP A C 1
ATOM 2663 O O . ASP A 1 341 ? 13.289 -6.863 -19.266 1 95.31 341 ASP A O 1
ATOM 2667 N N . VAL A 1 342 ? 11.977 -5.871 -20.844 1 94.44 342 VAL A N 1
ATOM 2668 C CA . VAL A 1 342 ? 11.766 -7.094 -21.609 1 94.44 342 VAL A CA 1
ATOM 2669 C C . VAL A 1 342 ? 13.102 -7.578 -22.172 1 94.44 342 VAL A C 1
ATOM 2671 O O . VAL A 1 342 ? 13.43 -8.766 -22.078 1 94.44 342 VAL A O 1
ATOM 2674 N N . LYS A 1 343 ? 13.797 -6.652 -22.734 1 95.69 343 LYS A N 1
ATOM 2675 C CA . LYS A 1 343 ? 15.102 -6.98 -23.312 1 95.69 343 LYS A CA 1
ATOM 2676 C C . LYS A 1 343 ? 16.062 -7.48 -22.234 1 95.69 343 LYS A C 1
ATOM 2678 O O . LYS A 1 343 ? 16.781 -8.453 -22.438 1 95.69 343 LYS A O 1
ATOM 2683 N N . TRP A 1 344 ? 16.047 -6.766 -21.156 1 97.31 344 TRP A N 1
ATOM 2684 C CA . TRP A 1 344 ? 16.906 -7.141 -20.031 1 97.31 344 TRP A CA 1
ATOM 2685 C C . TRP A 1 344 ? 16.625 -8.57 -19.578 1 97.31 344 TRP A C 1
ATOM 2687 O O . TRP A 1 344 ? 17.547 -9.359 -19.391 1 97.31 344 TRP A O 1
ATOM 2697 N N . LEU A 1 345 ? 15.375 -8.953 -19.438 1 97.38 345 LEU A N 1
ATOM 2698 C CA . LEU A 1 345 ? 14.953 -10.289 -19.047 1 97.38 345 LEU A CA 1
ATOM 2699 C C . LEU A 1 345 ? 15.398 -11.32 -20.078 1 97.38 345 LEU A C 1
ATOM 2701 O O . LEU A 1 345 ? 15.969 -12.359 -19.719 1 97.38 345 LEU A O 1
ATOM 2705 N N . ASP A 1 346 ? 15.125 -11.062 -21.328 1 97.44 346 ASP A N 1
ATOM 2706 C CA . ASP A 1 346 ? 15.422 -12.016 -22.406 1 97.44 346 ASP A CA 1
ATOM 2707 C C . ASP A 1 346 ? 16.922 -12.305 -22.469 1 97.44 346 ASP A C 1
ATOM 2709 O O . ASP A 1 346 ? 17.328 -13.445 -22.734 1 97.44 346 ASP A O 1
ATOM 2713 N N . GLU A 1 347 ? 17.703 -11.289 -22.25 1 97.94 347 GLU A N 1
ATOM 2714 C CA . GLU A 1 347 ? 19.156 -11.477 -22.25 1 97.94 347 GLU A CA 1
ATOM 2715 C C . GLU A 1 347 ? 19.594 -12.422 -21.141 1 97.94 347 GLU A C 1
ATOM 2717 O O . GLU A 1 347 ? 20.469 -13.266 -21.359 1 97.94 347 GLU A O 1
ATOM 2722 N N . ARG A 1 348 ? 19.047 -12.312 -20 1 98.19 348 ARG A N 1
ATOM 2723 C CA . ARG A 1 348 ? 19.375 -13.18 -18.875 1 98.19 348 ARG A CA 1
ATOM 2724 C C . ARG A 1 348 ? 18.875 -14.602 -19.109 1 98.19 348 ARG A C 1
ATOM 2726 O O . ARG A 1 348 ? 19.562 -15.57 -18.75 1 98.19 348 ARG A O 1
ATOM 2733 N N . LEU A 1 349 ? 17.688 -14.719 -19.688 1 98.38 349 LEU A N 1
ATOM 2734 C CA . LEU A 1 349 ? 17.172 -16.031 -20.047 1 98.38 349 LEU A CA 1
ATOM 2735 C C . LEU A 1 349 ? 18.078 -16.734 -21.047 1 98.38 349 LEU A C 1
ATOM 2737 O O . LEU A 1 349 ? 18.438 -17.906 -20.875 1 98.38 349 LEU A O 1
ATOM 2741 N N . ALA A 1 350 ? 18.453 -15.977 -22.047 1 98.38 350 ALA A N 1
ATOM 2742 C CA . ALA A 1 350 ? 19.297 -16.531 -23.094 1 98.38 350 ALA A CA 1
ATOM 2743 C C . ALA A 1 350 ? 20.609 -17.078 -22.516 1 98.38 350 ALA A C 1
ATOM 2745 O O . ALA A 1 350 ? 21.047 -18.172 -22.875 1 98.38 350 ALA A O 1
ATOM 2746 N N . LYS A 1 351 ? 21.172 -16.25 -21.672 1 98.38 351 LYS A N 1
ATOM 2747 C CA . LYS A 1 351 ? 22.422 -16.656 -21.047 1 98.38 351 LYS A CA 1
ATOM 2748 C C . LYS A 1 351 ? 22.25 -17.938 -20.234 1 98.38 351 LYS A C 1
ATOM 2750 O O . LYS A 1 351 ? 23.031 -18.875 -20.344 1 98.38 351 LYS A O 1
ATOM 2755 N N . LEU A 1 352 ? 21.219 -18.016 -19.453 1 98.31 352 LEU A N 1
ATOM 2756 C CA . LEU A 1 352 ? 21 -19.172 -18.594 1 98.31 352 LEU A CA 1
ATOM 2757 C C . LEU A 1 352 ? 20.688 -20.422 -19.406 1 98.31 352 LEU A C 1
ATOM 2759 O O . LEU A 1 352 ? 21.172 -21.5 -19.094 1 98.31 352 LEU A O 1
ATOM 2763 N N . PHE A 1 353 ? 19.844 -20.281 -20.438 1 97.88 353 PHE A N 1
ATOM 2764 C CA . PHE A 1 353 ? 19.469 -21.406 -21.266 1 97.88 353 PHE A CA 1
ATOM 2765 C C . PHE A 1 353 ? 20.672 -21.984 -21.984 1 97.88 353 PHE A C 1
ATOM 2767 O O . PHE A 1 353 ? 20.734 -23.188 -22.266 1 97.88 353 PHE A O 1
ATOM 2774 N N . ALA A 1 354 ? 21.625 -21.156 -22.25 1 96.75 354 ALA A N 1
ATOM 2775 C CA . ALA A 1 354 ? 22.844 -21.578 -22.938 1 96.75 354 ALA A CA 1
ATOM 2776 C C . ALA A 1 354 ? 23.781 -22.297 -21.984 1 96.75 354 ALA A C 1
ATOM 2778 O O . ALA A 1 354 ? 24.484 -23.25 -22.391 1 96.75 354 ALA A O 1
ATOM 2779 N N . GLU A 1 355 ? 23.766 -21.891 -20.797 1 95.31 355 GLU A N 1
ATOM 2780 C CA . GLU A 1 355 ? 24.797 -22.344 -19.859 1 95.31 355 GLU A CA 1
ATOM 2781 C C . GLU A 1 355 ? 24.312 -23.531 -19.047 1 95.31 355 GLU A C 1
ATOM 2783 O O . GLU A 1 355 ? 25.125 -24.359 -18.609 1 95.31 355 GLU A O 1
ATOM 2788 N N . ALA A 1 356 ? 23.078 -23.578 -18.828 1 94.88 356 ALA A N 1
ATOM 2789 C CA . ALA A 1 356 ? 22.547 -24.609 -17.938 1 94.88 356 ALA A CA 1
ATOM 2790 C C . ALA A 1 356 ? 22.656 -25.984 -18.578 1 94.88 356 ALA A C 1
ATOM 2792 O O . ALA A 1 356 ? 22.406 -26.141 -19.781 1 94.88 356 ALA A O 1
ATOM 2793 N N . PRO A 1 357 ? 23 -26.969 -17.828 1 89.69 357 PRO A N 1
ATOM 2794 C CA . PRO A 1 357 ? 23.078 -28.328 -18.375 1 89.69 357 PRO A CA 1
ATOM 2795 C C . PRO A 1 357 ? 21.703 -28.875 -18.797 1 89.69 357 PRO A C 1
ATOM 2797 O O . PRO A 1 357 ? 20.688 -28.438 -18.281 1 89.69 357 PRO A O 1
ATOM 2800 N N . LYS A 1 358 ? 21.734 -29.781 -19.797 1 90.38 358 LYS A N 1
ATOM 2801 C CA . LYS A 1 358 ? 20.531 -30.484 -20.25 1 90.38 358 LYS A CA 1
ATOM 2802 C C . LYS A 1 358 ? 20.469 -31.891 -19.672 1 90.38 358 LYS A C 1
ATOM 2804 O O . LYS A 1 358 ? 21.203 -32.781 -20.109 1 90.38 358 LYS A O 1
ATOM 2809 N N . ASN A 1 359 ? 19.641 -32.062 -18.781 1 84.69 359 ASN A N 1
ATOM 2810 C CA . ASN A 1 359 ? 19.578 -33.375 -18.109 1 84.69 359 ASN A CA 1
ATOM 2811 C C . ASN A 1 359 ? 18.469 -34.25 -18.672 1 84.69 359 ASN A C 1
ATOM 2813 O O . ASN A 1 359 ? 18.391 -35.438 -18.359 1 84.69 359 ASN A O 1
ATOM 2817 N N . GLY A 1 360 ? 17.547 -33.75 -19.406 1 73.75 360 GLY A N 1
ATOM 2818 C CA . GLY A 1 360 ? 16.5 -34.531 -20.062 1 73.75 360 GLY A CA 1
ATOM 2819 C C . GLY A 1 360 ? 16.75 -34.688 -21.547 1 73.75 360 GLY A C 1
ATOM 2820 O O . GLY A 1 360 ? 17.578 -34 -22.141 1 73.75 360 GLY A O 1
ATOM 2821 N N . MET B 1 1 ? -15.078 13.742 31.328 1 40.44 1 MET B N 1
ATOM 2822 C CA . MET B 1 1 ? -14.031 14.602 31.859 1 40.44 1 MET B CA 1
ATOM 2823 C C . MET B 1 1 ? -13.711 15.734 30.891 1 40.44 1 MET B C 1
ATOM 2825 O O . MET B 1 1 ? -13.828 15.562 29.672 1 40.44 1 MET B O 1
ATOM 2829 N N . PRO B 1 2 ? -13.766 16.906 31.438 1 51.16 2 PRO B N 1
ATOM 2830 C CA . PRO B 1 2 ? -13.508 18.047 30.562 1 51.16 2 PRO B CA 1
ATOM 2831 C C . PRO B 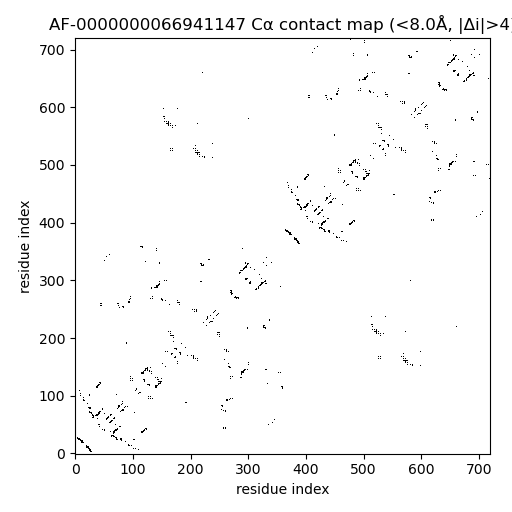1 2 ? -12.336 17.797 29.609 1 51.16 2 PRO B C 1
ATOM 2833 O O . PRO B 1 2 ? -11.422 17.047 29.938 1 51.16 2 PRO B O 1
ATOM 2836 N N . ALA B 1 3 ? -12.602 18.25 28.406 1 68 3 ALA B N 1
ATOM 2837 C CA . ALA B 1 3 ? -11.531 18.047 27.438 1 68 3 ALA B CA 1
ATOM 2838 C C . ALA B 1 3 ? -10.211 18.641 27.953 1 68 3 ALA B C 1
ATOM 2840 O O . ALA B 1 3 ? -10.195 19.703 28.547 1 68 3 ALA B O 1
ATOM 2841 N N . ASP B 1 4 ? -9.258 17.922 27.953 1 90.06 4 ASP B N 1
ATOM 2842 C CA . ASP B 1 4 ? -7.934 18.328 28.422 1 90.06 4 ASP B CA 1
ATOM 2843 C C . ASP B 1 4 ? -7.254 19.25 27.406 1 90.06 4 ASP B C 1
ATOM 2845 O O . ASP B 1 4 ? -6.047 19.141 27.172 1 90.06 4 ASP B O 1
ATOM 2849 N N . TYR B 1 5 ? -8.125 20.047 26.531 1 97.94 5 TYR B N 1
ATOM 2850 C CA . TYR B 1 5 ? -7.621 21.031 25.594 1 97.94 5 TYR B CA 1
ATOM 2851 C C . TYR B 1 5 ? -8.523 22.266 25.562 1 97.94 5 TYR B C 1
ATOM 2853 O O . TYR B 1 5 ? -9.641 22.234 26.094 1 97.94 5 TYR B O 1
ATOM 2861 N N . GLU B 1 6 ? -8.086 23.375 25.047 1 98.31 6 GLU B N 1
ATOM 2862 C CA . GLU B 1 6 ? -8.836 24.625 24.859 1 98.31 6 GLU B CA 1
ATOM 2863 C C . GLU B 1 6 ? -9.188 24.844 23.391 1 98.31 6 GLU B C 1
ATOM 2865 O O . GLU B 1 6 ? -8.641 24.156 22.516 1 98.31 6 GLU B O 1
ATOM 2870 N N . THR B 1 7 ? -10.195 25.703 23.156 1 98.56 7 THR B N 1
ATOM 2871 C CA . THR B 1 7 ? -10.547 26.062 21.797 1 98.56 7 THR B CA 1
ATOM 2872 C C . THR B 1 7 ? -10.477 27.578 21.594 1 98.56 7 THR B C 1
ATOM 2874 O O . THR B 1 7 ? -10.633 28.344 22.547 1 98.56 7 THR B O 1
ATOM 2877 N N . TYR B 1 8 ? -10.117 27.984 20.484 1 98.75 8 TYR B N 1
ATOM 2878 C CA . TYR B 1 8 ? -10.156 29.375 20.047 1 98.75 8 TYR B CA 1
ATOM 2879 C C . TYR B 1 8 ? -11.133 29.562 18.891 1 98.75 8 TYR B C 1
ATOM 2881 O O . TYR B 1 8 ? -11.031 28.891 17.859 1 98.75 8 TYR B O 1
ATOM 2889 N N . ASN B 1 9 ? -12.07 30.484 19.031 1 98.69 9 ASN B N 1
ATOM 2890 C CA . ASN B 1 9 ? -13.07 30.781 18 1 98.69 9 ASN B CA 1
ATOM 2891 C C . ASN B 1 9 ? -12.477 31.609 16.875 1 98.69 9 ASN B C 1
ATOM 2893 O O . ASN B 1 9 ? -11.969 32.719 17.109 1 98.69 9 ASN B O 1
ATOM 2897 N N . LEU B 1 10 ? -12.594 31.109 15.656 1 98.75 10 LEU B N 1
ATOM 2898 C CA . LEU B 1 10 ? -12.039 31.766 14.484 1 98.75 10 LEU B CA 1
ATOM 2899 C C . LEU B 1 10 ? -13.109 32.562 13.742 1 98.75 10 LEU B C 1
ATOM 2901 O O . LEU B 1 10 ? -12.805 33.344 12.836 1 98.75 10 LEU B O 1
ATOM 2905 N N . GLY B 1 11 ? -14.383 32.406 14.156 1 98.5 11 GLY B N 1
ATOM 2906 C CA . GLY B 1 11 ? -15.492 33 13.406 1 98.5 11 GLY B CA 1
ATOM 2907 C C . GLY B 1 11 ? -15.688 32.344 12.047 1 98.5 11 GLY B C 1
ATOM 2908 O O . GLY B 1 11 ? -15.445 31.141 11.891 1 98.5 11 GLY B O 1
ATOM 2909 N N . ASP B 1 12 ? -16.312 33.125 11.125 1 98.44 12 ASP B N 1
ATOM 2910 C CA . ASP B 1 12 ? -16.406 32.656 9.742 1 98.44 12 ASP B CA 1
ATOM 2911 C C . ASP B 1 12 ? -15.031 32.625 9.086 1 98.44 12 ASP B C 1
ATOM 2913 O O . ASP B 1 12 ? -14.414 33.656 8.875 1 98.44 12 ASP B O 1
ATOM 2917 N N . PHE B 1 13 ? -14.594 31.469 8.805 1 98.5 13 PHE B N 1
ATOM 2918 C CA . PHE B 1 13 ? -13.219 31.25 8.391 1 98.5 13 PHE B CA 1
ATOM 2919 C C . PHE B 1 13 ? -13.148 30.922 6.906 1 98.5 13 PHE B C 1
ATOM 2921 O O . PHE B 1 13 ? -13.617 29.875 6.469 1 98.5 13 PHE B O 1
ATOM 2928 N N . ALA B 1 14 ? -12.57 31.812 6.102 1 98.38 14 ALA B N 1
ATOM 2929 C CA . ALA B 1 14 ? -12.406 31.594 4.668 1 98.38 14 ALA B CA 1
ATOM 2930 C C . ALA B 1 14 ? -11.258 30.625 4.391 1 98.38 14 ALA B C 1
ATOM 2932 O O . ALA B 1 14 ? -10.195 30.719 5.004 1 98.38 14 ALA B O 1
ATOM 2933 N N . VAL B 1 15 ? -11.453 29.719 3.484 1 98.12 15 VAL B N 1
ATOM 2934 C CA . VAL B 1 15 ? -10.422 28.75 3.146 1 98.12 15 VAL B CA 1
ATOM 2935 C C . VAL B 1 15 ? -9.992 28.938 1.692 1 98.12 15 VAL B C 1
ATOM 2937 O O . VAL B 1 15 ? -10.641 29.656 0.935 1 98.12 15 VAL B O 1
ATOM 2940 N N . GLN B 1 16 ? -8.914 28.297 1.288 1 96.44 16 GLN B N 1
ATOM 2941 C CA . GLN B 1 16 ? -8.273 28.484 -0.011 1 96.44 16 GLN B CA 1
ATOM 2942 C C . GLN B 1 16 ? -9.211 28.078 -1.147 1 96.44 16 GLN B C 1
ATOM 2944 O O . GLN B 1 16 ? -9.094 28.594 -2.264 1 96.44 16 GLN B O 1
ATOM 2949 N N . SER B 1 17 ? -10.102 27.203 -0.871 1 93.19 17 SER B N 1
ATOM 2950 C CA . SER B 1 17 ? -11.023 26.719 -1.898 1 93.19 17 SER B CA 1
ATOM 2951 C C . SER B 1 17 ? -12.023 27.812 -2.287 1 93.19 17 SER B C 1
ATOM 2953 O O . SER B 1 17 ? -12.727 27.672 -3.295 1 93.19 17 SER B O 1
ATOM 2955 N N . GLY B 1 18 ? -12.156 28.844 -1.524 1 96.19 18 GLY B N 1
ATOM 2956 C CA . GLY B 1 18 ? -13.148 29.891 -1.726 1 96.19 18 GLY B CA 1
ATOM 2957 C C . GLY B 1 18 ? -14.352 29.75 -0.82 1 96.19 18 GLY B C 1
ATOM 2958 O O . GLY B 1 18 ? -15.133 30.688 -0.658 1 96.19 18 GLY B O 1
ATOM 2959 N N . ALA B 1 19 ? -14.438 28.625 -0.117 1 97.19 19 ALA B N 1
ATOM 2960 C CA . ALA B 1 19 ? -15.539 28.375 0.814 1 97.19 19 ALA B CA 1
ATOM 2961 C C . ALA B 1 19 ? -15.266 29.047 2.162 1 97.19 19 ALA B C 1
ATOM 2963 O O . ALA B 1 19 ? -14.172 29.562 2.4 1 97.19 19 ALA B O 1
ATOM 2964 N N . THR B 1 20 ? -16.328 29.141 2.943 1 98.12 20 THR B N 1
ATOM 2965 C CA . THR B 1 20 ? -16.219 29.641 4.309 1 98.12 20 THR B CA 1
ATOM 2966 C C . THR B 1 20 ? -16.734 28.609 5.305 1 98.12 20 THR B C 1
ATOM 2968 O O . THR B 1 20 ? -17.812 28.031 5.113 1 98.12 20 THR B O 1
ATOM 2971 N N . ILE B 1 21 ? -15.969 28.312 6.297 1 98.5 21 ILE B N 1
ATOM 2972 C CA . ILE B 1 21 ? -16.438 27.484 7.398 1 98.5 21 ILE B CA 1
ATOM 2973 C C . ILE B 1 21 ? -17.094 28.359 8.469 1 98.5 21 ILE B C 1
ATOM 2975 O O . ILE B 1 21 ? -16.406 29.141 9.125 1 98.5 21 ILE B O 1
ATOM 2979 N N . PRO B 1 22 ? -18.375 28.203 8.688 1 98.06 22 PRO B N 1
ATOM 2980 C CA . PRO B 1 22 ? -19.031 29.078 9.664 1 98.06 22 PRO B CA 1
ATOM 2981 C C . PRO B 1 22 ? -18.672 28.734 11.102 1 98.06 22 PRO B C 1
ATOM 2983 O O . PRO B 1 22 ? -18.562 27.562 11.461 1 98.06 22 PRO B O 1
ATOM 2986 N N . LYS B 1 23 ? -18.438 29.719 11.891 1 97.88 23 LYS B N 1
ATOM 2987 C CA . LYS B 1 23 ? -18.172 29.578 13.32 1 97.88 23 LYS B CA 1
ATOM 2988 C C . LYS B 1 23 ? -17.094 28.547 13.586 1 97.88 23 LYS B C 1
ATOM 2990 O O . LYS B 1 23 ? -17.281 27.625 14.391 1 97.88 23 LYS B O 1
ATOM 2995 N N . ALA B 1 24 ? -16.031 28.688 12.867 1 98.75 24 ALA B N 1
ATOM 2996 C CA . ALA B 1 24 ? -14.938 27.719 12.977 1 98.75 24 ALA B CA 1
ATOM 2997 C C . ALA B 1 24 ? -14.18 27.906 14.281 1 98.75 24 ALA B C 1
ATOM 2999 O O . ALA B 1 24 ? -14.219 28.969 14.891 1 98.75 24 ALA B O 1
ATOM 3000 N N . TRP B 1 25 ? -13.508 26.812 14.766 1 98.88 25 TRP B N 1
ATOM 3001 C CA . TRP B 1 25 ? -12.617 26.906 15.914 1 98.88 25 TRP B CA 1
ATOM 3002 C C . TRP B 1 25 ? -11.414 25.984 15.75 1 98.88 25 TRP B C 1
ATOM 3004 O O . TRP B 1 25 ? -11.469 25 15 1 98.88 25 TRP B O 1
ATOM 3014 N N . ILE B 1 26 ? -10.352 26.328 16.375 1 98.88 26 ILE B N 1
ATOM 3015 C CA . ILE B 1 26 ? -9.164 25.484 16.438 1 98.88 26 ILE B CA 1
ATOM 3016 C C . ILE B 1 26 ? -8.906 25.062 17.891 1 98.88 26 ILE B C 1
ATOM 3018 O O . ILE B 1 26 ? -9.062 25.875 18.812 1 98.88 26 ILE B O 1
ATOM 3022 N N . ALA B 1 27 ? -8.648 23.781 18.109 1 98.88 27 ALA B N 1
ATOM 3023 C CA . ALA B 1 27 ? -8.328 23.234 19.438 1 98.88 27 ALA B CA 1
ATOM 3024 C C . ALA B 1 27 ? -6.82 23.234 19.672 1 98.88 27 ALA B C 1
ATOM 3026 O O . ALA B 1 27 ? -6.035 23.016 18.75 1 98.88 27 ALA B O 1
ATOM 3027 N N . TYR B 1 28 ? -6.43 23.5 20.953 1 98.88 28 TYR B N 1
ATOM 3028 C CA . TYR B 1 28 ? -5.012 23.562 21.297 1 98.88 28 TYR B CA 1
ATOM 3029 C C . TYR B 1 28 ? -4.793 23.281 22.766 1 98.88 28 TYR B C 1
ATOM 3031 O O . TYR B 1 28 ? -5.738 23.297 23.562 1 98.88 28 TYR B O 1
ATOM 3039 N N . LYS B 1 29 ? -3.598 22.906 23.094 1 98.81 29 LYS B N 1
ATOM 3040 C CA . LYS B 1 29 ? -3.129 22.766 24.469 1 98.81 29 LYS B CA 1
ATOM 3041 C C . LYS B 1 29 ? -1.727 23.344 24.641 1 98.81 29 LYS B C 1
ATOM 3043 O O . LYS B 1 29 ? -0.889 23.219 23.734 1 98.81 29 LYS B O 1
ATOM 3048 N N . THR B 1 30 ? -1.529 24 25.766 1 98.62 30 THR B N 1
ATOM 3049 C CA . THR B 1 30 ? -0.237 24.641 26 1 98.62 30 THR B CA 1
ATOM 3050 C C . THR B 1 30 ? 0.488 24 27.172 1 98.62 30 THR B C 1
ATOM 3052 O O . THR B 1 30 ? -0.149 23.438 28.078 1 98.62 30 THR B O 1
ATOM 3055 N N . TYR B 1 31 ? 1.781 24 27.094 1 98.38 31 TYR B N 1
ATOM 3056 C CA . TYR B 1 31 ? 2.686 23.531 28.141 1 98.38 31 TYR B CA 1
ATOM 3057 C C . TYR B 1 31 ? 3.787 24.547 28.406 1 98.38 31 TYR B C 1
ATOM 3059 O O . TYR B 1 31 ? 4.32 25.156 27.469 1 98.38 31 TYR B O 1
ATOM 3067 N N . GLY B 1 32 ? 4.102 24.797 29.641 1 98.38 32 GLY B N 1
ATOM 3068 C CA . GLY B 1 32 ? 5.148 25.75 30 1 98.38 32 GLY B CA 1
ATOM 3069 C C . GLY B 1 32 ? 4.637 27.172 30.125 1 98.38 32 GLY B C 1
ATOM 3070 O O . GLY B 1 32 ? 3.43 27.406 30.078 1 98.38 32 GLY B O 1
ATOM 3071 N N . SER B 1 33 ? 5.527 28.141 30.281 1 98 33 SER B N 1
ATOM 3072 C CA . SER B 1 33 ? 5.191 29.531 30.516 1 98 33 SER B CA 1
ATOM 3073 C C . SER B 1 33 ? 5.125 30.312 29.219 1 98 33 SER B C 1
ATOM 3075 O O . SER B 1 33 ? 6.016 30.203 28.359 1 98 33 SER B O 1
ATOM 3077 N N . PRO B 1 34 ? 4.184 31.156 29.094 1 97.62 34 PRO B N 1
ATOM 3078 C CA . PRO B 1 34 ? 4.059 31.969 27.875 1 97.62 34 PRO B CA 1
ATOM 3079 C C . PRO B 1 34 ? 5.23 32.938 27.688 1 97.62 34 PRO B C 1
ATOM 3081 O O . PRO B 1 34 ? 5.383 33.5 26.609 1 97.62 34 PRO B O 1
ATOM 3084 N N . SER B 1 35 ? 6.008 33.094 28.719 1 97.06 35 SER B N 1
ATOM 3085 C CA . SER B 1 35 ? 7.152 34 28.609 1 97.06 35 SER B CA 1
ATOM 3086 C C . SER B 1 35 ? 8.344 33.312 27.969 1 97.06 35 SER B C 1
ATOM 3088 O O . SER B 1 35 ? 9.305 33.969 27.547 1 97.06 35 SER B O 1
ATOM 3090 N N . ASN B 1 36 ? 8.297 31.984 27.875 1 97.75 36 ASN B N 1
ATOM 3091 C CA . ASN B 1 36 ? 9.367 31.203 27.266 1 97.75 36 ASN B CA 1
ATOM 3092 C C . ASN B 1 36 ? 9.289 31.234 25.75 1 97.75 36 ASN B C 1
ATOM 3094 O O . ASN B 1 36 ? 8.25 31.578 25.188 1 97.75 36 ASN B O 1
ATOM 3098 N N . PRO B 1 37 ? 10.469 30.938 25.078 1 98.19 37 PRO B N 1
ATOM 3099 C CA . PRO B 1 37 ? 10.391 30.812 23.625 1 98.19 37 PRO B CA 1
ATOM 3100 C C . PRO B 1 37 ? 9.344 29.797 23.172 1 98.19 37 PRO B C 1
ATOM 3102 O O . PRO B 1 37 ? 9.188 28.75 23.812 1 98.19 37 PRO B O 1
ATOM 3105 N N . VAL B 1 38 ? 8.688 30.062 22.078 1 98.81 38 VAL B N 1
ATOM 3106 C CA . VAL B 1 38 ? 7.488 29.328 21.719 1 98.81 38 VAL B CA 1
ATOM 3107 C C . VAL B 1 38 ? 7.848 28.203 20.734 1 98.81 38 VAL B C 1
ATOM 3109 O O . VAL B 1 38 ? 8.594 28.438 19.781 1 98.81 38 VAL B O 1
ATOM 3112 N N . VAL B 1 39 ? 7.375 27 20.953 1 98.88 39 VAL B N 1
ATOM 3113 C CA . VAL B 1 39 ? 7.469 25.859 20.047 1 98.88 39 VAL B CA 1
ATOM 3114 C C . VAL B 1 39 ? 6.07 25.406 19.656 1 98.88 39 VAL B C 1
ATOM 3116 O O . VAL B 1 39 ? 5.223 25.156 20.516 1 98.88 39 VAL B O 1
ATOM 3119 N N . LEU B 1 40 ? 5.82 25.359 18.391 1 98.94 40 LEU B N 1
ATOM 3120 C CA . LEU B 1 40 ? 4.562 24.844 17.859 1 98.94 40 LEU B CA 1
ATOM 3121 C C . LEU B 1 40 ? 4.727 23.406 17.375 1 98.94 40 LEU B C 1
ATOM 3123 O O . LEU B 1 40 ? 5.656 23.094 16.625 1 98.94 40 LEU B O 1
ATOM 3127 N N . TYR B 1 41 ? 3.848 22.5 17.797 1 98.75 41 TYR B N 1
ATOM 3128 C CA . TYR B 1 41 ? 3.906 21.062 17.516 1 98.75 41 TYR B CA 1
ATOM 3129 C C . TYR B 1 41 ? 2.541 20.547 17.094 1 98.75 41 TYR B C 1
ATOM 3131 O O . TYR B 1 41 ? 1.876 19.844 17.859 1 98.75 41 TYR B O 1
ATOM 3139 N N . PRO B 1 42 ? 2.143 20.844 15.812 1 98.75 42 PRO B N 1
ATOM 3140 C CA . PRO B 1 42 ? 0.801 20.5 15.328 1 98.75 42 PRO B CA 1
ATOM 3141 C C . PRO B 1 42 ? 0.575 19 15.227 1 98.75 42 PRO B C 1
ATOM 3143 O O . PRO B 1 42 ? 1.529 18.234 15.039 1 98.75 42 PRO B O 1
ATOM 3146 N N . SER B 1 43 ? -0.691 18.594 15.289 1 98.31 43 SER B N 1
ATOM 3147 C CA . SER B 1 43 ? -1.068 17.188 15.211 1 98.31 43 SER B CA 1
ATOM 3148 C C . SER B 1 43 ? -0.975 16.672 13.781 1 98.31 43 SER B C 1
ATOM 3150 O O . SER B 1 43 ? -0.558 17.391 12.875 1 98.31 43 SER B O 1
ATOM 3152 N N . TRP B 1 44 ? -1.259 15.484 13.625 1 98.25 44 TRP B N 1
ATOM 3153 C CA . TRP B 1 44 ? -1.082 14.727 12.391 1 98.25 44 TRP B CA 1
ATOM 3154 C C . TRP B 1 44 ? -2.348 13.945 12.039 1 98.25 44 TRP B C 1
ATOM 3156 O O . TRP B 1 44 ? -3.373 14.086 12.711 1 98.25 44 TRP B O 1
ATOM 3166 N N . TYR B 1 45 ? -2.367 13.203 10.922 1 98.44 45 TYR B N 1
ATOM 3167 C CA . TYR B 1 45 ? -3.533 12.492 10.406 1 98.44 45 TYR B CA 1
ATOM 3168 C C . TYR B 1 45 ? -4.176 11.633 11.492 1 98.44 45 TYR B C 1
ATOM 3170 O O . TYR B 1 45 ? -3.568 10.672 11.969 1 98.44 45 TYR B O 1
ATOM 3178 N N . SER B 1 46 ? -5.293 11.977 11.953 1 94.81 46 SER B N 1
ATOM 3179 C CA . SER B 1 46 ? -6.156 11.289 12.898 1 94.81 46 SER B CA 1
ATOM 3180 C C . SER B 1 46 ? -5.602 11.375 14.32 1 94.81 46 SER B C 1
ATOM 3182 O O . SER B 1 46 ? -6.176 10.812 15.25 1 94.81 46 SER B O 1
ATOM 3184 N N . GLY B 1 47 ? -4.469 12.07 14.523 1 96.56 47 GLY B N 1
ATOM 3185 C CA . GLY B 1 47 ? -3.91 12.25 15.852 1 96.56 47 GLY B CA 1
ATOM 3186 C C . GLY B 1 47 ? -4.625 13.305 16.672 1 96.56 47 GLY B C 1
ATOM 3187 O O . GLY B 1 47 ? -5.02 14.344 16.141 1 96.56 47 GLY B O 1
ATOM 3188 N N . LEU B 1 48 ? -4.801 13.008 17.922 1 96.75 48 LEU B N 1
ATOM 3189 C CA . LEU B 1 48 ? -5.324 13.969 18.891 1 96.75 48 LEU B CA 1
ATOM 3190 C C . LEU B 1 48 ? -4.191 14.758 19.531 1 96.75 48 LEU B C 1
ATOM 3192 O O . LEU B 1 48 ? -3.021 14.398 19.391 1 96.75 48 LEU B O 1
ATOM 3196 N N . ILE B 1 49 ? -4.539 15.82 20.219 1 97.94 49 ILE B N 1
ATOM 3197 C CA . ILE B 1 49 ? -3.562 16.625 20.938 1 97.94 49 ILE B CA 1
ATOM 3198 C C . ILE B 1 49 ? -2.758 15.75 21.891 1 97.94 49 ILE B C 1
ATOM 3200 O O . ILE B 1 49 ? -1.53 15.852 21.953 1 97.94 49 ILE B O 1
ATOM 3204 N N . SER B 1 50 ? -3.373 14.805 22.547 1 96.94 50 SER B N 1
ATOM 3205 C CA . SER B 1 50 ? -2.713 13.938 23.516 1 96.94 50 SER B CA 1
ATOM 3206 C C . SER B 1 50 ? -1.688 13.031 22.844 1 96.94 50 SER B C 1
ATOM 3208 O O . SER B 1 50 ? -0.718 12.609 23.484 1 96.94 50 SER B O 1
ATOM 3210 N N . ASP B 1 51 ? -1.903 12.781 21.562 1 95.88 51 ASP B N 1
ATOM 3211 C CA . ASP B 1 51 ? -1.028 11.859 20.844 1 95.88 51 ASP B CA 1
ATOM 3212 C C . ASP B 1 51 ? 0.314 12.516 20.531 1 95.88 51 ASP B C 1
ATOM 3214 O O . ASP B 1 51 ? 1.264 11.836 20.125 1 95.88 51 ASP B O 1
ATOM 3218 N N . ASN B 1 52 ? 0.445 13.781 20.75 1 96.56 52 ASN B N 1
ATOM 3219 C CA . ASN B 1 52 ? 1.694 14.508 20.531 1 96.56 52 ASN B CA 1
ATOM 3220 C C . ASN B 1 52 ? 2.494 14.641 21.828 1 96.56 52 ASN B C 1
ATOM 3222 O O . ASN B 1 52 ? 3.67 15.016 21.797 1 96.56 52 ASN B O 1
ATOM 3226 N N . GLU B 1 53 ? 1.992 14.297 22.922 1 96.31 53 GLU B N 1
ATOM 3227 C CA . GLU B 1 53 ? 2.551 14.68 24.219 1 96.31 53 GLU B CA 1
ATOM 3228 C C . GLU B 1 53 ? 3.803 13.867 24.531 1 96.31 53 GLU B C 1
ATOM 3230 O O . GLU B 1 53 ? 4.602 14.266 25.391 1 96.31 53 GLU B O 1
ATOM 3235 N N . TRP B 1 54 ? 3.965 12.789 23.891 1 94.56 54 TRP B N 1
ATOM 3236 C CA . TRP B 1 54 ? 5.062 11.875 24.188 1 94.56 54 TRP B CA 1
ATOM 3237 C C . TRP B 1 54 ? 6.41 12.555 23.984 1 94.56 54 TRP B C 1
ATOM 3239 O O . TRP B 1 54 ? 7.418 12.141 24.562 1 94.56 54 TRP B O 1
ATOM 3249 N N . LEU B 1 55 ? 6.496 13.594 23.188 1 95.5 55 LEU B N 1
ATOM 3250 C CA . LEU B 1 55 ? 7.754 14.266 22.859 1 95.5 55 LEU B CA 1
ATOM 3251 C C . LEU B 1 55 ? 8.008 15.422 23.812 1 95.5 55 LEU B C 1
ATOM 3253 O O . LEU B 1 55 ? 9.016 16.125 23.688 1 95.5 55 LEU B O 1
ATOM 3257 N N . ILE B 1 56 ? 7.125 15.695 24.797 1 97.31 56 ILE B N 1
ATOM 3258 C CA . ILE B 1 56 ? 7.223 16.781 25.766 1 97.31 56 ILE B CA 1
ATOM 3259 C C . ILE B 1 56 ? 7.602 16.219 27.141 1 97.31 56 ILE B C 1
ATOM 3261 O O . ILE B 1 56 ? 6.992 15.258 27.609 1 97.31 56 ILE B O 1
ATOM 3265 N N . GLY B 1 57 ? 8.625 16.797 27.703 1 97.31 57 GLY B N 1
ATOM 3266 C CA . GLY B 1 57 ? 9.031 16.359 29.031 1 97.31 57 GLY B CA 1
ATOM 3267 C C . GLY B 1 57 ? 10.266 17.078 29.547 1 97.31 57 GLY B C 1
ATOM 3268 O O . GLY B 1 57 ? 11.023 17.656 28.766 1 97.31 57 GLY B O 1
ATOM 3269 N N . ALA B 1 58 ? 10.477 16.953 30.828 1 97.31 58 ALA B N 1
ATOM 3270 C CA . ALA B 1 58 ? 11.625 17.609 31.453 1 97.31 58 ALA B CA 1
ATOM 3271 C C . ALA B 1 58 ? 12.938 17 30.953 1 97.31 58 ALA B C 1
ATOM 3273 O O . ALA B 1 58 ? 13.977 17.656 30.984 1 97.31 58 ALA B O 1
ATOM 3274 N N . ASP B 1 59 ? 12.828 15.789 30.484 1 96 59 ASP B N 1
ATOM 3275 C CA . ASP B 1 59 ? 14.008 15.07 30.031 1 96 59 ASP B CA 1
ATOM 3276 C C . ASP B 1 59 ? 14.117 15.125 28.5 1 96 59 ASP B C 1
ATOM 3278 O O . ASP B 1 59 ? 14.938 14.422 27.906 1 96 59 ASP B O 1
ATOM 3282 N N . LYS B 1 60 ? 13.336 15.93 27.859 1 97.19 60 LYS B N 1
ATOM 3283 C CA . LYS B 1 60 ? 13.297 16.047 26.406 1 97.19 60 LYS B CA 1
ATOM 3284 C C . LYS B 1 60 ? 13.727 17.438 25.953 1 97.19 60 LYS B C 1
ATOM 3286 O O . LYS B 1 60 ? 13.805 18.359 26.766 1 97.19 60 LYS B O 1
ATOM 3291 N N . THR B 1 61 ? 14.047 17.484 24.625 1 98.25 61 THR B N 1
ATOM 3292 C CA . THR B 1 61 ? 14.328 18.781 24.047 1 98.25 61 THR B CA 1
ATOM 3293 C C . THR B 1 61 ? 13.117 19.703 24.188 1 98.25 61 THR B C 1
ATOM 3295 O O . THR B 1 61 ? 13.258 20.875 24.531 1 98.25 61 THR B O 1
ATOM 3298 N N . LEU B 1 62 ? 11.883 19.172 23.969 1 98.5 62 LEU B N 1
ATOM 3299 C CA . LEU B 1 62 ? 10.656 19.922 24.219 1 98.5 62 LEU B CA 1
ATOM 3300 C C . LEU B 1 62 ? 10.328 19.938 25.719 1 98.5 62 LEU B C 1
ATOM 3302 O O . LEU B 1 62 ? 9.367 19.297 26.141 1 98.5 62 LEU B O 1
ATOM 3306 N N . ASN B 1 63 ? 11.031 20.688 26.422 1 98.62 63 ASN B N 1
ATOM 3307 C CA . ASN B 1 63 ? 10.945 20.844 27.875 1 98.62 63 ASN B CA 1
ATOM 3308 C C . ASN B 1 63 ? 10.086 22.047 28.266 1 98.62 63 ASN B C 1
ATOM 3310 O O . ASN B 1 63 ? 10.469 23.188 28.031 1 98.62 63 ASN B O 1
ATOM 3314 N N . PRO B 1 64 ? 8.992 21.781 28.938 1 98.31 64 PRO B N 1
ATOM 3315 C CA . PRO B 1 64 ? 8.086 22.875 29.266 1 98.31 64 PRO B CA 1
ATOM 3316 C C . PRO B 1 64 ? 8.695 23.875 30.25 1 98.31 64 PRO B C 1
ATOM 3318 O O . PRO B 1 64 ? 8.164 24.969 30.438 1 98.31 64 PRO B O 1
ATOM 3321 N N . ASP B 1 65 ? 9.773 23.516 30.859 1 98.31 65 ASP B N 1
ATOM 3322 C CA . ASP B 1 65 ? 10.477 24.469 31.719 1 98.31 65 ASP B CA 1
ATOM 3323 C C . ASP B 1 65 ? 11.281 25.469 30.891 1 98.31 65 ASP B C 1
ATOM 3325 O O . ASP B 1 65 ? 11.664 26.531 31.391 1 98.31 65 ASP B O 1
ATOM 3329 N N . LYS B 1 66 ? 11.547 25.172 29.688 1 98.06 66 LYS B N 1
ATOM 3330 C CA . LYS B 1 66 ? 12.414 25.984 28.844 1 98.06 66 LYS B CA 1
ATOM 3331 C C . LYS B 1 66 ? 11.617 26.625 27.703 1 98.06 66 LYS B C 1
ATOM 3333 O O . LYS B 1 66 ? 12.016 27.672 27.188 1 98.06 66 LYS B O 1
ATOM 3338 N N . TYR B 1 67 ? 10.555 26 27.344 1 98.62 67 TYR B N 1
ATOM 3339 C CA . TYR B 1 67 ? 9.805 26.453 26.188 1 98.62 67 TYR B CA 1
ATOM 3340 C C . TYR B 1 67 ? 8.312 26.547 26.5 1 98.62 67 TYR B C 1
ATOM 3342 O O . TYR B 1 67 ? 7.824 25.859 27.406 1 98.62 67 TYR B O 1
ATOM 3350 N N . PHE B 1 68 ? 7.648 27.453 25.812 1 98.75 68 PHE B N 1
ATOM 3351 C CA . PHE B 1 68 ? 6.191 27.484 25.719 1 98.75 68 PHE B CA 1
ATOM 3352 C C . PHE B 1 68 ? 5.711 26.656 24.547 1 98.75 68 PHE B C 1
ATOM 3354 O O . PHE B 1 68 ? 5.77 27.094 23.391 1 98.75 68 PHE B O 1
ATOM 3361 N N . ILE B 1 69 ? 5.23 25.469 24.859 1 98.88 69 ILE B N 1
ATOM 3362 C CA . ILE B 1 69 ? 4.918 24.5 23.812 1 98.88 69 ILE B CA 1
ATOM 3363 C C . ILE B 1 69 ? 3.414 24.5 23.547 1 98.88 69 ILE B C 1
ATOM 3365 O O . ILE B 1 69 ? 2.609 24.391 24.469 1 98.88 69 ILE B O 1
ATOM 3369 N N . ILE B 1 70 ? 3.055 24.625 22.297 1 98.94 70 ILE B N 1
ATOM 3370 C CA . ILE B 1 70 ? 1.66 24.656 21.875 1 98.94 70 ILE B CA 1
ATOM 3371 C C . ILE B 1 70 ? 1.379 23.516 20.906 1 98.94 70 ILE B C 1
ATOM 3373 O O . ILE B 1 70 ? 2.025 23.391 19.875 1 98.94 70 ILE B O 1
ATOM 3377 N N . ILE B 1 71 ? 0.454 22.609 21.266 1 98.81 71 ILE B N 1
ATOM 3378 C CA . ILE B 1 71 ? -0.052 21.578 20.359 1 98.81 71 ILE B CA 1
ATOM 3379 C C . ILE B 1 71 ? -1.402 22.016 19.781 1 98.81 71 ILE B C 1
ATOM 3381 O O . ILE B 1 71 ? -2.295 22.422 20.531 1 98.81 71 ILE B O 1
ATOM 3385 N N . THR B 1 72 ? -1.505 21.984 18.516 1 98.88 72 THR B N 1
ATOM 3386 C CA . THR B 1 72 ? -2.773 22.297 17.875 1 98.88 72 THR B CA 1
ATOM 3387 C C . THR B 1 72 ? -3.334 21.078 17.156 1 98.88 72 THR B C 1
ATOM 3389 O O . THR B 1 72 ? -2.576 20.219 16.688 1 98.88 72 THR B O 1
ATOM 3392 N N . ALA B 1 73 ? -4.621 20.984 17.062 1 98.75 73 ALA B N 1
ATOM 3393 C CA . ALA B 1 73 ? -5.301 19.922 16.344 1 98.75 73 ALA B CA 1
ATOM 3394 C C . ALA B 1 73 ? -5.664 20.359 14.922 1 98.75 73 ALA B C 1
ATOM 3396 O O . ALA B 1 73 ? -6.137 21.484 14.719 1 98.75 73 ALA B O 1
ATOM 3397 N N . LEU B 1 74 ? -5.5 19.469 14.008 1 98.12 74 LEU B N 1
ATOM 3398 C CA . LEU B 1 74 ? -5.891 19.703 12.625 1 98.12 74 LEU B CA 1
ATOM 3399 C C . LEU B 1 74 ? -7.402 19.875 12.508 1 98.12 74 LEU B C 1
ATOM 3401 O O . LEU B 1 74 ? -8.164 19.25 13.258 1 98.12 74 LEU B O 1
ATOM 3405 N N . PHE B 1 75 ? -7.816 20.766 11.539 1 98.69 75 PHE B N 1
ATOM 3406 C CA . PHE B 1 75 ? -9.211 20.688 11.125 1 98.69 75 PHE B CA 1
ATOM 3407 C C . PHE B 1 75 ? -9.57 19.266 10.688 1 98.69 75 PHE B C 1
ATOM 3409 O O . PHE B 1 75 ? -8.789 18.625 9.992 1 98.69 75 PHE B O 1
ATOM 3416 N N . GLY B 1 76 ? -10.664 18.781 11.172 1 98.12 76 GLY B N 1
ATOM 3417 C CA . GLY B 1 76 ? -11.117 17.453 10.781 1 98.12 76 GLY B CA 1
ATOM 3418 C C . GLY B 1 76 ? -10.688 16.359 11.75 1 98.12 76 GLY B C 1
ATOM 3419 O O . GLY B 1 76 ? -11.07 15.203 11.602 1 98.12 76 GLY B O 1
ATOM 3420 N N . ASN B 1 77 ? -9.969 16.672 12.82 1 97.62 77 ASN B N 1
ATOM 3421 C CA . ASN B 1 77 ? -9.438 15.617 13.672 1 97.62 77 ASN B CA 1
ATOM 3422 C C . ASN B 1 77 ? -10.406 15.266 14.797 1 97.62 77 ASN B C 1
ATOM 3424 O O . ASN B 1 77 ? -10.109 14.406 15.633 1 97.62 77 ASN B O 1
ATOM 3428 N N . GLY B 1 78 ? -11.5 16.016 14.93 1 98.12 78 GLY B N 1
ATOM 3429 C CA . GLY B 1 78 ? -12.508 15.719 15.938 1 98.12 78 GLY B CA 1
ATOM 3430 C C . GLY B 1 78 ? -12.406 16.625 17.156 1 98.12 78 GLY B C 1
ATOM 3431 O O . GLY B 1 78 ? -13.312 16.641 18 1 98.12 78 GLY B O 1
ATOM 3432 N N . GLN B 1 79 ? -11.25 17.391 17.281 1 98.56 79 GLN B N 1
ATOM 3433 C CA . GLN B 1 79 ? -11.078 18.359 18.344 1 98.56 79 GLN B CA 1
ATOM 3434 C C . GLN B 1 79 ? -11.211 19.781 17.828 1 98.56 79 GLN B C 1
ATOM 3436 O O . GLN B 1 79 ? -11.922 20.609 18.406 1 98.56 79 GLN B O 1
ATOM 3441 N N . SER B 1 80 ? -10.547 20.125 16.781 1 98.81 80 SER B N 1
ATOM 3442 C CA . SER B 1 80 ? -10.891 21.328 16.016 1 98.81 80 SER B CA 1
ATOM 3443 C C . SER B 1 80 ? -12.18 21.125 15.227 1 98.81 80 SER B C 1
ATOM 3445 O O . SER B 1 80 ? -12.727 20.031 15.195 1 98.81 80 SER B O 1
ATOM 3447 N N . ILE B 1 81 ? -12.695 22.203 14.625 1 98.81 81 ILE B N 1
ATOM 3448 C CA . ILE B 1 81 ? -13.93 22.062 13.859 1 98.81 81 ILE B CA 1
ATOM 3449 C C . ILE B 1 81 ? -13.797 20.922 12.852 1 98.81 81 ILE B C 1
ATOM 3451 O O . ILE B 1 81 ? -12.766 20.812 12.18 1 98.81 81 ILE B O 1
ATOM 3455 N N . SER B 1 82 ? -14.742 20.016 12.781 1 98.62 82 SER B N 1
ATOM 3456 C CA . SER B 1 82 ? -14.734 18.781 12.016 1 98.62 82 SER B CA 1
ATOM 3457 C C . SER B 1 82 ? -16.141 18.359 11.625 1 98.62 82 SER B C 1
ATOM 3459 O O . SER B 1 82 ? -17.125 18.828 12.211 1 98.62 82 SER B O 1
ATOM 3461 N N . PRO B 1 83 ? -16.234 17.438 10.68 1 98.12 83 PRO B N 1
ATOM 3462 C CA . PRO B 1 83 ? -17.547 16.875 10.367 1 98.12 83 PRO B CA 1
ATOM 3463 C C . PRO B 1 83 ? -18.219 16.25 11.578 1 98.12 83 PRO B C 1
ATOM 3465 O O . PRO B 1 83 ? -19.438 16.406 11.758 1 98.12 83 PRO B O 1
ATOM 3468 N N . SER B 1 84 ? -17.484 15.609 12.422 1 98 84 SER B N 1
ATOM 3469 C CA . SER B 1 84 ? -18.047 14.812 13.508 1 98 84 SER B CA 1
ATOM 3470 C C . SER B 1 84 ? -18.516 15.703 14.656 1 98 84 SER B C 1
ATOM 3472 O O . SER B 1 84 ? -19.266 15.258 15.531 1 98 84 SER B O 1
ATOM 3474 N N . ASN B 1 85 ? -18.047 16.969 14.758 1 98.12 85 ASN B N 1
ATOM 3475 C CA . ASN B 1 85 ? -18.406 17.781 15.914 1 98.12 85 ASN B CA 1
ATOM 3476 C C . ASN B 1 85 ? -19.047 19.109 15.484 1 98.12 85 ASN B C 1
ATOM 3478 O O . ASN B 1 85 ? -19.031 20.078 16.234 1 98.12 85 ASN B O 1
ATOM 3482 N N . SER B 1 86 ? -19.547 19.156 14.242 1 97.88 86 SER B N 1
ATOM 3483 C CA . SER B 1 86 ? -20.234 20.328 13.727 1 97.88 86 SER B CA 1
ATOM 3484 C C . SER B 1 86 ? -21.422 19.938 12.836 1 97.88 86 SER B C 1
ATOM 3486 O O . SER B 1 86 ? -21.609 18.75 12.547 1 97.88 86 SER B O 1
ATOM 3488 N N . ASP B 1 87 ? -22.172 20.922 12.367 1 95.94 87 ASP B N 1
ATOM 3489 C CA . ASP B 1 87 ? -23.312 20.672 11.5 1 95.94 87 ASP B CA 1
ATOM 3490 C C . ASP B 1 87 ? -23 21.094 10.062 1 95.94 87 ASP B C 1
ATOM 3492 O O . ASP B 1 87 ? -23.922 21.266 9.25 1 95.94 87 ASP B O 1
ATOM 3496 N N . VAL B 1 88 ? -21.688 21.266 9.82 1 96.5 88 VAL B N 1
ATOM 3497 C CA . VAL B 1 88 ? -21.297 21.719 8.492 1 96.5 88 VAL B CA 1
ATOM 3498 C C . VAL B 1 88 ? -21.297 20.547 7.516 1 96.5 88 VAL B C 1
ATOM 3500 O O . VAL B 1 88 ? -20.469 19.641 7.617 1 96.5 88 VAL B O 1
ATOM 3503 N N . VAL B 1 89 ? -22.188 20.562 6.492 1 93.19 89 VAL B N 1
ATOM 3504 C CA . VAL B 1 89 ? -22.328 19.484 5.52 1 93.19 89 VAL B CA 1
ATOM 3505 C C . VAL B 1 89 ? -22.734 20.047 4.164 1 93.19 89 VAL B C 1
ATOM 3507 O O . VAL B 1 89 ? -23.781 20.703 4.047 1 93.19 89 VAL B O 1
ATOM 3510 N N . PRO B 1 90 ? -22.016 19.812 3.227 1 93.69 90 PRO B N 1
ATOM 3511 C CA . PRO B 1 90 ? -20.703 19.172 3.23 1 93.69 90 PRO B CA 1
ATOM 3512 C C . PRO B 1 90 ? -19.625 20.031 3.891 1 93.69 90 PRO B C 1
ATOM 3514 O O . PRO B 1 90 ? -19.688 21.25 3.826 1 93.69 90 PRO B O 1
ATOM 3517 N N . PHE B 1 91 ? -18.766 19.422 4.543 1 96.44 91 PHE B N 1
ATOM 3518 C CA . PHE B 1 91 ? -17.594 20.109 5.098 1 96.44 91 PHE B CA 1
ATOM 3519 C C . PHE B 1 91 ? -16.656 20.562 3.986 1 96.44 91 PHE B C 1
ATOM 3521 O O . PHE B 1 91 ? -16.359 19.797 3.066 1 96.44 91 PHE B O 1
ATOM 3528 N N . PRO B 1 92 ? -16.141 21.781 3.988 1 96.38 92 PRO B N 1
ATOM 3529 C CA . PRO B 1 92 ? -15.273 22.281 2.92 1 96.38 92 PRO B CA 1
ATOM 3530 C C . PRO B 1 92 ? -13.914 21.578 2.875 1 96.38 92 PRO B C 1
ATOM 3532 O O . PRO B 1 92 ? -13.445 21.078 3.898 1 96.38 92 PRO B O 1
ATOM 3535 N N . ASP B 1 93 ? -13.344 21.578 1.672 1 96.69 93 ASP B N 1
ATOM 3536 C CA . ASP B 1 93 ? -11.961 21.141 1.522 1 96.69 93 ASP B CA 1
ATOM 3537 C C . ASP B 1 93 ? -11.008 22.109 2.227 1 96.69 93 ASP B C 1
ATOM 3539 O O . ASP B 1 93 ? -11.055 23.312 1.99 1 96.69 93 ASP B O 1
ATOM 3543 N N . VAL B 1 94 ? -10.203 21.609 3.074 1 98.12 94 VAL B N 1
ATOM 3544 C CA . VAL B 1 94 ? -9.266 22.438 3.84 1 98.12 94 VAL B CA 1
ATOM 3545 C C . VAL B 1 94 ? -7.832 22 3.549 1 98.12 94 VAL B C 1
ATOM 3547 O O . VAL B 1 94 ? -7.543 20.797 3.492 1 98.12 94 VAL B O 1
ATOM 3550 N N . THR B 1 95 ? -6.949 22.922 3.328 1 98.75 95 THR B N 1
ATOM 3551 C CA . THR B 1 95 ? -5.551 22.641 3.004 1 98.75 95 THR B CA 1
ATOM 3552 C C . THR B 1 95 ? -4.656 22.875 4.219 1 98.75 95 THR B C 1
ATOM 3554 O O . THR B 1 95 ? -5.121 23.359 5.258 1 98.75 95 THR B O 1
ATOM 3557 N N . PHE B 1 96 ? -3.346 22.516 4.109 1 98.88 96 PHE B N 1
ATOM 3558 C CA . PHE B 1 96 ? -2.365 22.875 5.129 1 98.88 96 PHE B CA 1
ATOM 3559 C C . PHE B 1 96 ? -2.285 24.375 5.293 1 98.88 96 PHE B C 1
ATOM 3561 O O . PHE B 1 96 ? -2.113 24.875 6.406 1 98.88 96 PHE B O 1
ATOM 3568 N N . TYR B 1 97 ? -2.379 25.094 4.188 1 98.88 97 TYR B N 1
ATOM 3569 C CA . TYR B 1 97 ? -2.391 26.562 4.219 1 98.88 97 TYR B CA 1
ATOM 3570 C C . TYR B 1 97 ? -3.469 27.078 5.168 1 98.88 97 TYR B C 1
ATOM 3572 O O . TYR B 1 97 ? -3.217 27.984 5.969 1 98.88 97 TYR B O 1
ATOM 3580 N N . ASP B 1 98 ? -4.637 26.5 5.062 1 98.94 98 ASP B N 1
ATOM 3581 C CA . ASP B 1 98 ? -5.762 26.922 5.895 1 98.94 98 ASP B CA 1
ATOM 3582 C C . ASP B 1 98 ? -5.504 26.609 7.367 1 98.94 98 ASP B C 1
ATOM 3584 O O . ASP B 1 98 ? -5.812 27.406 8.242 1 98.94 98 ASP B O 1
ATOM 3588 N N . ASN B 1 99 ? -5.004 25.406 7.652 1 98.94 99 ASN B N 1
ATOM 3589 C CA . ASN B 1 99 ? -4.688 25.031 9.023 1 98.94 99 ASN B CA 1
ATOM 3590 C C . ASN B 1 99 ? -3.652 25.969 9.641 1 98.94 99 ASN B C 1
ATOM 3592 O O . ASN B 1 99 ? -3.805 26.391 10.789 1 98.94 99 ASN B O 1
ATOM 3596 N N . VAL B 1 100 ? -2.621 26.281 8.875 1 98.94 100 VAL B N 1
ATOM 3597 C CA . VAL B 1 100 ? -1.535 27.109 9.375 1 98.94 100 VAL B CA 1
ATOM 3598 C C . VAL B 1 100 ? -2.027 28.547 9.555 1 98.94 100 VAL B C 1
ATOM 3600 O O . VAL B 1 100 ? -1.619 29.234 10.492 1 98.94 100 VAL B O 1
ATOM 3603 N N . LYS B 1 101 ? -2.881 29.031 8.68 1 98.88 101 LYS B N 1
ATOM 3604 C CA . LYS B 1 101 ? -3.52 30.328 8.859 1 98.88 101 LYS B CA 1
ATOM 3605 C C . LYS B 1 101 ? -4.293 30.391 10.172 1 98.88 101 LYS B C 1
ATOM 3607 O O . LYS B 1 101 ? -4.219 31.375 10.906 1 98.88 101 LYS B O 1
ATOM 3612 N N . ALA B 1 102 ? -5.059 29.344 10.453 1 98.94 102 ALA B N 1
ATOM 3613 C CA . ALA B 1 102 ? -5.801 29.25 11.703 1 98.94 102 ALA B CA 1
ATOM 3614 C C . ALA B 1 102 ? -4.855 29.25 12.906 1 98.94 102 ALA B C 1
ATOM 3616 O O . ALA B 1 102 ? -5.125 29.906 13.922 1 98.94 102 ALA B O 1
ATOM 3617 N N . GLN B 1 103 ? -3.797 28.531 12.797 1 98.94 103 GLN B N 1
ATOM 3618 C CA . GLN B 1 103 ? -2.795 28.484 13.859 1 98.94 103 GLN B CA 1
ATOM 3619 C C . GLN B 1 103 ? -2.17 29.859 14.086 1 98.94 103 GLN B C 1
ATOM 3621 O O . GLN B 1 103 ? -1.96 30.266 15.227 1 98.94 103 GLN B O 1
ATOM 3626 N N . ASN B 1 104 ? -1.821 30.5 12.984 1 98.88 104 ASN B N 1
ATOM 3627 C CA . ASN B 1 104 ? -1.235 31.828 13.094 1 98.88 104 ASN B CA 1
ATOM 3628 C C . ASN B 1 104 ? -2.156 32.781 13.836 1 98.88 104 ASN B C 1
ATOM 3630 O O . ASN B 1 104 ? -1.699 33.562 14.68 1 98.88 104 ASN B O 1
ATOM 3634 N N . ARG B 1 105 ? -3.441 32.75 13.547 1 98.81 105 ARG B N 1
ATOM 3635 C CA . ARG B 1 105 ? -4.398 33.594 14.25 1 98.81 105 ARG B CA 1
ATOM 3636 C C . ARG B 1 105 ? -4.438 33.25 15.734 1 98.81 105 ARG B C 1
ATOM 3638 O O . ARG B 1 105 ? -4.449 34.156 16.578 1 98.81 105 ARG B O 1
ATOM 3645 N N . LEU B 1 106 ? -4.508 31.938 16.031 1 98.88 106 LEU B N 1
ATOM 3646 C CA . LEU B 1 106 ? -4.473 31.5 17.422 1 98.88 106 LEU B CA 1
ATOM 3647 C C . LEU B 1 106 ? -3.254 32.062 18.141 1 98.88 106 LEU B C 1
ATOM 3649 O O . LEU B 1 106 ? -3.375 32.625 19.234 1 98.88 106 LEU B O 1
ATOM 3653 N N . LEU B 1 107 ? -2.105 31.953 17.516 1 98.81 107 LEU B N 1
ATOM 3654 C CA . LEU B 1 107 ? -0.842 32.375 18.125 1 98.81 107 LEU B CA 1
ATOM 3655 C C . LEU B 1 107 ? -0.793 33.875 18.312 1 98.81 107 LEU B C 1
ATOM 3657 O O . LEU B 1 107 ? -0.449 34.375 19.391 1 98.81 107 LEU B O 1
ATOM 3661 N N . THR B 1 108 ? -1.177 34.656 17.328 1 98.62 108 THR B N 1
ATOM 3662 C CA . THR B 1 108 ? -0.953 36.125 17.328 1 98.62 108 THR B CA 1
ATOM 3663 C C . THR B 1 108 ? -2.096 36.844 18.031 1 98.62 108 THR B C 1
ATOM 3665 O O . THR B 1 108 ? -1.864 37.75 18.812 1 98.62 108 THR B O 1
ATOM 3668 N N . GLU B 1 109 ? -3.305 36.406 17.797 1 98.56 109 GLU B N 1
ATOM 3669 C CA . GLU B 1 109 ? -4.465 37.125 18.297 1 98.56 109 GLU B CA 1
ATOM 3670 C C . GLU B 1 109 ? -4.848 36.688 19.703 1 98.56 109 GLU B C 1
ATOM 3672 O O . GLU B 1 109 ? -5.227 37.5 20.547 1 98.56 109 GLU B O 1
ATOM 3677 N N . LYS B 1 110 ? -4.742 35.406 19.953 1 98.5 110 LYS B N 1
ATOM 3678 C CA . LYS B 1 110 ? -5.211 34.875 21.219 1 98.5 110 LYS B CA 1
ATOM 3679 C C . LYS B 1 110 ? -4.062 34.75 22.219 1 98.5 110 LYS B C 1
ATOM 3681 O O . LYS B 1 110 ? -4.207 35.094 23.391 1 98.5 110 LYS B O 1
ATOM 3686 N N . LEU B 1 111 ? -2.918 34.25 21.766 1 98.56 111 LEU B N 1
ATOM 3687 C CA . LEU B 1 111 ? -1.858 33.906 22.703 1 98.56 111 LEU B CA 1
ATOM 3688 C C . LEU B 1 111 ? -0.779 34.969 22.734 1 98.56 111 LEU B C 1
ATOM 3690 O O . LEU B 1 111 ? 0.117 34.938 23.578 1 98.56 111 LEU B O 1
ATOM 3694 N N . GLY B 1 112 ? -0.786 35.906 21.781 1 98.25 112 GLY B N 1
ATOM 3695 C CA . GLY B 1 112 ? 0.137 37.031 21.766 1 98.25 112 GLY B CA 1
ATOM 3696 C C . GLY B 1 112 ? 1.539 36.656 21.344 1 98.25 112 GLY B C 1
ATOM 3697 O O . GLY B 1 112 ? 2.51 37.312 21.703 1 98.25 112 GLY B O 1
ATOM 3698 N N . VAL B 1 113 ? 1.647 35.625 20.656 1 98.31 113 VAL B N 1
ATOM 3699 C CA . VAL B 1 113 ? 2.941 35.125 20.188 1 98.31 113 VAL B CA 1
ATOM 3700 C C . VAL B 1 113 ? 3.41 35.969 19 1 98.31 113 VAL B C 1
ATOM 3702 O O . VAL B 1 113 ? 2.65 36.188 18.062 1 98.31 113 VAL B O 1
ATOM 3705 N N . LYS B 1 114 ? 4.684 36.344 18.984 1 97.31 114 LYS B N 1
ATOM 3706 C CA . LYS B 1 114 ? 5.215 37.188 17.922 1 97.31 114 LYS B CA 1
ATOM 3707 C C . LYS B 1 114 ? 6.227 36.438 17.062 1 97.31 114 LYS B C 1
ATOM 3709 O O . LYS B 1 114 ? 6.574 36.875 15.969 1 97.31 114 LYS B O 1
ATOM 3714 N N . HIS B 1 115 ? 6.688 35.375 17.625 1 98.12 115 HIS B N 1
ATOM 3715 C CA . HIS B 1 115 ? 7.738 34.625 16.953 1 98.12 115 HIS B CA 1
ATOM 3716 C C . HIS B 1 115 ? 7.77 33.188 17.453 1 98.12 115 HIS B C 1
ATOM 3718 O O . HIS B 1 115 ? 7.504 32.906 18.625 1 98.12 115 HIS B O 1
ATOM 3724 N N . LEU B 1 116 ? 8.109 32.25 16.547 1 98.69 116 LEU B N 1
ATOM 3725 C CA . LEU B 1 116 ? 8.297 30.859 16.906 1 98.69 116 LEU B CA 1
ATOM 3726 C C . LEU B 1 116 ? 9.773 30.5 16.969 1 98.69 116 LEU B C 1
ATOM 3728 O O . LEU B 1 116 ? 10.5 30.672 15.992 1 98.69 116 LEU B O 1
ATOM 3732 N N . ARG B 1 117 ? 10.148 29.984 18.125 1 98.69 117 ARG B N 1
ATOM 3733 C CA . ARG B 1 117 ? 11.477 29.375 18.188 1 98.69 117 ARG B CA 1
ATOM 3734 C C . ARG B 1 117 ? 11.578 28.172 17.266 1 98.69 117 ARG B C 1
ATOM 3736 O O . ARG B 1 117 ? 12.602 27.969 16.609 1 98.69 117 ARG B O 1
ATOM 3743 N N . ALA B 1 118 ? 10.5 27.375 17.266 1 98.88 118 ALA B N 1
ATOM 3744 C CA . ALA B 1 118 ? 10.516 26.188 16.406 1 98.88 118 ALA B CA 1
ATOM 3745 C C . ALA B 1 118 ? 9.102 25.75 16.062 1 98.88 118 ALA B C 1
ATOM 3747 O O . ALA B 1 118 ? 8.156 26 16.812 1 98.88 118 ALA B O 1
ATOM 3748 N N . VAL B 1 119 ? 8.984 25.188 14.938 1 98.94 119 VAL B N 1
ATOM 3749 C CA . VAL B 1 119 ? 7.824 24.391 14.547 1 98.94 119 VAL B CA 1
ATOM 3750 C C . VAL B 1 119 ? 8.281 23 14.086 1 98.94 119 VAL B C 1
ATOM 3752 O O . VAL B 1 119 ? 9.25 22.891 13.328 1 98.94 119 VAL B O 1
ATOM 3755 N N . LEU B 1 120 ? 7.707 21.938 14.609 1 98.56 120 LEU B N 1
ATOM 3756 C CA . LEU B 1 120 ? 8.07 20.578 14.234 1 98.56 120 LEU B CA 1
ATOM 3757 C C . LEU B 1 120 ? 6.844 19.672 14.195 1 98.56 120 LEU B C 1
ATOM 3759 O O . LEU B 1 120 ? 5.816 20 14.805 1 98.56 120 LEU B O 1
ATOM 3763 N N . GLY B 1 121 ? 6.949 18.594 13.453 1 98.19 121 GLY B N 1
ATOM 3764 C CA . GLY B 1 121 ? 5.828 17.672 13.445 1 98.19 121 GLY B CA 1
ATOM 3765 C C . GLY B 1 121 ? 6.074 16.438 12.602 1 98.19 121 GLY B C 1
ATOM 3766 O O . GLY B 1 121 ? 6.988 16.422 11.773 1 98.19 121 GLY B O 1
ATOM 3767 N N . TRP B 1 122 ? 5.285 15.438 12.844 1 98.25 122 TRP B N 1
ATOM 3768 C CA . TRP B 1 122 ? 5.336 14.133 12.195 1 98.25 122 TRP B CA 1
ATOM 3769 C C . TRP B 1 122 ? 4.238 14.008 11.141 1 98.25 122 TRP B C 1
ATOM 3771 O O . TRP B 1 122 ? 3.088 14.367 11.391 1 98.25 122 TRP B O 1
ATOM 3781 N N . SER B 1 123 ? 4.594 13.391 9.945 1 98.56 123 SER B N 1
ATOM 3782 C CA . SER B 1 123 ? 3.582 13.086 8.938 1 98.56 123 SER B CA 1
ATOM 3783 C C . SER B 1 123 ? 2.871 14.352 8.469 1 98.56 123 SER B C 1
ATOM 3785 O O . SER B 1 123 ? 3.514 15.297 8.016 1 98.56 123 SER B O 1
ATOM 3787 N N . MET B 1 124 ? 1.572 14.5 8.75 1 98.81 124 MET B N 1
ATOM 3788 C CA . MET B 1 124 ? 0.874 15.727 8.383 1 98.81 124 MET B CA 1
ATOM 3789 C C . MET B 1 124 ? 1.338 16.891 9.25 1 98.81 124 MET B C 1
ATOM 3791 O O . MET B 1 124 ? 1.178 18.062 8.867 1 98.81 124 MET B O 1
ATOM 3795 N N . GLY B 1 125 ? 1.897 16.578 10.414 1 98.75 125 GLY B N 1
ATOM 3796 C CA . GLY B 1 125 ? 2.57 17.625 11.172 1 98.75 125 GLY B CA 1
ATOM 3797 C C . GLY B 1 125 ? 3.787 18.188 10.461 1 98.75 125 GLY B C 1
ATOM 3798 O O . GLY B 1 125 ? 4.07 19.391 10.555 1 98.75 125 GLY B O 1
ATOM 3799 N N . ALA B 1 126 ? 4.516 17.312 9.797 1 98.88 126 ALA B N 1
ATOM 3800 C CA . ALA B 1 126 ? 5.637 17.75 8.969 1 98.88 126 ALA B CA 1
ATOM 3801 C C . ALA B 1 126 ? 5.164 18.672 7.848 1 98.88 126 ALA B C 1
ATOM 3803 O O . ALA B 1 126 ? 5.812 19.672 7.543 1 98.88 126 ALA B O 1
ATOM 3804 N N . GLY B 1 127 ? 4.027 18.281 7.203 1 98.88 127 GLY B N 1
ATOM 3805 C CA . GLY B 1 127 ? 3.441 19.156 6.203 1 98.88 127 GLY B CA 1
ATOM 3806 C C . GLY B 1 127 ? 3.137 20.547 6.73 1 98.88 127 GLY B C 1
ATOM 3807 O O . GLY B 1 127 ? 3.4 21.547 6.059 1 98.88 127 GLY B O 1
ATOM 3808 N N . GLN B 1 128 ? 2.652 20.609 7.918 1 98.94 128 GLN B N 1
ATOM 3809 C CA . GLN B 1 128 ? 2.338 21.875 8.555 1 98.94 128 GLN B CA 1
ATOM 3810 C C . GLN B 1 128 ? 3.607 22.656 8.891 1 98.94 128 GLN B C 1
ATOM 3812 O O . GLN B 1 128 ? 3.645 23.891 8.758 1 98.94 128 GLN B O 1
ATOM 3817 N N . ALA B 1 129 ? 4.645 21.953 9.297 1 98.94 129 ALA B N 1
ATOM 3818 C CA . ALA B 1 129 ? 5.922 22.609 9.578 1 98.94 129 ALA B CA 1
ATOM 3819 C C . ALA B 1 129 ? 6.492 23.266 8.32 1 98.94 129 ALA B C 1
ATOM 3821 O O . ALA B 1 129 ? 6.926 24.422 8.359 1 98.94 129 ALA B O 1
ATOM 3822 N N . PHE B 1 130 ? 6.461 22.531 7.227 1 98.94 130 PHE B N 1
ATOM 3823 C CA . PHE B 1 130 ? 6.898 23.094 5.953 1 98.94 130 PHE B CA 1
ATOM 3824 C C . PHE B 1 130 ? 6.035 24.281 5.566 1 98.94 130 PHE B C 1
ATOM 3826 O O . PHE B 1 130 ? 6.543 25.297 5.062 1 98.94 130 PHE B O 1
ATOM 3833 N N . GLN B 1 131 ? 4.746 24.141 5.777 1 98.94 131 GLN B N 1
ATOM 3834 C CA . GLN B 1 131 ? 3.826 25.219 5.43 1 98.94 131 GLN B CA 1
ATOM 3835 C C . GLN B 1 131 ? 4.121 26.469 6.242 1 98.94 131 GLN B C 1
ATOM 3837 O O . GLN B 1 131 ? 4.121 27.578 5.703 1 98.94 131 GLN B O 1
ATOM 3842 N N . TRP B 1 132 ? 4.371 26.344 7.512 1 98.94 132 TRP B N 1
ATOM 3843 C CA . TRP B 1 132 ? 4.75 27.469 8.359 1 98.94 132 TRP B CA 1
ATOM 3844 C C . TRP B 1 132 ? 6 28.156 7.82 1 98.94 132 TRP B C 1
ATOM 3846 O O . TRP B 1 132 ? 6.039 29.391 7.703 1 98.94 132 TRP B O 1
ATOM 3856 N N . ALA B 1 133 ? 7.027 27.359 7.477 1 98.88 133 ALA B N 1
ATOM 3857 C CA . ALA B 1 133 ? 8.328 27.875 7.062 1 98.88 133 ALA B CA 1
ATOM 3858 C C . ALA B 1 133 ? 8.227 28.641 5.742 1 98.88 133 ALA B C 1
ATOM 3860 O O . ALA B 1 133 ? 9.047 29.5 5.449 1 98.88 133 ALA B O 1
ATOM 3861 N N . THR B 1 134 ? 7.176 28.328 4.961 1 98.94 134 THR B N 1
ATOM 3862 C CA . THR B 1 134 ? 7.027 28.969 3.658 1 98.94 134 THR B CA 1
ATOM 3863 C C . THR B 1 134 ? 5.953 30.047 3.707 1 98.94 134 THR B C 1
ATOM 3865 O O . THR B 1 134 ? 6.039 31.047 2.988 1 98.94 134 THR B O 1
ATOM 3868 N N . GLN B 1 135 ? 4.961 29.875 4.5 1 98.81 135 GLN B N 1
ATOM 3869 C CA . GLN B 1 135 ? 3.844 30.812 4.59 1 98.81 135 GLN B CA 1
ATOM 3870 C C . GLN B 1 135 ? 4.215 32.031 5.43 1 98.81 135 GLN B C 1
ATOM 3872 O O . GLN B 1 135 ? 3.736 33.125 5.168 1 98.81 135 GLN B O 1
ATOM 3877 N N . TYR B 1 136 ? 5.047 31.828 6.445 1 98.69 136 TYR B N 1
ATOM 3878 C CA . TYR B 1 136 ? 5.539 32.875 7.324 1 98.69 136 TYR B CA 1
ATOM 3879 C C . TYR B 1 136 ? 7.043 32.75 7.539 1 98.69 136 TYR B C 1
ATOM 3881 O O . TYR B 1 136 ? 7.504 32.594 8.672 1 98.69 136 TYR B O 1
ATOM 3889 N N . PRO B 1 137 ? 7.82 33 6.504 1 98.12 137 PRO B N 1
ATOM 3890 C CA . PRO B 1 137 ? 9.25 32.688 6.535 1 98.12 137 PRO B CA 1
ATOM 3891 C C . PRO B 1 137 ? 10.008 33.5 7.582 1 98.12 137 PRO B C 1
ATOM 3893 O O . PRO B 1 137 ? 11.07 33.094 8.047 1 98.12 137 PRO B O 1
ATOM 3896 N N . ASP B 1 138 ? 9.5 34.625 8.016 1 98 138 ASP B N 1
ATOM 3897 C CA . ASP B 1 138 ? 10.203 35.5 8.961 1 98 138 ASP B CA 1
ATOM 3898 C C . ASP B 1 138 ? 9.75 35.219 10.391 1 98 138 ASP B C 1
ATOM 3900 O O . ASP B 1 138 ? 10.289 35.781 11.344 1 98 138 ASP B O 1
ATOM 3904 N N . PHE B 1 139 ? 8.844 34.25 10.578 1 98.31 139 PHE B N 1
ATOM 3905 C CA . PHE B 1 139 ? 8.188 34.062 11.867 1 98.31 139 PHE B CA 1
ATOM 3906 C C . PHE B 1 139 ? 8.828 32.906 12.625 1 98.31 139 PHE B C 1
ATOM 3908 O O . PHE B 1 139 ? 8.539 32.688 13.805 1 98.31 139 PHE B O 1
ATOM 3915 N N . VAL B 1 140 ? 9.711 32.094 12 1 98.12 140 VAL B N 1
ATOM 3916 C CA . VAL B 1 140 ? 10.148 30.828 12.555 1 98.12 140 VAL B CA 1
ATOM 3917 C C . VAL B 1 140 ? 11.68 30.75 12.523 1 98.12 140 VAL B C 1
ATOM 3919 O O . VAL B 1 140 ? 12.297 31.062 11.508 1 98.12 140 VAL B O 1
ATOM 3922 N N . ASP B 1 141 ? 12.297 30.25 13.633 1 98.56 141 ASP B N 1
ATOM 3923 C CA . ASP B 1 141 ? 13.75 30.078 13.656 1 98.56 141 ASP B CA 1
ATOM 3924 C C . ASP B 1 141 ? 14.141 28.688 13.164 1 98.56 141 ASP B C 1
ATOM 3926 O O . ASP B 1 141 ? 15.133 28.531 12.445 1 98.56 141 ASP B O 1
ATOM 3930 N N . ILE B 1 142 ? 13.391 27.688 13.633 1 98.75 142 ILE B N 1
ATOM 3931 C CA . ILE B 1 142 ? 13.734 26.281 13.398 1 98.75 142 ILE B CA 1
ATOM 3932 C C . ILE B 1 142 ? 12.508 25.547 12.867 1 98.75 142 ILE B C 1
ATOM 3934 O O . ILE B 1 142 ? 11.406 25.688 13.398 1 98.75 142 ILE B O 1
ATOM 3938 N N . ALA B 1 143 ? 12.664 24.828 11.805 1 98.88 143 ALA B N 1
ATOM 3939 C CA . ALA B 1 143 ? 11.633 23.906 11.32 1 98.88 143 ALA B CA 1
ATOM 3940 C C . ALA B 1 143 ? 12.156 22.484 11.266 1 98.88 143 ALA B C 1
ATOM 3942 O O . ALA B 1 143 ? 13.227 22.219 10.719 1 98.88 143 ALA B O 1
ATOM 3943 N N . VAL B 1 144 ? 11.406 21.516 11.844 1 98.88 144 VAL B N 1
ATOM 3944 C CA . VAL B 1 144 ? 11.836 20.125 11.828 1 98.88 144 VAL B CA 1
ATOM 3945 C C . VAL B 1 144 ? 10.68 19.234 11.359 1 98.88 144 VAL B C 1
ATOM 3947 O O . VAL B 1 144 ? 10.016 18.594 12.172 1 98.88 144 VAL B O 1
ATOM 3950 N N . PRO B 1 145 ? 10.461 19.172 10.07 1 98.88 145 PRO B N 1
ATOM 3951 C CA . PRO B 1 145 ? 9.547 18.141 9.547 1 98.88 145 PRO B CA 1
ATOM 3952 C C . PRO B 1 145 ? 10.141 16.734 9.594 1 98.88 145 PRO B C 1
ATOM 3954 O O . PRO B 1 145 ? 11.266 16.531 9.125 1 98.88 145 PRO B O 1
ATOM 3957 N N . PHE B 1 146 ? 9.438 15.797 10.172 1 98.31 146 PHE B N 1
ATOM 3958 C CA . PHE B 1 146 ? 9.953 14.43 10.156 1 98.31 146 PHE B CA 1
ATOM 3959 C C . PHE B 1 146 ? 8.891 13.461 9.656 1 98.31 146 PHE B C 1
ATOM 3961 O O . PHE B 1 146 ? 7.711 13.602 9.969 1 98.31 146 PHE B O 1
ATOM 3968 N N . CYS B 1 147 ? 9.273 12.57 8.742 1 98.5 147 CYS B N 1
ATOM 3969 C CA . CYS B 1 147 ? 8.469 11.57 8.047 1 98.5 147 CYS B CA 1
ATOM 3970 C C . CYS B 1 147 ? 7.27 12.211 7.359 1 98.5 147 CYS B C 1
ATOM 3972 O O . CYS B 1 147 ? 6.133 11.766 7.531 1 98.5 147 CYS B O 1
ATOM 3974 N N . GLY B 1 148 ? 7.445 13.273 6.68 1 98.69 148 GLY B N 1
ATOM 3975 C CA . GLY B 1 148 ? 6.457 14.023 5.918 1 98.69 148 GLY B CA 1
ATOM 3976 C C . GLY B 1 148 ? 7.035 14.68 4.68 1 98.69 148 GLY B C 1
ATOM 3977 O O . GLY B 1 148 ? 8.07 14.25 4.164 1 98.69 148 GLY B O 1
ATOM 3978 N N . SER B 1 149 ? 6.316 15.703 4.113 1 98.81 149 SER B N 1
ATOM 3979 C CA . SER B 1 149 ? 6.797 16.312 2.879 1 98.81 149 SER B CA 1
ATOM 3980 C C . SER B 1 149 ? 6.234 17.719 2.703 1 98.81 149 SER B C 1
ATOM 3982 O O . SER B 1 149 ? 5.207 18.062 3.289 1 98.81 149 SER B O 1
ATOM 3984 N N . ALA B 1 150 ? 6.953 18.484 1.935 1 98.94 150 ALA B N 1
ATOM 3985 C CA . ALA B 1 150 ? 6.527 19.828 1.578 1 98.94 150 ALA B CA 1
ATOM 3986 C C . ALA B 1 150 ? 5.473 19.797 0.475 1 98.94 150 ALA B C 1
ATOM 3988 O O . ALA B 1 150 ? 4.676 20.734 0.342 1 98.94 150 ALA B O 1
ATOM 3989 N N . LYS B 1 151 ? 5.523 18.812 -0.263 1 98.81 151 LYS B N 1
ATOM 3990 C CA . LYS B 1 151 ? 4.543 18.531 -1.309 1 98.81 151 LYS B CA 1
ATOM 3991 C C . LYS B 1 151 ? 4.242 17.031 -1.382 1 98.81 151 LYS B C 1
ATOM 3993 O O . LYS B 1 151 ? 5.156 16.219 -1.521 1 98.81 151 LYS B O 1
ATOM 3998 N N . THR B 1 152 ? 2.943 16.703 -1.261 1 98.81 152 THR B N 1
ATOM 3999 C CA . THR B 1 152 ? 2.564 15.297 -1.341 1 98.81 152 THR B CA 1
ATOM 4000 C C . THR B 1 152 ? 2.904 14.727 -2.713 1 98.81 152 THR B C 1
ATOM 4002 O O . THR B 1 152 ? 2.465 15.25 -3.738 1 98.81 152 THR B O 1
ATOM 4005 N N . SER B 1 153 ? 3.723 13.695 -2.748 1 98.75 153 SER B N 1
ATOM 4006 C CA . SER B 1 153 ? 4.125 13.078 -4.008 1 98.75 153 SER B CA 1
ATOM 4007 C C . SER B 1 153 ? 2.939 12.422 -4.707 1 98.75 153 SER B C 1
ATOM 4009 O O . SER B 1 153 ? 1.924 12.125 -4.074 1 98.75 153 SER B O 1
ATOM 4011 N N . ILE B 1 154 ? 3.084 12.195 -5.996 1 98.62 154 ILE B N 1
ATOM 4012 C CA . ILE B 1 154 ? 2.02 11.555 -6.758 1 98.62 154 ILE B CA 1
ATOM 4013 C C . ILE B 1 154 ? 1.77 10.148 -6.215 1 98.62 154 ILE B C 1
ATOM 4015 O O . ILE B 1 154 ? 0.619 9.742 -6.039 1 98.62 154 ILE B O 1
ATOM 4019 N N . HIS B 1 155 ? 2.826 9.367 -5.938 1 98.88 155 HIS B N 1
ATOM 4020 C CA . HIS B 1 155 ? 2.662 8.031 -5.387 1 98.88 155 HIS B CA 1
ATOM 4021 C C . HIS B 1 155 ? 1.912 8.062 -4.062 1 98.88 155 HIS B C 1
ATOM 4023 O O . HIS B 1 155 ? 1.077 7.199 -3.791 1 98.88 155 HIS B O 1
ATOM 4029 N N . ASN B 1 156 ? 2.24 9.023 -3.219 1 98.88 156 ASN B N 1
ATOM 4030 C CA . ASN B 1 156 ? 1.537 9.203 -1.952 1 98.88 156 ASN B CA 1
ATOM 4031 C C . ASN B 1 156 ? 0.054 9.492 -2.168 1 98.88 156 ASN B C 1
ATOM 4033 O O . ASN B 1 156 ? -0.797 8.945 -1.461 1 98.88 156 ASN B O 1
ATOM 4037 N N . GLN B 1 157 ? -0.264 10.32 -3.143 1 98.81 157 GLN B N 1
ATOM 4038 C CA . GLN B 1 157 ? -1.657 10.547 -3.51 1 98.81 157 GLN B CA 1
ATOM 4039 C C . GLN B 1 157 ? -2.338 9.25 -3.926 1 98.81 157 GLN B C 1
ATOM 4041 O O . GLN B 1 157 ? -3.494 9.008 -3.576 1 98.81 157 GLN B O 1
ATOM 4046 N N . VAL B 1 158 ? -1.663 8.398 -4.613 1 98.88 158 VAL B N 1
ATOM 4047 C CA . VAL B 1 158 ? -2.193 7.125 -5.098 1 98.88 158 VAL B CA 1
ATOM 4048 C C . VAL B 1 158 ? -2.441 6.188 -3.916 1 98.88 158 VAL B C 1
ATOM 4050 O O . VAL B 1 158 ? -3.492 5.547 -3.834 1 98.88 158 VAL B O 1
ATOM 4053 N N . PHE B 1 159 ? -1.429 6.105 -2.984 1 98.75 159 PHE B N 1
ATOM 4054 C CA . PHE B 1 159 ? -1.619 5.359 -1.747 1 98.75 159 PHE B CA 1
ATOM 4055 C C . PHE B 1 159 ? -2.904 5.785 -1.049 1 98.75 159 PHE B C 1
ATOM 4057 O O . PHE B 1 159 ? -3.732 4.945 -0.69 1 98.75 159 PHE B O 1
ATOM 4064 N N . LEU B 1 160 ? -3.113 7.059 -0.919 1 98.88 160 LEU B N 1
ATOM 4065 C CA . LEU B 1 160 ? -4.27 7.598 -0.213 1 98.88 160 LEU B CA 1
ATOM 4066 C C . LEU B 1 160 ? -5.559 7.297 -0.971 1 98.88 160 LEU B C 1
ATOM 4068 O O . LEU B 1 160 ? -6.609 7.086 -0.36 1 98.88 160 LEU B O 1
ATOM 4072 N N . GLU B 1 161 ? -5.535 7.254 -2.299 1 98.75 161 GLU B N 1
ATOM 4073 C CA . GLU B 1 161 ? -6.699 6.848 -3.076 1 98.75 161 GLU B CA 1
ATOM 4074 C C . GLU B 1 161 ? -7.133 5.43 -2.715 1 98.75 161 GLU B C 1
ATOM 4076 O O . GLU B 1 161 ? -8.328 5.117 -2.723 1 98.75 161 GLU B O 1
ATOM 4081 N N . GLY B 1 162 ? -6.113 4.617 -2.463 1 98.81 162 GLY B N 1
ATOM 4082 C CA . GLY B 1 162 ? -6.426 3.244 -2.105 1 98.81 162 GLY B CA 1
ATOM 4083 C C . GLY B 1 162 ? -7.246 3.129 -0.834 1 98.81 162 GLY B C 1
ATOM 4084 O O . GLY B 1 162 ? -8.336 2.553 -0.842 1 98.81 162 GLY B O 1
ATOM 4085 N N . VAL B 1 163 ? -6.812 3.723 0.259 1 98.81 163 VAL B N 1
ATOM 4086 C CA . VAL B 1 163 ? -7.5 3.584 1.54 1 98.81 163 VAL B CA 1
ATOM 4087 C C . VAL B 1 163 ? -8.797 4.383 1.519 1 98.81 163 VAL B C 1
ATOM 4089 O O . VAL B 1 163 ? -9.789 3.988 2.141 1 98.81 163 VAL B O 1
ATOM 4092 N N . LYS B 1 164 ? -8.82 5.523 0.758 1 98.88 164 LYS B N 1
ATOM 4093 C CA . LYS B 1 164 ? -10.047 6.285 0.575 1 98.88 164 LYS B CA 1
ATOM 4094 C C . LYS B 1 164 ? -11.117 5.445 -0.116 1 98.88 164 LYS B C 1
ATOM 4096 O O . LYS B 1 164 ? -12.266 5.402 0.331 1 98.88 164 LYS B O 1
ATOM 4101 N N . SER B 1 165 ? -10.75 4.797 -1.183 1 98.94 165 SER B N 1
ATOM 4102 C CA . SER B 1 165 ? -11.695 3.988 -1.949 1 98.94 165 SER B CA 1
ATOM 4103 C C . SER B 1 165 ? -12.203 2.805 -1.131 1 98.94 165 SER B C 1
ATOM 4105 O O . SER B 1 165 ? -13.367 2.412 -1.25 1 98.94 165 SER B O 1
ATOM 4107 N N . ALA B 1 166 ? -11.305 2.213 -0.34 1 98.88 166 ALA B N 1
ATOM 4108 C CA . ALA B 1 166 ? -11.719 1.123 0.54 1 98.88 166 ALA B CA 1
ATOM 4109 C C . ALA B 1 166 ? -12.797 1.583 1.519 1 98.88 166 ALA B C 1
ATOM 4111 O O . ALA B 1 166 ? -13.805 0.897 1.712 1 98.88 166 ALA B O 1
ATOM 4112 N N . LEU B 1 167 ? -12.57 2.748 2.121 1 98.88 167 LEU B N 1
ATOM 4113 C CA . LEU B 1 167 ? -13.531 3.316 3.062 1 98.88 167 LEU B CA 1
ATOM 4114 C C . LEU B 1 167 ? -14.867 3.598 2.375 1 98.88 167 LEU B C 1
ATOM 4116 O O . LEU B 1 167 ? -15.922 3.197 2.871 1 98.88 167 LEU B O 1
ATOM 4120 N N . LEU B 1 168 ? -14.859 4.215 1.217 1 98.81 168 LEU B N 1
ATOM 4121 C CA . LEU B 1 168 ? -16.047 4.641 0.488 1 98.81 168 LEU B CA 1
ATOM 4122 C C . LEU B 1 168 ? -16.828 3.434 -0.037 1 98.81 168 LEU B C 1
ATOM 4124 O O . LEU B 1 168 ? -18.047 3.486 -0.168 1 98.81 168 LEU B O 1
ATOM 4128 N N . ALA B 1 169 ? -16.109 2.332 -0.296 1 98.88 169 ALA B N 1
ATOM 4129 C CA . ALA B 1 169 ? -16.75 1.145 -0.859 1 98.88 169 ALA B CA 1
ATOM 4130 C C . ALA B 1 169 ? -17.844 0.619 0.067 1 98.88 169 ALA B C 1
ATOM 4132 O O . ALA B 1 169 ? -18.859 0.109 -0.397 1 98.88 169 ALA B O 1
ATOM 4133 N N . ALA B 1 170 ? -17.656 0.75 1.369 1 98.62 170 ALA B N 1
ATOM 4134 C CA . ALA B 1 170 ? -18.625 0.272 2.344 1 98.62 170 ALA B CA 1
ATOM 4135 C C . ALA B 1 170 ? -19.938 1.042 2.227 1 98.62 170 ALA B C 1
ATOM 4137 O O . ALA B 1 170 ? -20.984 0.581 2.695 1 98.62 170 ALA B O 1
ATOM 4138 N N . LYS B 1 171 ? -19.891 2.252 1.562 1 97.69 171 LYS B N 1
ATOM 4139 C CA . LYS B 1 171 ? -21.078 3.064 1.317 1 97.69 171 LYS B CA 1
ATOM 4140 C C . LYS B 1 171 ? -21.625 2.818 -0.083 1 97.69 171 LYS B C 1
ATOM 4142 O O . LYS B 1 171 ? -22.625 3.439 -0.483 1 97.69 171 LYS B O 1
ATOM 4147 N N . GLY B 1 172 ? -20.938 1.919 -0.829 1 97.75 172 GLY B N 1
ATOM 4148 C CA . GLY B 1 172 ? -21.312 1.714 -2.219 1 97.75 172 GLY B CA 1
ATOM 4149 C C . GLY B 1 172 ? -20.891 2.855 -3.125 1 97.75 172 GLY B C 1
ATOM 4150 O O . GLY B 1 172 ? -21.484 3.061 -4.188 1 97.75 172 GLY B O 1
ATOM 4151 N N . LEU B 1 173 ? -19.891 3.65 -2.703 1 98.19 173 LEU B N 1
ATOM 4152 C CA . LEU B 1 173 ? -19.438 4.82 -3.453 1 98.19 173 LEU B CA 1
ATOM 4153 C C . LEU B 1 173 ? -18 4.648 -3.938 1 98.19 173 LEU B C 1
ATOM 4155 O O . LEU B 1 173 ? -17.25 3.861 -3.367 1 98.19 173 LEU B O 1
ATOM 4159 N N . SER B 1 174 ? -17.641 5.375 -4.977 1 98.38 174 SER B N 1
ATOM 4160 C CA . SER B 1 174 ? -16.281 5.391 -5.523 1 98.38 174 SER B CA 1
ATOM 4161 C C . SER B 1 174 ? -15.625 6.754 -5.332 1 98.38 174 SER B C 1
ATOM 4163 O O . SER B 1 174 ? -16.312 7.746 -5.082 1 98.38 174 SER B O 1
ATOM 4165 N N . SER B 1 175 ? -14.359 6.746 -5.371 1 98.44 175 SER B N 1
ATOM 4166 C CA . SER B 1 175 ? -13.617 8 -5.363 1 98.44 175 SER B CA 1
ATOM 4167 C C . SER B 1 175 ? -13.859 8.797 -6.641 1 98.44 175 SER B C 1
ATOM 4169 O O . SER B 1 175 ? -13.961 8.227 -7.727 1 98.44 175 SER B O 1
ATOM 4171 N N . ALA B 1 176 ? -13.922 10.102 -6.496 1 97.88 176 ALA B N 1
ATOM 4172 C CA . ALA B 1 176 ? -14.008 10.984 -7.656 1 97.88 176 ALA B CA 1
ATOM 4173 C C . ALA B 1 176 ? -12.625 11.398 -8.141 1 97.88 176 ALA B C 1
ATOM 4175 O O . ALA B 1 176 ? -12.5 12.141 -9.117 1 97.88 176 ALA B O 1
ATOM 4176 N N . GLY B 1 177 ? -11.562 10.891 -7.418 1 97.75 177 GLY B N 1
ATOM 4177 C CA . GLY B 1 177 ? -10.188 11.234 -7.766 1 97.75 177 GLY B CA 1
ATOM 4178 C C . GLY B 1 177 ? -9.438 11.922 -6.641 1 97.75 177 GLY B C 1
ATOM 4179 O O . GLY B 1 177 ? -10.039 12.344 -5.652 1 97.75 177 GLY B O 1
ATOM 4180 N N . SER B 1 178 ? -8.109 11.992 -6.793 1 95.5 178 SER B N 1
ATOM 4181 C CA . SER B 1 178 ? -7.277 12.688 -5.816 1 95.5 178 SER B CA 1
ATOM 4182 C C . SER B 1 178 ? -7.699 14.141 -5.656 1 95.5 178 SER B C 1
ATOM 4184 O O . SER B 1 178 ? -7.844 14.867 -6.645 1 95.5 178 SER B O 1
ATOM 4186 N N . THR B 1 179 ? -8.031 14.578 -4.465 1 94 179 THR B N 1
ATOM 4187 C CA . THR B 1 179 ? -8.453 15.914 -4.07 1 94 179 THR B CA 1
ATOM 4188 C C . THR B 1 179 ? -9.836 16.234 -4.629 1 94 179 THR B C 1
ATOM 4190 O O . THR B 1 179 ? -10.172 17.391 -4.863 1 94 179 THR B O 1
ATOM 4193 N N . PHE B 1 180 ? -10.727 15.234 -4.969 1 92.44 180 PHE B N 1
ATOM 4194 C CA . PHE B 1 180 ? -12.078 15.477 -5.457 1 92.44 180 PHE B CA 1
ATOM 4195 C C . PHE B 1 180 ? -13.102 14.703 -4.633 1 92.44 180 PHE B C 1
ATOM 4197 O O . PHE B 1 180 ? -14.289 14.68 -4.965 1 92.44 180 PHE B O 1
ATOM 4204 N N . GLY B 1 181 ? -12.836 14.211 -3.621 1 93 181 GLY B N 1
ATOM 4205 C CA . GLY B 1 181 ? -13.758 13.555 -2.707 1 93 181 GLY B CA 1
ATOM 4206 C C . GLY B 1 181 ? -14.312 12.258 -3.254 1 93 181 GLY B C 1
ATOM 4207 O O . GLY B 1 181 ? -13.562 11.352 -3.617 1 93 181 GLY B O 1
ATOM 4208 N N . ARG B 1 182 ? -15.742 12.156 -3.361 1 97.31 182 ARG B N 1
ATOM 4209 C CA . ARG B 1 182 ? -16.438 10.945 -3.787 1 97.31 182 ARG B CA 1
ATOM 4210 C C . ARG B 1 182 ? -17.312 11.219 -5 1 97.31 182 ARG B C 1
ATOM 4212 O O . ARG B 1 182 ? -17.688 12.367 -5.266 1 97.31 182 ARG B O 1
ATOM 4219 N N . VAL B 1 183 ? -17.641 10.172 -5.754 1 96.06 183 VAL B N 1
ATOM 4220 C CA . VAL B 1 183 ? -18.562 10.289 -6.875 1 96.06 183 VAL B CA 1
ATOM 4221 C C . VAL B 1 183 ? -19.984 10.5 -6.348 1 96.06 183 VAL B C 1
ATOM 4223 O O . VAL B 1 183 ? -20.5 9.672 -5.594 1 96.06 183 VAL B O 1
ATOM 4226 N N . GLU B 1 184 ? -20.562 11.633 -6.676 1 93.94 184 GLU B N 1
ATOM 4227 C CA . GLU B 1 184 ? -21.938 11.93 -6.281 1 93.94 184 GLU B CA 1
ATOM 4228 C C . GLU B 1 184 ? -22.547 13.016 -7.164 1 93.94 184 GLU B C 1
ATOM 4230 O O . GLU B 1 184 ? -21.828 13.664 -7.938 1 93.94 184 GLU B O 1
ATOM 4235 N N . ASN B 1 185 ? -23.875 13.07 -7.125 1 91.69 185 ASN B N 1
ATOM 4236 C CA . ASN B 1 185 ? -24.578 14.125 -7.844 1 91.69 185 ASN B CA 1
ATOM 4237 C C . ASN B 1 185 ? -24.609 15.43 -7.051 1 91.69 185 ASN B C 1
ATOM 4239 O O . ASN B 1 185 ? -25.406 15.578 -6.117 1 91.69 185 ASN B O 1
ATOM 4243 N N . ALA B 1 186 ? -23.875 16.391 -7.555 1 86.5 186 ALA B N 1
ATOM 4244 C CA . ALA B 1 186 ? -23.688 17.641 -6.836 1 86.5 186 ALA B CA 1
ATOM 4245 C C . ALA B 1 186 ? -25 18.422 -6.758 1 86.5 186 ALA B C 1
ATOM 4247 O O . ALA B 1 186 ? -25.141 19.312 -5.914 1 86.5 186 ALA B O 1
ATOM 4248 N N . GLN B 1 187 ? -25.969 18.047 -7.57 1 92.12 187 GLN B N 1
ATOM 4249 C CA . GLN B 1 187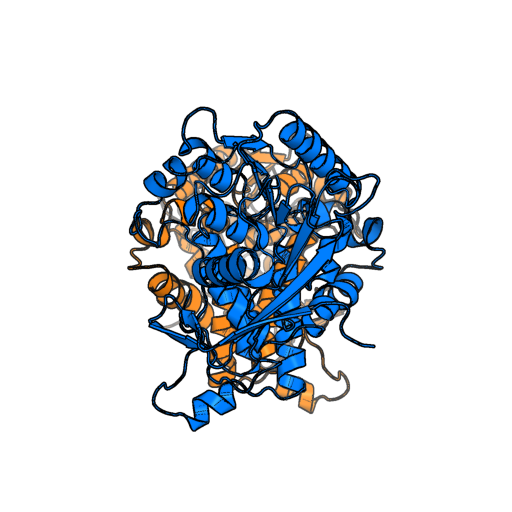 ? -27.219 18.797 -7.617 1 92.12 187 GLN B CA 1
ATOM 4250 C C . GLN B 1 187 ? -28.266 18.188 -6.68 1 92.12 187 GLN B C 1
ATOM 4252 O O . GLN B 1 187 ? -29.344 18.75 -6.496 1 92.12 187 GLN B O 1
ATOM 4257 N N . ASP B 1 188 ? -27.875 17.125 -6.082 1 93.56 188 ASP B N 1
AT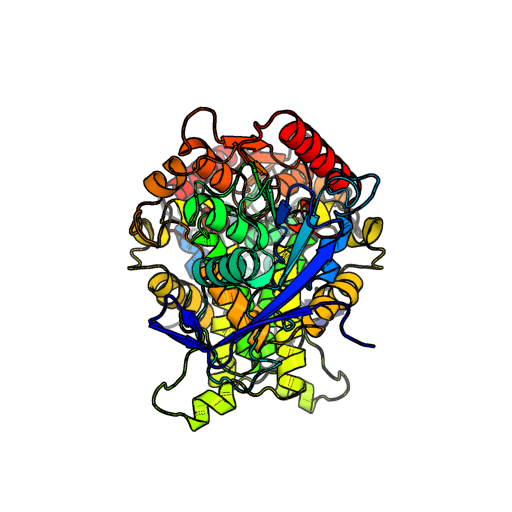OM 4258 C CA . ASP B 1 188 ? -28.812 16.422 -5.203 1 93.56 188 ASP B CA 1
ATOM 4259 C C . ASP B 1 188 ? -28.406 16.594 -3.738 1 93.56 188 ASP B C 1
ATOM 4261 O O . ASP B 1 188 ? -27.734 15.734 -3.17 1 93.56 188 ASP B O 1
ATOM 4265 N N . ALA B 1 189 ? -28.922 17.609 -3.145 1 90.75 189 ALA B N 1
ATOM 4266 C CA . ALA B 1 189 ? -28.547 17.984 -1.781 1 90.75 189 ALA B CA 1
ATOM 4267 C C . ALA B 1 189 ? -28.906 16.875 -0.798 1 90.75 189 ALA B C 1
ATOM 4269 O O . ALA B 1 189 ? -28.203 16.641 0.186 1 90.75 189 ALA B O 1
ATOM 4270 N N . VAL B 1 190 ? -30.016 16.234 -1.057 1 92.44 190 VAL B N 1
ATOM 4271 C CA . VAL B 1 190 ? -30.469 15.156 -0.182 1 92.44 190 VAL B CA 1
ATOM 4272 C C . VAL B 1 190 ? -29.469 14 -0.241 1 92.44 190 VAL B C 1
ATOM 4274 O O . VAL B 1 190 ? -29.078 13.445 0.792 1 92.44 190 VAL B O 1
ATOM 4277 N N . ALA B 1 191 ? -29.016 13.68 -1.442 1 91.44 191 ALA B N 1
ATOM 4278 C CA . ALA B 1 191 ? -28.047 12.609 -1.638 1 91.44 191 ALA B CA 1
ATOM 4279 C C . ALA B 1 191 ? -26.688 12.961 -1.018 1 91.44 191 ALA B C 1
ATOM 4281 O O . ALA B 1 191 ? -26.016 12.102 -0.449 1 91.44 191 ALA B O 1
ATOM 4282 N N . ILE B 1 192 ? -26.375 14.18 -1.133 1 93.5 192 ILE B N 1
ATOM 4283 C CA . ILE B 1 192 ? -25.109 14.648 -0.574 1 93.5 192 ILE B CA 1
ATOM 4284 C C . ILE B 1 192 ? -25.094 14.43 0.937 1 93.5 192 ILE B C 1
ATOM 4286 O O . ILE B 1 192 ? -24.125 13.922 1.49 1 93.5 192 ILE B O 1
ATOM 4290 N N . LYS B 1 193 ? -26.156 14.742 1.614 1 93.25 193 LYS B N 1
ATOM 4291 C CA . LYS B 1 193 ? -26.25 14.57 3.061 1 93.25 193 LYS B CA 1
ATOM 4292 C C . LYS B 1 193 ? -26.297 13.094 3.436 1 93.25 193 LYS B C 1
ATOM 4294 O O . LYS B 1 193 ? -25.625 12.664 4.383 1 93.25 193 LYS B O 1
ATOM 4299 N N . SER B 1 194 ? -27.062 12.359 2.689 1 93.81 194 SER B N 1
ATOM 4300 C CA . SER B 1 194 ? -27.219 10.938 2.98 1 93.81 194 SER B CA 1
ATOM 4301 C C . SER B 1 194 ? -25.906 10.18 2.789 1 93.81 194 SER B C 1
ATOM 4303 O O . SER B 1 194 ? -25.594 9.258 3.547 1 93.81 194 SER B O 1
ATOM 4305 N N . ASN B 1 195 ? -25.125 10.609 1.808 1 95 195 ASN B N 1
ATOM 4306 C CA . ASN B 1 195 ? -23.859 9.977 1.494 1 95 195 ASN B CA 1
ATOM 4307 C C . ASN B 1 195 ? -22.828 10.195 2.604 1 95 195 ASN B C 1
ATOM 4309 O O . ASN B 1 195 ? -21.812 9.516 2.646 1 95 195 ASN B O 1
ATOM 4313 N N . ARG B 1 196 ? -23.156 11.07 3.484 1 96.81 196 ARG B N 1
ATOM 4314 C CA . ARG B 1 196 ? -22.219 11.398 4.559 1 96.81 196 ARG B CA 1
ATOM 4315 C C . ARG B 1 196 ? -22.734 10.914 5.906 1 96.81 196 ARG B C 1
ATOM 4317 O O . ARG B 1 196 ? -22.109 11.148 6.941 1 96.81 196 ARG B O 1
ATOM 4324 N N . GLN B 1 197 ? -23.875 10.242 5.902 1 96.94 197 GLN B N 1
ATOM 4325 C CA . GLN B 1 197 ? -24.406 9.539 7.066 1 96.94 197 GLN B CA 1
ATOM 4326 C C . GLN B 1 197 ? -24.078 8.055 7.016 1 96.94 197 GLN B C 1
ATOM 4328 O O . GLN B 1 197 ? -24.328 7.391 6.008 1 96.94 197 GLN B O 1
ATOM 4333 N N . TRP B 1 198 ? -23.516 7.57 8.039 1 97.88 198 TRP B N 1
ATOM 4334 C CA . TRP B 1 198 ? -23.047 6.188 8.07 1 97.88 198 TRP B CA 1
ATOM 4335 C C . TRP B 1 198 ? -23.875 5.355 9.047 1 97.88 198 TRP B C 1
ATOM 4337 O O . TRP B 1 198 ? -24.078 5.75 10.195 1 97.88 198 TRP B O 1
ATOM 4347 N N . THR B 1 199 ? -24.359 4.203 8.617 1 98.19 199 THR B N 1
ATOM 4348 C CA . THR B 1 199 ? -24.875 3.232 9.578 1 98.19 199 THR B CA 1
ATOM 4349 C C . THR B 1 199 ? -23.734 2.598 10.367 1 98.19 199 THR B C 1
ATOM 4351 O O . THR B 1 199 ? -22.578 2.689 9.969 1 98.19 199 THR B O 1
ATOM 4354 N N . ASP B 1 200 ? -24.047 1.949 11.406 1 98 200 ASP B N 1
ATOM 4355 C CA . ASP B 1 200 ? -23.031 1.272 12.211 1 98 200 ASP B CA 1
ATOM 4356 C C . ASP B 1 200 ? -22.297 0.219 11.391 1 98 200 ASP B C 1
ATOM 4358 O O . ASP B 1 200 ? -21.078 0.068 11.516 1 98 200 ASP B O 1
ATOM 4362 N N . GLN B 1 201 ? -23.016 -0.442 10.547 1 97.75 201 GLN B N 1
ATOM 4363 C CA . GLN B 1 201 ? -22.438 -1.5 9.734 1 97.75 201 GLN B CA 1
ATOM 4364 C C . GLN B 1 201 ? -21.484 -0.924 8.68 1 97.75 201 GLN B C 1
ATOM 4366 O O . GLN B 1 201 ? -20.391 -1.444 8.469 1 97.75 201 GLN B O 1
ATOM 4371 N N . GLU B 1 202 ? -21.953 0.125 7.984 1 98.5 202 GLU B N 1
ATOM 4372 C CA . GLU B 1 202 ? -21.109 0.795 7 1 98.5 202 GLU B CA 1
ATOM 4373 C C . GLU B 1 202 ? -19.812 1.299 7.637 1 98.5 202 GLU B C 1
ATOM 4375 O O . GLU B 1 202 ? -18.734 1.109 7.086 1 98.5 202 GLU B O 1
ATOM 4380 N N . LYS B 1 203 ? -19.984 1.93 8.797 1 98.69 203 LYS B N 1
ATOM 4381 C CA . LYS B 1 203 ? -18.844 2.498 9.516 1 98.69 203 LYS B CA 1
ATOM 4382 C C . LYS B 1 203 ? -17.844 1.416 9.898 1 98.69 203 LYS B C 1
ATOM 4384 O O . LYS B 1 203 ? -16.641 1.541 9.625 1 98.69 203 LYS B O 1
ATOM 4389 N N . ALA B 1 204 ? -18.312 0.344 10.484 1 98.75 204 ALA B N 1
ATOM 4390 C CA . ALA B 1 204 ? -17.438 -0.73 10.945 1 98.75 204 ALA B CA 1
ATOM 4391 C C . ALA B 1 204 ? -16.719 -1.39 9.773 1 98.75 204 ALA B C 1
ATOM 4393 O O . ALA B 1 204 ? -15.5 -1.586 9.82 1 98.75 204 ALA B O 1
ATOM 4394 N N . THR B 1 205 ? -17.469 -1.711 8.719 1 98.69 205 THR B N 1
ATOM 4395 C CA . THR B 1 205 ? -16.891 -2.385 7.559 1 98.69 205 THR B CA 1
ATOM 4396 C C . THR B 1 205 ? -15.883 -1.487 6.852 1 98.69 205 THR B C 1
ATOM 4398 O O . THR B 1 205 ? -14.789 -1.93 6.512 1 98.69 205 THR B O 1
ATOM 4401 N N . GLY B 1 206 ? -16.297 -0.24 6.625 1 98.88 206 GLY B N 1
ATOM 4402 C CA . GLY B 1 206 ? -15.422 0.703 5.945 1 98.88 206 GLY B CA 1
ATOM 4403 C C . GLY B 1 206 ? -14.141 0.99 6.707 1 98.88 206 GLY B C 1
ATOM 4404 O O . GLY B 1 206 ? -13.055 1.026 6.121 1 98.88 206 GLY B O 1
ATOM 4405 N N . LEU B 1 207 ? -14.258 1.167 8.023 1 98.94 207 LEU B N 1
ATOM 4406 C CA . LEU B 1 207 ? -13.094 1.495 8.828 1 98.94 207 LEU B CA 1
ATOM 4407 C C . LEU B 1 207 ? -12.164 0.292 8.961 1 98.94 207 LEU B C 1
ATOM 4409 O O . LEU B 1 207 ? -10.945 0.447 9 1 98.94 207 LEU B O 1
ATOM 4413 N N . LYS B 1 208 ? -12.719 -0.921 9.039 1 98.94 208 LYS B N 1
ATOM 4414 C CA . LYS B 1 208 ? -11.867 -2.111 9.031 1 98.94 208 LYS B CA 1
ATOM 4415 C C . LYS B 1 208 ? -11.102 -2.229 7.715 1 98.94 208 LYS B C 1
ATOM 4417 O O . LYS B 1 208 ? -9.906 -2.533 7.715 1 98.94 208 LYS B O 1
ATOM 4422 N N . ALA B 1 209 ? -11.812 -1.98 6.578 1 98.94 209 ALA B N 1
ATOM 4423 C CA . ALA B 1 209 ? -11.148 -2.012 5.277 1 98.94 209 ALA B CA 1
ATOM 4424 C C . ALA B 1 209 ? -10.062 -0.945 5.191 1 98.94 209 ALA B C 1
ATOM 4426 O O . ALA B 1 209 ? -8.969 -1.207 4.691 1 98.94 209 ALA B O 1
ATOM 4427 N N . PHE B 1 210 ? -10.367 0.242 5.711 1 98.94 210 PHE B N 1
ATOM 4428 C CA . PHE B 1 210 ? -9.406 1.336 5.777 1 98.94 210 PHE B CA 1
ATOM 4429 C C . PHE B 1 210 ? -8.18 0.929 6.578 1 98.94 210 PHE B C 1
ATOM 4431 O O . PHE B 1 210 ? -7.047 1.097 6.117 1 98.94 210 PHE B O 1
ATOM 4438 N N . GLY B 1 211 ? -8.391 0.369 7.742 1 98.81 211 GLY B N 1
ATOM 4439 C CA . GLY B 1 211 ? -7.305 -0.034 8.625 1 98.81 211 GLY B CA 1
ATOM 4440 C C . GLY B 1 211 ? -6.426 -1.117 8.031 1 98.81 211 GLY B C 1
ATOM 4441 O O . GLY B 1 211 ? -5.199 -1.033 8.094 1 98.81 211 GLY B O 1
ATOM 4442 N N . ARG B 1 212 ? -7.016 -2.115 7.461 1 98.81 212 ARG B N 1
ATOM 4443 C CA . ARG B 1 212 ? -6.25 -3.199 6.855 1 98.81 212 ARG B CA 1
ATOM 4444 C C . ARG B 1 212 ? -5.508 -2.715 5.613 1 98.81 212 ARG B C 1
ATOM 4446 O O . ARG B 1 212 ? -4.41 -3.191 5.312 1 98.81 212 ARG B O 1
ATOM 4453 N N . GLY B 1 213 ? -6.145 -1.788 4.859 1 98.75 213 GLY B N 1
ATOM 4454 C CA . GLY B 1 213 ? -5.438 -1.163 3.754 1 98.75 213 GLY B CA 1
ATOM 4455 C C . GLY B 1 213 ? -4.203 -0.394 4.195 1 98.75 213 GLY B C 1
ATOM 4456 O O . GLY B 1 213 ? -3.154 -0.471 3.551 1 98.75 213 GLY B O 1
ATOM 4457 N N . TYR B 1 214 ? -4.312 0.303 5.285 1 98.75 214 TYR B N 1
ATOM 4458 C CA . TYR B 1 214 ? -3.236 1.141 5.805 1 98.75 214 TYR B CA 1
ATOM 4459 C C . TYR B 1 214 ? -2.109 0.289 6.379 1 98.75 214 TYR B C 1
ATOM 4461 O O . TYR B 1 214 ? -0.952 0.714 6.398 1 98.75 214 TYR B O 1
ATOM 4469 N N . ALA B 1 215 ? -2.385 -0.871 6.801 1 98.62 215 ALA B N 1
ATOM 4470 C CA . ALA B 1 215 ? -1.461 -1.749 7.516 1 98.62 215 ALA B CA 1
ATOM 4471 C C . ALA B 1 215 ? -0.222 -2.043 6.676 1 98.62 215 ALA B C 1
ATOM 4473 O O . ALA B 1 215 ? 0.888 -2.137 7.203 1 98.62 215 ALA B O 1
ATOM 4474 N N . GLY B 1 216 ? -0.422 -2.172 5.398 1 98.5 216 GLY B N 1
ATOM 4475 C CA . GLY B 1 216 ? 0.712 -2.473 4.539 1 98.5 216 GLY B CA 1
ATOM 4476 C C . GLY B 1 216 ? 1.602 -1.272 4.281 1 98.5 216 GLY B C 1
ATOM 4477 O O . GLY B 1 216 ? 2.734 -1.42 3.818 1 98.5 216 GLY B O 1
ATOM 4478 N N . TRP B 1 217 ? 1.104 -0.108 4.59 1 98.69 217 TRP B N 1
ATOM 4479 C CA . TRP B 1 217 ? 1.816 1.133 4.305 1 98.69 217 TRP B CA 1
ATOM 4480 C C . TRP B 1 217 ? 2.48 1.682 5.562 1 98.69 217 TRP B C 1
ATOM 4482 O O . TRP B 1 217 ? 3.537 2.311 5.492 1 98.69 217 TRP B O 1
ATOM 4492 N N . GLY B 1 218 ? 1.82 1.455 6.691 1 97.75 218 GLY B N 1
ATOM 4493 C CA . GLY B 1 218 ? 2.268 2.049 7.941 1 97.75 218 GLY B CA 1
ATOM 4494 C C . GLY B 1 218 ? 3.631 1.551 8.383 1 97.75 218 GLY B C 1
ATOM 4495 O O . GLY B 1 218 ? 4.527 2.348 8.672 1 97.75 218 GLY B O 1
ATOM 4496 N N . PHE B 1 219 ? 3.793 0.248 8.406 1 98 219 PHE B N 1
ATOM 4497 C CA . PHE B 1 219 ? 5.07 -0.362 8.75 1 98 219 PHE B CA 1
ATOM 4498 C C . PHE B 1 219 ? 5.758 -0.915 7.504 1 98 219 PHE B C 1
ATOM 4500 O O . PHE B 1 219 ? 5.121 -1.084 6.461 1 98 219 PHE B O 1
ATOM 4507 N N . SER B 1 220 ? 7.066 -1.184 7.629 1 98.31 220 SER B N 1
ATOM 4508 C CA . SER B 1 220 ? 7.879 -1.531 6.469 1 98.31 220 SER B CA 1
ATOM 4509 C C . SER B 1 220 ? 7.898 -3.039 6.242 1 98.31 220 SER B C 1
ATOM 4511 O O . SER B 1 220 ? 7.434 -3.807 7.086 1 98.31 220 SER B O 1
ATOM 4513 N N . GLN B 1 221 ? 8.43 -3.418 5.086 1 98.56 221 GLN B N 1
ATOM 4514 C CA . GLN B 1 221 ? 8.703 -4.82 4.793 1 98.56 221 GLN B CA 1
ATOM 4515 C C . GLN B 1 221 ? 9.578 -5.453 5.867 1 98.56 221 GLN B C 1
ATOM 4517 O O . GLN B 1 221 ? 9.289 -6.551 6.348 1 98.56 221 GLN B O 1
ATOM 4522 N N . ALA B 1 222 ? 10.602 -4.703 6.285 1 98.44 222 ALA B N 1
ATOM 4523 C CA . ALA B 1 222 ? 11.57 -5.207 7.254 1 98.44 222 ALA B CA 1
ATOM 4524 C C . ALA B 1 222 ? 10.938 -5.363 8.633 1 98.44 222 ALA B C 1
ATOM 4526 O O . ALA B 1 222 ? 11.266 -6.293 9.375 1 98.44 222 ALA B O 1
ATOM 4527 N N . PHE B 1 223 ? 10.016 -4.48 9.016 1 98.25 223 PHE B N 1
ATOM 4528 C CA . PHE B 1 223 ? 9.281 -4.578 10.273 1 98.25 223 PHE B CA 1
ATOM 4529 C C . PHE B 1 223 ? 8.586 -5.93 10.391 1 98.25 223 PHE B C 1
ATOM 4531 O O . PHE B 1 223 ? 8.719 -6.613 11.406 1 98.25 223 PHE B O 1
ATOM 4538 N N . TYR B 1 224 ? 7.914 -6.305 9.336 1 98.62 224 TYR B N 1
ATOM 4539 C CA . TYR B 1 224 ? 7.172 -7.559 9.328 1 98.62 224 TYR B CA 1
ATOM 4540 C C . TYR B 1 224 ? 8.117 -8.75 9.195 1 98.62 224 TYR B C 1
ATOM 4542 O O . TYR B 1 224 ? 7.887 -9.797 9.805 1 98.62 224 TYR B O 1
ATOM 4550 N N . ARG B 1 225 ? 9.148 -8.578 8.352 1 98.12 225 ARG B N 1
ATOM 4551 C CA . ARG B 1 225 ? 10.125 -9.641 8.172 1 98.12 225 ARG B CA 1
ATOM 4552 C C . ARG B 1 225 ? 10.758 -10.031 9.5 1 98.12 225 ARG B C 1
ATOM 4554 O O . ARG B 1 225 ? 10.977 -11.219 9.766 1 98.12 225 ARG B O 1
ATOM 4561 N N . GLU B 1 226 ? 10.977 -9.016 10.359 1 98.06 226 GLU B N 1
ATOM 4562 C CA . GLU B 1 226 ? 11.602 -9.25 11.656 1 98.06 226 GLU B CA 1
ATOM 4563 C C . GLU B 1 226 ? 10.547 -9.539 12.727 1 98.06 226 GLU B C 1
ATOM 4565 O O . GLU B 1 226 ? 10.883 -9.672 13.906 1 98.06 226 GLU B O 1
ATOM 4570 N N . LYS B 1 227 ? 9.289 -9.547 12.383 1 98.25 227 LYS B N 1
ATOM 4571 C CA . LYS B 1 227 ? 8.156 -9.914 13.227 1 98.25 227 LYS B CA 1
ATOM 4572 C C . LYS B 1 227 ? 8.031 -8.977 14.422 1 98.25 227 LYS B C 1
ATOM 4574 O O . LYS B 1 227 ? 7.781 -9.422 15.547 1 98.25 227 LYS B O 1
ATOM 4579 N N . LEU B 1 228 ? 8.266 -7.738 14.195 1 97.69 228 LEU B N 1
ATOM 4580 C CA . LEU B 1 228 ? 8.164 -6.754 15.273 1 97.69 228 LEU B CA 1
ATOM 4581 C C . LEU B 1 228 ? 6.719 -6.602 15.734 1 97.69 228 LEU B C 1
ATOM 4583 O O . LEU B 1 228 ? 6.469 -6.16 16.859 1 97.69 228 LEU B O 1
ATOM 4587 N N . HIS B 1 229 ? 5.68 -7.027 14.914 1 97.62 229 HIS B N 1
ATOM 4588 C CA . HIS B 1 229 ? 4.293 -7.035 15.367 1 97.62 229 HIS B CA 1
ATOM 4589 C C . HIS B 1 229 ? 4.113 -7.961 16.562 1 97.62 229 HIS B C 1
ATOM 4591 O O . HIS B 1 229 ? 3.242 -7.73 17.406 1 97.62 229 HIS B O 1
ATOM 4597 N N . GLN B 1 230 ? 4.922 -8.93 16.625 1 98 230 GLN B N 1
ATOM 4598 C CA . GLN B 1 230 ? 4.902 -9.828 17.766 1 98 230 GLN B CA 1
ATOM 4599 C C . GLN B 1 230 ? 5.828 -9.328 18.875 1 98 230 GLN B C 1
ATOM 4601 O O . GLN B 1 230 ? 5.387 -9.086 20 1 98 230 GLN B O 1
ATOM 4606 N N . SER B 1 231 ? 7.121 -9.031 18.578 1 97.19 231 SER B N 1
ATOM 4607 C CA . SER B 1 231 ? 8.133 -8.758 19.594 1 97.19 231 SER B CA 1
ATOM 4608 C C . SER B 1 231 ? 7.957 -7.355 20.172 1 97.19 231 SER B C 1
ATOM 4610 O O . SER B 1 231 ? 8.141 -7.148 21.375 1 97.19 231 SER B O 1
ATOM 4612 N N . ALA B 1 232 ? 7.582 -6.398 19.375 1 95.5 232 ALA B N 1
ATOM 4613 C CA . ALA B 1 232 ? 7.484 -5.023 19.859 1 95.5 232 ALA B CA 1
ATOM 4614 C C . ALA B 1 232 ? 6.062 -4.699 20.312 1 95.5 232 ALA B C 1
ATOM 4616 O O . ALA B 1 232 ? 5.867 -3.943 21.266 1 95.5 232 ALA B O 1
ATOM 4617 N N . TYR B 1 233 ? 5.023 -5.371 19.672 1 95.69 233 TYR B N 1
ATOM 4618 C CA . TYR B 1 233 ? 3.646 -4.984 19.969 1 95.69 233 TYR B CA 1
ATOM 4619 C C . TYR B 1 233 ? 2.922 -6.082 20.734 1 95.69 233 TYR B C 1
ATOM 4621 O O . TYR B 1 233 ? 1.772 -5.906 21.141 1 95.69 233 TYR B O 1
ATOM 4629 N N . GLY B 1 234 ? 3.555 -7.203 20.859 1 97 234 GLY B N 1
ATOM 4630 C CA . GLY B 1 234 ? 3.014 -8.273 21.688 1 97 234 GLY B CA 1
ATOM 4631 C C . GLY B 1 234 ? 1.889 -9.031 21.016 1 97 234 GLY B C 1
ATOM 4632 O O . GLY B 1 234 ? 1.145 -9.766 21.672 1 97 234 GLY B O 1
ATOM 4633 N N . ALA B 1 235 ? 1.686 -8.891 19.734 1 98.12 235 ALA B N 1
ATOM 4634 C CA . ALA B 1 235 ? 0.627 -9.617 19.031 1 98.12 235 ALA B CA 1
ATOM 4635 C C . ALA B 1 235 ? 0.933 -11.117 18.984 1 98.12 235 ALA B C 1
ATOM 4637 O O . ALA B 1 235 ? 2.082 -11.516 18.781 1 98.12 235 ALA B O 1
ATOM 4638 N N . LYS B 1 236 ? -0.087 -11.914 19.094 1 98.25 236 LYS B N 1
ATOM 4639 C CA . LYS B 1 236 ? 0.056 -13.367 19.031 1 98.25 236 LYS B CA 1
ATOM 4640 C C . LYS B 1 236 ? 0.447 -13.82 17.625 1 98.25 236 LYS B C 1
ATOM 4642 O O . LYS B 1 236 ? 1.231 -14.758 17.469 1 98.25 236 LYS B O 1
ATOM 4647 N N . ASP B 1 237 ? -0.147 -13.344 16.672 1 97.62 237 ASP B N 1
ATOM 4648 C CA . ASP B 1 237 ? 0.084 -13.594 15.25 1 97.62 237 ASP B CA 1
ATOM 4649 C C . ASP B 1 237 ? -0.374 -12.414 14.398 1 97.62 237 ASP B C 1
ATOM 4651 O O . ASP B 1 237 ? -0.705 -11.352 14.93 1 97.62 237 ASP B O 1
ATOM 4655 N N . LEU B 1 238 ? -0.269 -12.57 13.125 1 98.25 238 LEU B N 1
ATOM 4656 C CA . LEU B 1 238 ? -0.585 -11.484 12.211 1 98.25 238 LEU B CA 1
ATOM 4657 C C . LEU B 1 238 ? -2.033 -11.031 12.383 1 98.25 238 LEU B C 1
ATOM 4659 O O . LEU B 1 238 ? -2.316 -9.828 12.391 1 98.25 238 LEU B O 1
ATOM 4663 N N . GLU B 1 239 ? -2.975 -11.977 12.461 1 98.38 239 GLU B N 1
ATOM 4664 C CA . GLU B 1 239 ? -4.383 -11.617 12.57 1 98.38 239 GLU B CA 1
ATOM 4665 C C . GLU B 1 239 ? -4.66 -10.859 13.867 1 98.38 239 GLU B C 1
ATOM 4667 O O . GLU B 1 239 ? -5.453 -9.914 13.883 1 98.38 239 GLU B O 1
ATOM 4672 N N . ASP B 1 240 ? -4.047 -11.344 14.906 1 98.56 240 ASP B N 1
ATOM 4673 C CA . ASP B 1 240 ? -4.156 -10.609 16.172 1 98.56 240 ASP B CA 1
ATOM 4674 C C . ASP B 1 240 ? -3.699 -9.164 16 1 98.56 240 ASP B C 1
ATOM 4676 O O . ASP B 1 240 ? -4.336 -8.242 16.531 1 98.56 240 ASP B O 1
ATOM 4680 N N . PHE B 1 241 ? -2.607 -8.961 15.344 1 98.62 241 PHE B N 1
ATOM 4681 C CA . PHE B 1 241 ? -2.09 -7.621 15.094 1 98.62 241 PHE B CA 1
ATOM 4682 C C . PHE B 1 241 ? -3.053 -6.82 14.219 1 98.62 241 PHE B C 1
ATOM 4684 O O . PHE B 1 241 ? -3.283 -5.637 14.469 1 98.62 241 PHE B O 1
ATOM 4691 N N . MET B 1 242 ? -3.648 -7.445 13.164 1 98.62 242 MET B N 1
ATOM 4692 C CA . MET B 1 242 ? -4.609 -6.785 12.289 1 98.62 242 MET B CA 1
ATOM 4693 C C . MET B 1 242 ? -5.832 -6.324 13.07 1 98.62 242 MET B C 1
ATOM 4695 O O . MET B 1 242 ? -6.289 -5.188 12.906 1 98.62 242 MET B O 1
ATOM 4699 N N . VAL B 1 243 ? -6.336 -7.148 13.906 1 98.5 243 VAL B N 1
ATOM 4700 C CA . VAL B 1 243 ? -7.594 -6.883 14.602 1 98.5 243 VAL B CA 1
ATOM 4701 C C . VAL B 1 243 ? -7.348 -5.918 15.758 1 98.5 243 VAL B C 1
ATOM 4703 O O . VAL B 1 243 ? -8.039 -4.902 15.883 1 98.5 243 VAL B O 1
ATOM 4706 N N . ASN B 1 244 ? -6.312 -6.176 16.516 1 98.31 244 ASN B N 1
ATOM 4707 C CA . ASN B 1 244 ? -6.184 -5.484 17.797 1 98.31 244 ASN B CA 1
ATOM 4708 C C . ASN B 1 244 ? -5.348 -4.211 17.656 1 98.31 244 ASN B C 1
ATOM 4710 O O . ASN B 1 244 ? -5.336 -3.373 18.562 1 98.31 244 ASN B O 1
ATOM 4714 N N . PHE B 1 245 ? -4.656 -4.098 16.594 1 97.69 245 PHE B N 1
ATOM 4715 C CA . PHE B 1 245 ? -3.945 -2.844 16.375 1 97.69 245 PHE B CA 1
ATOM 4716 C C . PHE B 1 245 ? -4.582 -2.049 15.25 1 97.69 245 PHE B C 1
ATOM 4718 O O . PHE B 1 245 ? -5.156 -0.983 15.477 1 97.69 245 PHE B O 1
ATOM 4725 N N . TRP B 1 246 ? -4.594 -2.561 14.047 1 98.38 246 TRP B N 1
ATOM 4726 C CA . TRP B 1 246 ? -4.957 -1.772 12.875 1 98.38 246 TRP B CA 1
ATOM 4727 C C . TRP B 1 246 ? -6.465 -1.543 12.812 1 98.38 246 TRP B C 1
ATOM 4729 O O . TRP B 1 246 ? -6.918 -0.416 12.602 1 98.38 246 TRP B O 1
ATOM 4739 N N . GLU B 1 247 ? -7.258 -2.609 12.938 1 98.69 247 GLU B N 1
ATOM 4740 C CA . GLU B 1 247 ? -8.703 -2.408 12.938 1 98.69 247 GLU B CA 1
ATOM 4741 C C . GLU B 1 247 ? -9.141 -1.556 14.125 1 98.69 247 GLU B C 1
ATOM 4743 O O . GLU B 1 247 ? -9.984 -0.667 13.984 1 98.69 247 GLU B O 1
ATOM 4748 N N . THR B 1 248 ? -8.562 -1.89 15.266 1 98.56 248 THR B N 1
ATOM 4749 C CA . THR B 1 248 ? -8.898 -1.11 16.453 1 98.56 248 THR B CA 1
ATOM 4750 C C . THR B 1 248 ? -8.57 0.364 16.25 1 98.56 248 THR B C 1
ATOM 4752 O O . THR B 1 248 ? -9.375 1.24 16.578 1 98.56 248 THR B O 1
ATOM 4755 N N . TRP B 1 249 ? -7.41 0.661 15.727 1 97.44 249 TRP B N 1
ATOM 4756 C CA . TRP B 1 249 ? -7.016 2.027 15.398 1 97.44 249 TRP B CA 1
ATOM 4757 C C . TRP B 1 249 ? -8.031 2.68 14.469 1 97.44 249 TRP B C 1
ATOM 4759 O O . TRP B 1 249 ? -8.523 3.777 14.742 1 97.44 249 TRP B O 1
ATOM 4769 N N . ALA B 1 250 ? -8.406 2.057 13.43 1 98.69 250 ALA B N 1
ATOM 4770 C CA . ALA B 1 250 ? -9.312 2.625 12.43 1 98.69 250 ALA B CA 1
ATOM 4771 C C . ALA B 1 250 ? -10.711 2.814 13.008 1 98.69 250 ALA B C 1
ATOM 4773 O O . ALA B 1 250 ? -11.352 3.842 12.773 1 98.69 250 ALA B O 1
ATOM 4774 N N . LEU B 1 251 ? -11.156 1.822 13.773 1 98.75 251 LEU B N 1
ATOM 4775 C CA . LEU B 1 251 ? -12.508 1.832 14.32 1 98.75 251 LEU B CA 1
ATOM 4776 C C . LEU B 1 251 ? -12.672 2.949 15.344 1 98.75 251 LEU B C 1
ATOM 4778 O O . LEU B 1 251 ? -13.797 3.322 15.688 1 98.75 251 LEU B O 1
ATOM 4782 N N . SER B 1 252 ? -11.578 3.451 15.836 1 98.31 252 SER B N 1
ATOM 4783 C CA . SER B 1 252 ? -11.625 4.547 16.797 1 98.31 252 SER B CA 1
ATOM 4784 C C . SER B 1 252 ? -11.812 5.887 16.094 1 98.31 252 SER B C 1
ATOM 4786 O O . SER B 1 252 ? -11.945 6.922 16.75 1 98.31 252 SER B O 1
ATOM 4788 N N . LYS B 1 253 ? -11.859 5.934 14.805 1 98.44 253 LYS B N 1
ATOM 4789 C CA . LYS B 1 253 ? -11.906 7.176 14.039 1 98.44 253 LYS B CA 1
ATOM 4790 C C . LYS B 1 253 ? -13.305 7.43 13.492 1 98.44 253 LYS B C 1
ATOM 4792 O O . LYS B 1 253 ? -14.188 6.574 13.602 1 98.44 253 LYS B O 1
ATOM 4797 N N . ASP B 1 254 ? -13.539 8.633 13.031 1 98.56 254 ASP B N 1
ATOM 4798 C CA . ASP B 1 254 ? -14.727 9.008 12.273 1 98.56 254 ASP B CA 1
ATOM 4799 C C . ASP B 1 254 ? -14.438 9.055 10.781 1 98.56 254 ASP B C 1
ATOM 4801 O O . ASP B 1 254 ? -13.523 9.758 10.336 1 98.56 254 ASP B O 1
ATOM 4805 N N . PRO B 1 255 ? -15.242 8.336 9.961 1 98.5 255 PRO B N 1
ATOM 4806 C CA . PRO B 1 255 ? -14.914 8.234 8.539 1 98.5 255 PRO B CA 1
ATOM 4807 C C . PRO B 1 255 ? -14.906 9.586 7.832 1 98.5 255 PRO B C 1
ATOM 4809 O O . PRO B 1 255 ? -14.062 9.844 6.973 1 98.5 255 PRO B O 1
ATOM 4812 N N . GLU B 1 256 ? -15.836 10.445 8.156 1 98.5 256 GLU B N 1
ATOM 4813 C CA . GLU B 1 256 ? -15.891 11.734 7.48 1 98.5 256 GLU B CA 1
ATOM 4814 C C . GLU B 1 256 ? -14.742 12.633 7.914 1 98.5 256 GLU B C 1
ATOM 4816 O O . GLU B 1 256 ? -14.227 13.422 7.113 1 98.5 256 GLU B O 1
ATOM 4821 N N . ASN B 1 257 ? -14.328 12.555 9.219 1 98.69 257 ASN B N 1
ATOM 4822 C CA . ASN B 1 257 ? -13.117 13.234 9.664 1 98.69 257 ASN B CA 1
ATOM 4823 C C . ASN B 1 257 ? -11.898 12.781 8.867 1 98.69 257 ASN B C 1
ATOM 4825 O O . ASN B 1 257 ? -11.102 13.602 8.414 1 98.69 257 ASN B O 1
ATOM 4829 N N . LEU B 1 258 ? -11.805 11.477 8.68 1 98.75 258 LEU B N 1
ATOM 4830 C CA . LEU B 1 258 ? -10.68 10.914 7.941 1 98.75 258 LEU B CA 1
ATOM 4831 C C . LEU B 1 258 ? -10.641 11.453 6.516 1 98.75 258 LEU B C 1
ATOM 4833 O O . LEU B 1 258 ? -9.57 11.781 6 1 98.75 258 LEU B O 1
ATOM 4837 N N . LEU B 1 259 ? -11.789 11.539 5.918 1 98.56 259 LEU B N 1
ATOM 4838 C CA . LEU B 1 259 ? -11.844 11.961 4.52 1 98.56 259 LEU B CA 1
ATOM 4839 C C . LEU B 1 259 ? -11.453 13.422 4.375 1 98.56 259 LEU B C 1
ATOM 4841 O O . LEU B 1 259 ? -10.805 13.805 3.398 1 98.56 259 LEU B O 1
ATOM 4845 N N . VAL B 1 260 ? -11.812 14.258 5.336 1 98.12 260 VAL B N 1
ATOM 4846 C CA . VAL B 1 260 ? -11.438 15.664 5.309 1 98.12 260 VAL B CA 1
ATOM 4847 C C . VAL B 1 260 ? -9.93 15.805 5.441 1 98.12 260 VAL B C 1
ATOM 4849 O O . VAL B 1 260 ? -9.297 16.531 4.672 1 98.12 260 VAL B O 1
ATOM 4852 N N . MET B 1 261 ? -9.359 15.117 6.375 1 98.75 261 MET B N 1
ATOM 4853 C CA . MET B 1 261 ? -7.914 15.195 6.582 1 98.75 261 MET B CA 1
ATOM 4854 C C . MET B 1 261 ? -7.164 14.562 5.414 1 98.75 261 MET B C 1
ATOM 4856 O O . MET B 1 261 ? -6.07 15.008 5.059 1 98.75 261 MET B O 1
ATOM 4860 N N . LEU B 1 262 ? -7.766 13.531 4.855 1 98.81 262 LEU B N 1
ATOM 4861 C CA . LEU B 1 262 ? -7.156 12.898 3.688 1 98.81 262 LEU B CA 1
ATOM 4862 C C . LEU B 1 262 ? -7.062 13.883 2.525 1 98.81 262 LEU B C 1
ATOM 4864 O O . LEU B 1 262 ? -6.062 13.906 1.805 1 98.81 262 LEU B O 1
ATOM 4868 N N . TYR B 1 263 ? -8.078 14.695 2.342 1 98.38 263 TYR B N 1
ATOM 4869 C CA . TYR B 1 263 ? -7.992 15.75 1.34 1 98.38 263 TYR B CA 1
ATOM 4870 C C . TYR B 1 263 ? -6.844 16.703 1.646 1 98.38 263 TYR B C 1
ATOM 4872 O O . TYR B 1 263 ? -6.055 17.031 0.76 1 98.38 263 TYR B O 1
ATOM 4880 N N . THR B 1 264 ? -6.766 17.156 2.906 1 98.81 264 THR B N 1
ATOM 4881 C CA . THR B 1 264 ? -5.688 18.047 3.316 1 98.81 264 THR B CA 1
ATOM 4882 C C . THR B 1 264 ? -4.328 17.453 2.953 1 98.81 264 THR B C 1
ATOM 4884 O O . THR B 1 264 ? -3.465 18.156 2.422 1 98.81 264 THR B O 1
ATOM 4887 N N . TRP B 1 265 ? -4.207 16.156 3.223 1 98.88 265 TRP B N 1
ATOM 4888 C CA . TRP B 1 265 ? -2.984 15.414 2.953 1 98.88 265 TRP B CA 1
ATOM 4889 C C . TRP B 1 265 ? -2.711 15.336 1.455 1 98.88 265 TRP B C 1
ATOM 4891 O O . TRP B 1 265 ? -1.637 15.727 0.993 1 98.88 265 TRP B O 1
ATOM 4901 N N . GLN B 1 266 ? -3.652 14.914 0.651 1 98.69 266 GLN B N 1
ATOM 4902 C CA . GLN B 1 266 ? -3.479 14.766 -0.79 1 98.69 266 GLN B CA 1
ATOM 4903 C C . GLN B 1 266 ? -3.164 16.109 -1.447 1 98.69 266 GLN B C 1
ATOM 4905 O O . GLN B 1 266 ? -2.393 16.172 -2.406 1 98.69 266 GLN B O 1
ATOM 4910 N N . ALA B 1 267 ? -3.725 17.156 -0.915 1 98.56 267 ALA B N 1
ATOM 4911 C CA . ALA B 1 267 ? -3.607 18.484 -1.526 1 98.56 267 ALA B CA 1
ATOM 4912 C C . ALA B 1 267 ? -2.34 19.188 -1.059 1 98.56 267 ALA B C 1
ATOM 4914 O O . ALA B 1 267 ? -2.057 20.312 -1.485 1 98.56 267 ALA B O 1
ATOM 4915 N N . GLY B 1 268 ? -1.548 18.547 -0.172 1 98.75 268 GLY B N 1
ATOM 4916 C CA . GLY B 1 268 ? -0.371 19.188 0.392 1 98.75 268 GLY B CA 1
ATOM 4917 C C . GLY B 1 268 ? 0.605 19.672 -0.661 1 98.75 268 GLY B C 1
ATOM 4918 O O . GLY B 1 268 ? 1.124 18.875 -1.449 1 98.75 268 GLY B O 1
ATOM 4919 N N . ASP B 1 269 ? 0.823 20.938 -0.731 1 98.81 269 ASP B N 1
ATOM 4920 C CA . ASP B 1 269 ? 1.759 21.609 -1.629 1 98.81 269 ASP B CA 1
ATOM 4921 C C . ASP B 1 269 ? 2.043 23.031 -1.162 1 98.81 269 ASP B C 1
ATOM 4923 O O . ASP B 1 269 ? 1.255 23.953 -1.423 1 98.81 269 ASP B O 1
ATOM 4927 N N . VAL B 1 270 ? 3.221 23.234 -0.629 1 98.88 270 VAL B N 1
ATOM 4928 C CA . VAL B 1 270 ? 3.527 24.516 0.02 1 98.88 270 VAL B CA 1
ATOM 4929 C C . VAL B 1 270 ? 3.672 25.609 -1.032 1 98.88 270 VAL B C 1
ATOM 4931 O O . VAL B 1 270 ? 3.674 26.797 -0.703 1 98.88 270 VAL B O 1
ATOM 4934 N N . SER B 1 271 ? 3.83 25.219 -2.26 1 98.81 271 SER B N 1
ATOM 4935 C CA . SER B 1 271 ? 4.035 26.219 -3.301 1 98.81 271 SER B CA 1
ATOM 4936 C C . SER B 1 271 ? 2.709 26.797 -3.777 1 98.81 271 SER B C 1
ATOM 4938 O O . SER B 1 271 ? 2.684 27.828 -4.453 1 98.81 271 SER B O 1
ATOM 4940 N N . LYS B 1 272 ? 1.584 26.156 -3.414 1 98.5 272 LYS B N 1
ATOM 4941 C CA . LYS B 1 272 ? 0.267 26.609 -3.844 1 98.5 272 LYS B CA 1
ATOM 4942 C C . LYS B 1 272 ? -0.221 27.766 -2.975 1 98.5 272 LYS B C 1
ATOM 4944 O O . LYS B 1 272 ? -1.281 27.672 -2.352 1 98.5 272 LYS B O 1
ATOM 4949 N N . GLN B 1 273 ? 0.522 28.797 -3.023 1 98.31 273 GLN B N 1
ATOM 4950 C CA . GLN B 1 273 ? 0.265 30.062 -2.332 1 98.31 273 GLN B CA 1
ATOM 4951 C C . GLN B 1 273 ? 1.087 31.203 -2.934 1 98.31 273 GLN B C 1
ATOM 4953 O O . GLN B 1 273 ? 2.059 30.953 -3.652 1 98.31 273 GLN B O 1
ATOM 4958 N N . GLU B 1 274 ? 0.577 32.438 -2.67 1 97.62 274 GLU B N 1
ATOM 4959 C CA . GLU B 1 274 ? 1.433 33.562 -2.971 1 97.62 274 GLU B CA 1
ATOM 4960 C C . GLU B 1 274 ? 2.641 33.625 -2.039 1 97.62 274 GLU B C 1
ATOM 4962 O O . GLU B 1 274 ? 2.521 33.312 -0.846 1 97.62 274 GLU B O 1
ATOM 4967 N N . PRO B 1 275 ? 3.781 33.906 -2.455 1 98.19 275 PRO B N 1
ATOM 4968 C CA . PRO B 1 275 ? 4.121 34.438 -3.779 1 98.19 275 PRO B CA 1
ATOM 4969 C C . PRO B 1 275 ? 4.652 33.344 -4.723 1 98.19 275 PRO B C 1
ATOM 4971 O O . PRO B 1 275 ? 5.141 33.656 -5.812 1 98.19 275 PRO B O 1
ATOM 4974 N N . TYR B 1 276 ? 4.629 32.156 -4.367 1 98.62 276 TYR B N 1
ATOM 4975 C CA . TYR B 1 276 ? 5.289 31.094 -5.129 1 98.62 276 TYR B CA 1
ATOM 4976 C C . TYR B 1 276 ? 4.434 30.672 -6.32 1 98.62 276 TYR B C 1
ATOM 4978 O O . TYR B 1 276 ? 4.965 30.234 -7.344 1 98.62 276 TYR B O 1
ATOM 4986 N N . ASN B 1 277 ? 3.082 30.688 -6.172 1 98.12 277 ASN B N 1
ATOM 4987 C CA . ASN B 1 277 ? 2.107 30.438 -7.227 1 98.12 277 ASN B CA 1
ATOM 4988 C C . ASN B 1 277 ? 2.398 29.125 -7.953 1 98.12 277 ASN B C 1
ATOM 4990 O O . ASN B 1 277 ? 2.414 29.094 -9.188 1 98.12 277 ASN B O 1
ATOM 4994 N N . GLY B 1 278 ? 2.766 28.172 -7.195 1 98.12 278 GLY B N 1
ATOM 4995 C CA . GLY B 1 278 ? 2.936 26.844 -7.766 1 98.12 278 GLY B CA 1
ATOM 4996 C C . GLY B 1 278 ? 4.387 26.5 -8.039 1 98.12 278 GLY B C 1
ATOM 4997 O O . GLY B 1 278 ? 4.699 25.359 -8.391 1 98.12 278 GLY B O 1
ATOM 4998 N N . ASP B 1 279 ? 5.336 27.406 -7.914 1 98.81 279 ASP B N 1
ATOM 4999 C CA . ASP B 1 279 ? 6.762 27.141 -8.086 1 98.81 279 ASP B CA 1
ATOM 5000 C C . ASP B 1 279 ? 7.367 26.531 -6.828 1 98.81 279 ASP B C 1
ATOM 5002 O O . ASP B 1 279 ? 7.758 27.25 -5.906 1 98.81 279 ASP B O 1
ATOM 5006 N N . PHE B 1 280 ? 7.539 25.266 -6.859 1 98.75 280 PHE B N 1
ATOM 5007 C CA . PHE B 1 280 ? 7.973 24.516 -5.684 1 98.75 280 PHE B CA 1
ATOM 5008 C C . PHE B 1 280 ? 9.375 24.938 -5.262 1 98.75 280 PHE B C 1
ATOM 5010 O O . PHE B 1 280 ? 9.648 25.109 -4.074 1 98.75 280 PHE B O 1
ATOM 5017 N N . GLU B 1 281 ? 10.289 25.062 -6.207 1 98.81 281 GLU B N 1
ATOM 5018 C CA . GLU B 1 281 ? 11.672 25.406 -5.891 1 98.81 281 GLU B CA 1
ATOM 5019 C C . GLU B 1 281 ? 11.766 26.812 -5.301 1 98.81 281 GLU B C 1
ATOM 5021 O O . GLU B 1 281 ? 12.586 27.062 -4.414 1 98.81 281 GLU B O 1
ATOM 5026 N N . ALA B 1 282 ? 10.898 27.703 -5.785 1 98.81 282 ALA B N 1
ATOM 5027 C CA . ALA B 1 282 ? 10.852 29.047 -5.195 1 98.81 282 ALA B CA 1
ATOM 5028 C C . ALA B 1 282 ? 10.414 28.984 -3.736 1 98.81 282 ALA B C 1
ATOM 5030 O O . ALA B 1 282 ? 10.938 29.703 -2.891 1 98.81 282 ALA B O 1
ATOM 5031 N N . ALA B 1 283 ? 9.445 28.109 -3.439 1 98.94 283 ALA B N 1
ATOM 5032 C CA . ALA B 1 283 ? 8.977 27.953 -2.064 1 98.94 283 ALA B CA 1
ATOM 5033 C C . ALA B 1 283 ? 10.078 27.406 -1.164 1 98.94 283 ALA B C 1
ATOM 5035 O O . ALA B 1 283 ? 10.266 27.891 -0.041 1 98.94 283 ALA B O 1
ATOM 5036 N N . MET B 1 284 ? 10.805 26.422 -1.643 1 98.94 284 MET B N 1
ATOM 5037 C CA . MET B 1 284 ? 11.898 25.859 -0.86 1 98.94 284 MET B CA 1
ATOM 5038 C C . MET B 1 284 ? 12.984 26.891 -0.614 1 98.94 284 MET B C 1
ATOM 5040 O O . MET B 1 284 ? 13.508 27 0.498 1 98.94 284 MET B O 1
ATOM 5044 N N . ARG B 1 285 ? 13.305 27.672 -1.608 1 98.75 285 ARG B N 1
ATOM 5045 C CA . ARG B 1 285 ? 14.352 28.688 -1.499 1 98.75 285 ARG B CA 1
ATOM 5046 C C . ARG B 1 285 ? 13.953 29.781 -0.525 1 98.75 285 ARG B C 1
ATOM 5048 O O . ARG B 1 285 ? 14.812 30.438 0.061 1 98.75 285 ARG B O 1
ATOM 5055 N N . ALA B 1 286 ? 12.672 29.938 -0.35 1 98.69 286 ALA B N 1
ATOM 5056 C CA . ALA B 1 286 ? 12.164 31.031 0.472 1 98.69 286 ALA B CA 1
ATOM 5057 C C . ALA B 1 286 ? 12.266 30.703 1.957 1 98.69 286 ALA B C 1
ATOM 5059 O O . ALA B 1 286 ? 12.133 31.578 2.809 1 98.69 286 ALA B O 1
ATOM 5060 N N . ILE B 1 287 ? 12.477 29.469 2.322 1 98.88 287 ILE B N 1
ATOM 5061 C CA . ILE B 1 287 ? 12.586 29.062 3.719 1 98.88 287 ILE B CA 1
ATOM 5062 C C . ILE B 1 287 ? 13.812 29.719 4.348 1 98.88 287 ILE B C 1
ATOM 5064 O O . ILE B 1 287 ? 14.922 29.609 3.82 1 98.88 287 ILE B O 1
ATOM 5068 N N . LYS B 1 288 ? 13.633 30.406 5.445 1 98.38 288 LYS B N 1
ATOM 5069 C CA . LYS B 1 288 ? 14.719 31.062 6.168 1 98.38 288 LYS B CA 1
ATOM 5070 C C . LYS B 1 288 ? 15.086 30.281 7.434 1 98.38 288 LYS B C 1
ATOM 5072 O O . LYS B 1 288 ? 16.234 30.297 7.863 1 98.38 288 LYS B O 1
ATOM 5077 N N . ALA B 1 289 ? 14.086 29.656 8.031 1 98.44 289 ALA B N 1
ATOM 5078 C CA . ALA B 1 289 ? 14.297 28.875 9.25 1 98.44 289 ALA B CA 1
ATOM 5079 C C . ALA B 1 289 ? 15.352 27.781 9.023 1 98.44 289 ALA B C 1
ATOM 5081 O O . ALA B 1 289 ? 15.375 27.141 7.973 1 98.44 289 ALA B O 1
ATOM 5082 N N . LYS B 1 290 ? 16.297 27.609 10.023 1 98.62 290 LYS B N 1
ATOM 5083 C CA . LYS B 1 290 ? 17.094 26.391 9.992 1 98.62 290 LYS B CA 1
ATOM 5084 C C . LYS B 1 290 ? 16.203 25.141 9.984 1 98.62 290 LYS B C 1
ATOM 5086 O O . LYS B 1 290 ? 15.406 24.953 10.898 1 98.62 290 LYS B O 1
ATOM 5091 N N . THR B 1 291 ? 16.344 24.359 8.922 1 98.88 291 THR B N 1
ATOM 5092 C CA . THR B 1 291 ? 15.375 23.281 8.703 1 98.88 291 THR B CA 1
ATOM 5093 C C . THR B 1 291 ? 16.078 21.922 8.703 1 98.88 291 THR B C 1
ATOM 5095 O O . THR B 1 291 ? 17.016 21.703 7.938 1 98.88 291 THR B O 1
ATOM 5098 N N . LEU B 1 292 ? 15.727 21.078 9.578 1 98.88 292 LEU B N 1
ATOM 5099 C CA . LEU B 1 292 ? 16.188 19.688 9.641 1 98.88 292 LEU B CA 1
ATOM 5100 C C . LEU B 1 292 ? 15.086 18.734 9.18 1 98.88 292 LEU B C 1
ATOM 5102 O O . LEU B 1 292 ? 14.086 18.547 9.883 1 98.88 292 LEU B O 1
ATOM 5106 N N . VAL B 1 293 ? 15.281 18.172 7.98 1 98.94 293 VAL B N 1
ATOM 5107 C CA . VAL B 1 293 ? 14.312 17.25 7.398 1 98.94 293 VAL B CA 1
ATOM 5108 C C . VAL B 1 293 ? 14.695 15.805 7.738 1 98.94 293 VAL B C 1
ATOM 5110 O O . VAL B 1 293 ? 15.812 15.375 7.453 1 98.94 293 VAL B O 1
ATOM 5113 N N . LEU B 1 294 ? 13.742 15.039 8.32 1 98.88 294 LEU B N 1
ATOM 5114 C CA . LEU B 1 294 ? 14.055 13.719 8.859 1 98.88 294 LEU B CA 1
ATOM 5115 C C . LEU B 1 294 ? 13.125 12.656 8.289 1 98.88 294 LEU B C 1
ATOM 5117 O O . LEU B 1 294 ? 12.172 12.234 8.953 1 98.88 294 LEU B O 1
ATOM 5121 N N . PRO B 1 295 ? 13.359 12.148 7.125 1 98.75 295 PRO B N 1
ATOM 5122 C CA . PRO B 1 295 ? 12.617 10.984 6.633 1 98.75 295 PRO B CA 1
ATOM 5123 C C . PRO B 1 295 ? 13.078 9.672 7.273 1 98.75 295 PRO B C 1
ATOM 5125 O O . PRO B 1 295 ? 14.125 9.633 7.922 1 98.75 295 PRO B O 1
ATOM 5128 N N . SER B 1 296 ? 12.234 8.688 7.18 1 98.62 296 SER B N 1
ATOM 5129 C CA . SER B 1 296 ? 12.648 7.344 7.582 1 98.62 296 SER B CA 1
ATOM 5130 C C . SER B 1 296 ? 13.141 6.531 6.387 1 98.62 296 SER B C 1
ATOM 5132 O O . SER B 1 296 ? 12.547 6.586 5.309 1 98.62 296 SER B O 1
ATOM 5134 N N . LYS B 1 297 ? 14.125 5.746 6.629 1 98.31 297 LYS B N 1
ATOM 5135 C CA . LYS B 1 297 ? 14.773 4.961 5.582 1 98.31 297 LYS B CA 1
ATOM 5136 C C . LYS B 1 297 ? 13.781 4.012 4.918 1 98.31 297 LYS B C 1
ATOM 5138 O O . LYS B 1 297 ? 13.891 3.736 3.719 1 98.31 297 LYS B O 1
ATOM 5143 N N . THR B 1 298 ? 12.805 3.564 5.652 1 98.25 298 THR B N 1
ATOM 5144 C CA . THR B 1 298 ? 11.938 2.508 5.145 1 98.25 298 THR B CA 1
ATOM 5145 C C . THR B 1 298 ? 10.492 2.996 5.043 1 98.25 298 THR B C 1
ATOM 5147 O O . THR B 1 298 ? 9.562 2.191 5.031 1 98.25 298 THR B O 1
ATOM 5150 N N . ASP B 1 299 ? 10.289 4.328 5.086 1 98.62 299 ASP B N 1
ATOM 5151 C CA . ASP B 1 299 ? 8.961 4.906 4.863 1 98.62 299 ASP B CA 1
ATOM 5152 C C . ASP B 1 299 ? 8.523 4.723 3.414 1 98.62 299 ASP B C 1
ATOM 5154 O O . ASP B 1 299 ? 9.211 5.16 2.49 1 98.62 299 ASP B O 1
ATOM 5158 N N . LEU B 1 300 ? 7.395 4.164 3.189 1 98.69 300 LEU B N 1
ATOM 5159 C CA . LEU B 1 300 ? 6.992 3.746 1.851 1 98.69 300 LEU B CA 1
ATOM 5160 C C . LEU B 1 300 ? 6.297 4.883 1.11 1 98.69 300 LEU B C 1
ATOM 5162 O O . LEU B 1 300 ? 6.18 4.852 -0.117 1 98.69 300 LEU B O 1
ATOM 5166 N N . TYR B 1 301 ? 5.742 5.84 1.843 1 98.62 301 TYR B N 1
ATOM 5167 C CA . TYR B 1 301 ? 5.008 6.879 1.129 1 98.62 301 TYR B CA 1
ATOM 5168 C C . TYR B 1 301 ? 5.598 8.258 1.413 1 98.62 301 TYR B C 1
ATOM 5170 O O . TYR B 1 301 ? 5.172 9.25 0.827 1 98.62 301 TYR B O 1
ATOM 5178 N N . PHE B 1 302 ? 6.555 8.383 2.27 1 98.75 302 PHE B N 1
ATOM 5179 C CA . PHE B 1 302 ? 7.473 9.508 2.408 1 98.75 302 PHE B CA 1
ATOM 5180 C C . PHE B 1 302 ? 8.922 9.039 2.305 1 98.75 302 PHE B C 1
ATOM 5182 O O . PHE B 1 302 ? 9.688 9.148 3.268 1 98.75 302 PHE B O 1
ATOM 5189 N N . PRO B 1 303 ? 9.312 8.664 1.144 1 98.31 303 PRO B N 1
ATOM 5190 C CA . PRO B 1 303 ? 10.664 8.117 1.026 1 98.31 303 PRO B CA 1
ATOM 5191 C C . PRO B 1 303 ? 11.742 9.188 1.102 1 98.31 303 PRO B C 1
ATOM 5193 O O . PRO B 1 303 ? 11.492 10.352 0.783 1 98.31 303 PRO B O 1
ATOM 5196 N N . PRO B 1 304 ? 12.938 8.828 1.463 1 98.56 304 PRO B N 1
ATOM 5197 C CA . PRO B 1 304 ? 14.039 9.789 1.624 1 98.56 304 PRO B CA 1
ATOM 5198 C C . PRO B 1 304 ? 14.328 10.578 0.349 1 98.56 304 PRO B C 1
ATOM 5200 O O . PRO B 1 304 ? 14.734 11.742 0.418 1 98.56 304 PRO B O 1
ATOM 5203 N N . GLU B 1 305 ? 14.055 9.984 -0.81 1 97.94 305 GLU B N 1
ATOM 5204 C CA . GLU B 1 305 ? 14.344 10.641 -2.082 1 97.94 305 GLU B CA 1
ATOM 5205 C C . GLU B 1 305 ? 13.547 11.93 -2.229 1 97.94 305 GLU B C 1
ATOM 5207 O O . GLU B 1 305 ? 14.047 12.906 -2.795 1 97.94 305 GLU B O 1
ATOM 5212 N N . ASP B 1 306 ? 12.336 11.906 -1.722 1 97.12 306 ASP B N 1
ATOM 5213 C CA . ASP B 1 306 ? 11.516 13.117 -1.773 1 97.12 306 ASP B CA 1
ATOM 5214 C C . ASP B 1 306 ? 12.094 14.211 -0.874 1 97.12 306 ASP B C 1
ATOM 5216 O O . ASP B 1 306 ? 12.125 15.383 -1.252 1 97.12 306 ASP B O 1
ATOM 5220 N N . SER B 1 307 ? 12.57 13.844 0.281 1 98.69 307 SER B N 1
ATOM 5221 C CA . SER B 1 307 ? 13.172 14.773 1.226 1 98.69 307 SER B CA 1
ATOM 5222 C C . SER B 1 307 ? 14.492 15.328 0.689 1 98.69 307 SER B C 1
ATOM 5224 O O . SER B 1 307 ? 14.828 16.484 0.923 1 98.69 307 SER B O 1
ATOM 5226 N N . GLU B 1 308 ? 15.25 14.469 -0.019 1 98.75 308 GLU B N 1
ATOM 5227 C CA . GLU B 1 308 ? 16.5 14.914 -0.638 1 98.75 308 GLU B CA 1
ATOM 5228 C C . GLU B 1 308 ? 16.25 16.062 -1.613 1 98.75 308 GLU B C 1
ATOM 5230 O O . GLU B 1 308 ? 17.016 17.031 -1.64 1 98.75 308 GLU B O 1
ATOM 5235 N N . TYR B 1 309 ? 15.211 15.906 -2.391 1 98.62 309 TYR B N 1
ATOM 5236 C CA . TYR B 1 309 ? 14.867 16.938 -3.359 1 98.62 309 TYR B CA 1
ATOM 5237 C C . TYR B 1 309 ? 14.492 18.234 -2.656 1 98.62 309 TYR B C 1
ATOM 5239 O O . TYR B 1 309 ? 14.875 19.328 -3.102 1 98.62 309 TYR B O 1
ATOM 5247 N N . GLU B 1 310 ? 13.734 18.156 -1.569 1 98.81 310 GLU B N 1
ATOM 5248 C CA . GLU B 1 310 ? 13.352 19.344 -0.793 1 98.81 310 GLU B CA 1
ATOM 5249 C C . GLU B 1 310 ? 14.578 20.094 -0.297 1 98.81 310 GLU B C 1
ATOM 5251 O O . GLU B 1 310 ? 14.711 21.297 -0.532 1 98.81 310 GLU B O 1
ATOM 5256 N N . VAL B 1 311 ? 15.477 19.391 0.335 1 98.88 311 VAL B N 1
ATOM 5257 C CA . VAL B 1 311 ? 16.641 20 0.961 1 98.88 311 VAL B CA 1
ATOM 5258 C C . VAL B 1 311 ? 17.562 20.594 -0.112 1 98.88 311 VAL B C 1
ATOM 5260 O O . VAL B 1 311 ? 18.109 21.672 0.062 1 98.88 311 VAL B O 1
ATOM 5263 N N . LYS B 1 312 ? 17.703 19.875 -1.236 1 98.75 312 LYS B N 1
ATOM 5264 C CA . LYS B 1 312 ? 18.547 20.328 -2.342 1 98.75 312 LYS B CA 1
ATOM 5265 C C . LYS B 1 312 ? 18.094 21.688 -2.871 1 98.75 312 LYS B C 1
ATOM 5267 O O . LYS B 1 312 ? 18.891 22.453 -3.379 1 98.75 312 LYS B O 1
ATOM 5272 N N . ASN B 1 313 ? 16.828 21.984 -2.709 1 98.81 313 ASN B N 1
ATOM 5273 C CA . ASN B 1 313 ? 16.281 23.188 -3.307 1 98.81 313 ASN B CA 1
ATOM 5274 C C . ASN B 1 313 ? 16.156 24.312 -2.281 1 98.81 313 ASN B C 1
ATOM 5276 O O . ASN B 1 313 ? 15.656 25.391 -2.598 1 98.81 313 ASN B O 1
ATOM 5280 N N . MET B 1 314 ? 16.562 24.078 -1.039 1 98.81 314 MET B N 1
ATOM 5281 C CA . MET B 1 314 ? 16.656 25.141 -0.051 1 98.81 314 MET B CA 1
ATOM 5282 C C . MET B 1 314 ? 17.938 25.953 -0.246 1 98.81 314 MET B C 1
ATOM 5284 O O . MET B 1 314 ? 18.891 25.484 -0.874 1 98.81 314 MET B O 1
ATOM 5288 N N . SER B 1 315 ? 17.906 27.156 0.241 1 98.44 315 SER B N 1
ATOM 5289 C CA . SER B 1 315 ? 19.109 27.984 0.159 1 98.44 315 SER B CA 1
ATOM 5290 C C . SER B 1 315 ? 20.281 27.344 0.917 1 98.44 315 SER B C 1
ATOM 5292 O O . SER B 1 315 ? 20.062 26.656 1.908 1 98.44 315 SER B O 1
ATOM 5294 N N . PRO B 1 316 ? 21.484 27.578 0.431 1 97.81 316 PRO B N 1
ATOM 5295 C CA . PRO B 1 316 ? 22.641 27 1.113 1 97.81 316 PRO B CA 1
ATOM 5296 C C . PRO B 1 316 ? 22.672 27.328 2.605 1 97.81 316 PRO B C 1
ATOM 5298 O O . PRO B 1 316 ? 22.422 28.469 2.998 1 97.81 316 PRO B O 1
ATOM 5301 N N . GLY B 1 317 ? 22.859 26.312 3.359 1 96.75 317 GLY B N 1
ATOM 5302 C CA . GLY B 1 317 ? 23.016 26.484 4.793 1 96.75 317 GLY B CA 1
ATOM 5303 C C . GLY B 1 317 ? 21.703 26.453 5.551 1 96.75 317 GLY B C 1
ATOM 5304 O O . GLY B 1 317 ? 21.688 26.438 6.785 1 96.75 317 GLY B O 1
ATOM 5305 N N . VAL B 1 318 ? 20.609 26.344 4.879 1 98.06 318 VAL B N 1
ATOM 5306 C CA . VAL B 1 318 ? 19.297 26.406 5.516 1 98.06 318 VAL B CA 1
ATOM 5307 C C . VAL B 1 318 ? 18.844 24.984 5.871 1 98.06 318 VAL B C 1
ATOM 5309 O O . VAL B 1 318 ? 18.484 24.719 7.016 1 98.06 318 VAL B O 1
ATOM 5312 N N . GLY B 1 319 ? 18.922 24.125 4.891 1 98.5 319 GLY B N 1
ATOM 5313 C CA . GLY B 1 319 ? 18.375 22.797 5.055 1 98.5 319 GLY B CA 1
ATOM 5314 C C . GLY B 1 319 ? 19.422 21.75 5.371 1 98.5 319 GLY B C 1
ATOM 5315 O O . GLY B 1 319 ? 20.531 21.797 4.844 1 98.5 319 GLY B O 1
ATOM 5316 N N . GLN B 1 320 ? 19.047 20.812 6.203 1 98.44 320 GLN B N 1
ATOM 5317 C CA . GLN B 1 320 ? 19.812 19.609 6.492 1 98.44 320 GLN B CA 1
ATOM 5318 C C . GLN B 1 320 ? 18.938 18.359 6.41 1 98.44 320 GLN B C 1
ATOM 5320 O O . GLN B 1 320 ? 17.766 18.391 6.777 1 98.44 320 GLN B O 1
ATOM 5325 N N . LEU B 1 321 ? 19.547 17.344 5.887 1 98.81 321 LEU B N 1
ATOM 5326 C CA . LEU B 1 321 ? 18.875 16.047 5.797 1 98.81 321 LEU B CA 1
ATOM 5327 C C . LEU B 1 321 ? 19.516 15.039 6.734 1 98.81 321 LEU B C 1
ATOM 5329 O O . LEU B 1 321 ? 20.75 14.922 6.785 1 98.81 321 LEU B O 1
ATOM 5333 N N . ASP B 1 322 ? 18.719 14.367 7.477 1 98.75 322 ASP B N 1
ATOM 5334 C CA . ASP B 1 322 ? 19.156 13.203 8.242 1 98.75 322 ASP B CA 1
ATOM 5335 C C . ASP B 1 322 ? 18.094 12.102 8.211 1 98.75 322 ASP B C 1
ATOM 5337 O O . ASP B 1 322 ? 16.922 12.344 8.531 1 98.75 322 ASP B O 1
ATOM 5341 N N . VAL B 1 323 ? 18.422 10.898 7.859 1 98.69 323 VAL B N 1
ATOM 5342 C CA . VAL B 1 323 ? 17.469 9.828 7.594 1 98.69 323 VAL B CA 1
ATOM 5343 C C . VAL B 1 323 ? 17.422 8.875 8.789 1 98.69 323 VAL B C 1
ATOM 5345 O O . VAL B 1 323 ? 18.438 8.328 9.203 1 98.69 323 VAL B O 1
ATOM 5348 N N . TYR B 1 324 ? 16.156 8.641 9.406 1 97.38 324 TYR B N 1
ATOM 5349 C CA . TYR B 1 324 ? 15.984 7.605 10.422 1 97.38 324 TYR B CA 1
ATOM 5350 C C . TYR B 1 324 ? 16.5 6.262 9.922 1 97.38 324 TYR B C 1
ATOM 5352 O O . TYR B 1 324 ? 16.016 5.738 8.914 1 97.38 324 TYR B O 1
ATOM 5360 N N . PRO B 1 325 ? 17.531 5.785 10.609 1 97.44 325 PRO B N 1
ATOM 5361 C CA . PRO B 1 325 ? 17.922 4.422 10.242 1 97.44 325 PRO B CA 1
ATOM 5362 C C . PRO B 1 325 ? 16.984 3.363 10.812 1 97.44 325 PRO B C 1
ATOM 5364 O O . PRO B 1 325 ? 17.422 2.479 11.555 1 97.44 325 PRO B O 1
ATOM 5367 N N . SER B 1 326 ? 15.75 3.43 10.539 1 97.44 326 SER B N 1
ATOM 5368 C CA . SER B 1 326 ? 14.703 2.646 11.195 1 97.44 326 SER B CA 1
ATOM 5369 C C . SER B 1 326 ? 14.062 1.658 10.227 1 97.44 326 SER B C 1
ATOM 5371 O O . SER B 1 326 ? 13.891 1.965 9.047 1 97.44 326 SER B O 1
ATOM 5373 N N . ILE B 1 327 ? 13.703 0.47 10.711 1 97.69 327 ILE B N 1
ATOM 5374 C CA . ILE B 1 327 ? 12.961 -0.496 9.906 1 97.69 327 ILE B CA 1
ATOM 5375 C C . ILE B 1 327 ? 11.469 -0.372 10.195 1 97.69 327 ILE B C 1
ATOM 5377 O O . ILE B 1 327 ? 10.664 -1.192 9.734 1 97.69 327 ILE B O 1
ATOM 5381 N N . TRP B 1 328 ? 11.016 0.706 10.898 1 97.62 328 TRP B N 1
ATOM 5382 C CA . TRP B 1 328 ? 9.633 0.805 11.375 1 97.62 328 TRP B CA 1
ATOM 5383 C C . TRP B 1 328 ? 8.75 1.488 10.344 1 97.62 328 TRP B C 1
ATOM 5385 O O . TRP B 1 328 ? 7.547 1.653 10.555 1 97.62 328 TRP B O 1
ATOM 5395 N N . GLY B 1 329 ? 9.336 1.877 9.195 1 97.94 329 GLY B N 1
ATOM 5396 C CA . GLY B 1 329 ? 8.539 2.559 8.188 1 97.94 329 GLY B CA 1
ATOM 5397 C C . GLY B 1 329 ? 8.102 3.945 8.617 1 97.94 329 GLY B C 1
ATOM 5398 O O . GLY B 1 329 ? 8.906 4.738 9.102 1 97.94 329 GLY B O 1
ATOM 5399 N N . HIS B 1 330 ? 6.887 4.27 8.398 1 98 330 HIS B N 1
ATOM 5400 C CA . HIS B 1 330 ? 6.344 5.582 8.727 1 98 330 HIS B CA 1
ATOM 5401 C C . HIS B 1 330 ? 6.277 5.785 10.242 1 98 330 HIS B C 1
ATOM 5403 O O . HIS B 1 330 ? 6.398 6.914 10.727 1 98 330 HIS B O 1
ATOM 5409 N N . TRP B 1 331 ? 6.227 4.703 10.992 1 96.19 331 TRP B N 1
ATOM 5410 C CA . TRP B 1 331 ? 6.047 4.781 12.438 1 96.19 331 TRP B CA 1
ATOM 5411 C C . TRP B 1 331 ? 7.367 5.098 13.133 1 96.19 331 TRP B C 1
ATOM 5413 O O . TRP B 1 331 ? 7.402 5.328 14.344 1 96.19 331 TRP B O 1
ATOM 5423 N N . ALA B 1 332 ? 8.43 5.145 12.367 1 95.06 332 ALA B N 1
ATOM 5424 C CA . ALA B 1 332 ? 9.711 5.555 12.93 1 95.06 332 ALA B CA 1
ATOM 5425 C C . ALA B 1 332 ? 9.602 6.914 13.617 1 95.06 332 ALA B C 1
ATOM 5427 O O . ALA B 1 332 ? 10.25 7.156 14.633 1 95.06 332 ALA B O 1
ATOM 5428 N N . GLY B 1 333 ? 8.789 7.781 13.055 1 91.75 333 GLY B N 1
ATOM 5429 C CA . GLY B 1 333 ? 8.648 9.125 13.594 1 91.75 333 GLY B CA 1
ATOM 5430 C C . GLY B 1 333 ? 7.371 9.305 14.398 1 91.75 333 GLY B C 1
ATOM 5431 O O . GLY B 1 333 ? 7.062 10.414 14.836 1 91.75 333 GLY B O 1
ATOM 5432 N N . GLY B 1 334 ? 6.629 8.297 14.57 1 86.81 334 GLY B N 1
ATOM 5433 C CA . GLY B 1 334 ? 5.301 8.398 15.148 1 86.81 334 GLY B CA 1
ATOM 5434 C C . GLY B 1 334 ? 5.289 8.227 16.656 1 86.81 334 GLY B C 1
ATOM 5435 O O . GLY B 1 334 ? 6.34 8.297 17.297 1 86.81 334 GLY B O 1
ATOM 5436 N N . PRO B 1 335 ? 4.043 8.156 17.281 1 79.31 335 PRO B N 1
ATOM 5437 C CA . PRO B 1 335 ? 3.934 7.973 18.734 1 79.31 335 PRO B CA 1
ATOM 5438 C C . PRO B 1 335 ? 4.773 6.805 19.25 1 79.31 335 PRO B C 1
ATOM 5440 O O . PRO B 1 335 ? 5.113 5.898 18.484 1 79.31 335 PRO B O 1
ATOM 5443 N N . PRO B 1 336 ? 5.008 6.957 20.5 1 74.31 336 PRO B N 1
ATOM 5444 C CA . PRO B 1 336 ? 6.008 6.039 21.047 1 74.31 336 PRO B CA 1
ATOM 5445 C C . PRO B 1 336 ? 5.617 4.57 20.875 1 74.31 336 PRO B C 1
ATOM 5447 O O . PRO B 1 336 ? 4.453 4.215 21.062 1 74.31 336 PRO B O 1
ATOM 5450 N N . GLY B 1 337 ? 6.43 3.826 20.328 1 77.81 337 GLY B N 1
ATOM 5451 C CA . GLY B 1 337 ? 6.527 2.379 20.219 1 77.81 337 GLY B CA 1
ATOM 5452 C C . GLY B 1 337 ? 7.957 1.885 20.109 1 77.81 337 GLY B C 1
ATOM 5453 O O . GLY B 1 337 ? 8.336 0.905 20.75 1 77.81 337 GLY B O 1
ATOM 5454 N N . ASN B 1 338 ? 8.703 2.729 19.547 1 91.06 338 ASN B N 1
ATOM 5455 C CA . ASN B 1 338 ? 10.133 2.486 19.344 1 91.06 338 ASN B CA 1
ATOM 5456 C C . ASN B 1 338 ? 10.977 3.537 20.062 1 91.06 338 ASN B C 1
ATOM 5458 O O . ASN B 1 338 ? 11.258 4.598 19.5 1 91.06 338 ASN B O 1
ATOM 5462 N N . MET B 1 339 ? 11.5 3.23 21.172 1 91.19 339 MET B N 1
ATOM 5463 C CA . MET B 1 339 ? 12.18 4.203 22.016 1 91.19 339 MET B CA 1
ATOM 5464 C C . MET B 1 339 ? 13.547 4.566 21.438 1 91.19 339 MET B C 1
ATOM 5466 O O . MET B 1 339 ? 14.062 5.652 21.703 1 91.19 339 MET B O 1
ATOM 5470 N N . GLU B 1 340 ? 14.062 3.67 20.672 1 94.12 340 GLU B N 1
ATOM 5471 C CA . GLU B 1 340 ? 15.32 3.99 20 1 94.12 340 GLU B CA 1
ATOM 5472 C C . GLU B 1 340 ? 15.141 5.133 19.016 1 94.12 340 GLU B C 1
ATOM 5474 O O . GLU B 1 340 ? 15.969 6.043 18.938 1 94.12 340 GLU B O 1
ATOM 5479 N N . ASP B 1 341 ? 14.117 5.082 18.266 1 95.62 341 ASP B N 1
ATOM 5480 C CA . ASP B 1 341 ? 13.836 6.152 17.312 1 95.62 341 ASP B CA 1
ATOM 5481 C C . ASP B 1 341 ? 13.508 7.457 18.047 1 95.62 341 ASP B C 1
ATOM 5483 O O . ASP B 1 341 ? 13.836 8.539 17.547 1 95.62 341 ASP B O 1
ATOM 5487 N N . VAL B 1 342 ? 12.836 7.375 19.219 1 94.75 342 VAL B N 1
ATOM 5488 C CA . VAL B 1 342 ? 12.523 8.555 20.016 1 94.75 342 VAL B CA 1
ATOM 5489 C C . VAL B 1 342 ? 13.82 9.234 20.469 1 94.75 342 VAL B C 1
ATOM 5491 O O . VAL B 1 342 ? 13.953 10.453 20.359 1 94.75 342 VAL B O 1
ATOM 5494 N N . LYS B 1 343 ? 14.688 8.422 20.953 1 96 343 LYS B N 1
ATOM 5495 C CA . LYS B 1 343 ? 15.977 8.945 21.406 1 96 343 LYS B CA 1
ATOM 5496 C C . LYS B 1 343 ? 16.75 9.57 20.25 1 96 343 LYS B C 1
ATOM 5498 O O . LYS B 1 343 ? 17.344 10.648 20.406 1 96 343 LYS B O 1
ATOM 5503 N N . TRP B 1 344 ? 16.75 8.867 19.172 1 97.5 344 TRP B N 1
ATOM 5504 C CA . TRP B 1 344 ? 17.438 9.352 17.969 1 97.5 344 TRP B CA 1
ATOM 5505 C C . TRP B 1 344 ? 16.906 10.719 17.562 1 97.5 344 TRP B C 1
ATOM 5507 O O . TRP B 1 344 ? 17.688 11.641 17.297 1 97.5 344 TRP B O 1
ATOM 5517 N N . LEU B 1 345 ? 15.609 10.914 17.531 1 97.56 345 LEU B N 1
ATOM 5518 C CA . LEU B 1 345 ? 14.961 12.172 17.203 1 97.56 345 LEU B CA 1
ATOM 5519 C C . LEU B 1 345 ? 15.344 13.266 18.188 1 97.56 345 LEU B C 1
ATOM 5521 O O . LEU B 1 345 ? 15.727 14.367 17.797 1 97.56 345 LEU B O 1
ATOM 5525 N N . ASP B 1 346 ? 15.227 12.984 19.469 1 97.62 346 ASP B N 1
ATOM 5526 C CA . ASP B 1 346 ? 15.477 13.969 20.5 1 97.62 346 ASP B CA 1
ATOM 5527 C C . ASP B 1 346 ? 16.922 14.484 20.438 1 97.62 346 ASP B C 1
ATOM 5529 O O . ASP B 1 346 ? 17.172 15.664 20.672 1 97.62 346 ASP B O 1
ATOM 5533 N N . GLU B 1 347 ? 17.812 13.586 20.141 1 98.06 347 GLU B N 1
ATOM 5534 C CA . GLU B 1 347 ? 19.219 13.977 20.016 1 98.06 347 GLU B CA 1
ATOM 5535 C C . GLU B 1 347 ? 19.422 14.977 18.875 1 98.06 347 GLU B C 1
ATOM 5537 O O . GLU B 1 347 ? 20.172 15.938 19.016 1 98.06 347 GLU B O 1
ATOM 5542 N N . ARG B 1 348 ? 18.781 14.781 17.781 1 98.25 348 ARG B N 1
ATOM 5543 C CA . ARG B 1 348 ? 18.875 15.688 16.641 1 98.25 348 ARG B CA 1
ATOM 5544 C C . ARG B 1 348 ? 18.203 17.016 16.938 1 98.25 348 ARG B C 1
ATOM 5546 O O . ARG B 1 348 ? 18.703 18.078 16.516 1 98.25 348 ARG B O 1
ATOM 5553 N N . LEU B 1 349 ? 17.062 16.969 17.625 1 98.38 349 LEU B N 1
ATOM 5554 C CA . LEU B 1 349 ? 16.391 18.188 18.031 1 98.38 349 LEU B CA 1
ATOM 5555 C C . LEU B 1 349 ? 17.297 19.016 18.953 1 98.38 349 LEU B C 1
ATOM 5557 O O . LEU B 1 349 ? 17.453 20.219 18.75 1 98.38 349 LEU B O 1
ATOM 5561 N N . ALA B 1 350 ? 17.859 18.328 19.906 1 98.38 350 ALA B N 1
ATOM 5562 C CA . ALA B 1 350 ? 18.703 19.016 20.875 1 98.38 350 ALA B CA 1
ATOM 5563 C C . ALA B 1 350 ? 19.859 19.719 20.188 1 98.38 350 ALA B C 1
ATOM 5565 O O . ALA B 1 350 ? 20.172 20.875 20.516 1 98.38 350 ALA B O 1
ATOM 5566 N N . LYS B 1 351 ? 20.453 19 19.297 1 98.38 351 LYS B N 1
ATOM 5567 C CA . LYS B 1 351 ? 21.578 19.578 18.578 1 98.38 351 LYS B CA 1
ATOM 5568 C C . LYS B 1 351 ? 21.141 20.797 17.781 1 98.38 351 LYS B C 1
ATOM 5570 O O . LYS B 1 351 ? 21.797 21.844 17.828 1 98.38 351 LYS B O 1
ATOM 5575 N N . LEU B 1 352 ? 20.062 20.734 17.094 1 98.38 352 LEU B N 1
ATOM 5576 C CA . LEU B 1 352 ? 19.594 21.828 16.25 1 98.38 352 LEU B CA 1
ATOM 5577 C C . LEU B 1 352 ? 19.172 23.031 17.109 1 98.38 352 LEU B C 1
ATOM 5579 O O . LEU B 1 352 ? 19.484 24.172 16.766 1 98.38 352 LEU B O 1
ATOM 5583 N N . PHE B 1 353 ? 18.469 22.781 18.203 1 97.94 353 PHE B N 1
ATOM 5584 C CA . PHE B 1 353 ? 18 23.844 19.094 1 97.94 353 PHE B CA 1
ATOM 5585 C C . PHE B 1 353 ? 19.172 24.594 19.703 1 97.94 353 PHE B C 1
ATOM 5587 O O . PHE B 1 353 ? 19.078 25.797 19.969 1 97.94 353 PHE B O 1
ATOM 5594 N N . ALA B 1 354 ? 20.25 23.906 19.859 1 96.75 354 ALA B N 1
ATOM 5595 C CA . ALA B 1 354 ? 21.438 24.5 20.453 1 96.75 354 ALA B CA 1
ATOM 5596 C C . ALA B 1 354 ? 22.188 25.344 19.422 1 96.75 354 ALA B C 1
ATOM 5598 O O . ALA B 1 354 ? 22.766 26.391 19.766 1 96.75 354 ALA B O 1
ATOM 5599 N N . GLU B 1 355 ? 22.125 24.922 18.219 1 95.25 355 GLU B N 1
ATOM 5600 C CA . GLU B 1 355 ? 22.984 25.531 17.219 1 95.25 355 GLU B CA 1
ATOM 5601 C C . GLU B 1 355 ? 22.266 26.641 16.453 1 95.25 355 GLU B C 1
ATOM 5603 O O . GLU B 1 355 ? 22.906 27.562 15.953 1 95.25 355 GLU B O 1
ATOM 5608 N N . ALA B 1 356 ? 21.016 26.5 16.359 1 94.81 356 ALA B N 1
ATOM 5609 C CA . ALA B 1 356 ? 20.281 27.438 15.523 1 94.81 356 ALA B CA 1
ATOM 5610 C C . ALA B 1 356 ? 20.234 28.812 16.156 1 94.81 356 ALA B C 1
ATOM 5612 O O . ALA B 1 356 ? 20.094 28.938 17.375 1 94.81 356 ALA B O 1
ATOM 5613 N N . PRO B 1 357 ? 20.375 29.844 15.383 1 89.44 357 PRO B N 1
ATOM 5614 C CA . PRO B 1 357 ? 20.297 31.203 15.93 1 89.44 357 PRO B CA 1
ATOM 5615 C C . PRO B 1 357 ? 18.906 31.547 16.469 1 89.44 357 PRO B C 1
ATOM 5617 O O . PRO B 1 357 ? 17.922 30.953 16.062 1 89.44 357 PRO B O 1
ATOM 5620 N N . LYS B 1 358 ? 18.906 32.469 17.469 1 90.69 358 LYS B N 1
ATOM 5621 C CA . LYS B 1 358 ? 17.656 33 18.031 1 90.69 358 LYS B CA 1
ATOM 5622 C C . LYS B 1 358 ? 17.344 34.375 17.484 1 90.69 358 LYS B C 1
ATOM 5624 O O . LYS B 1 358 ? 17.984 35.344 17.844 1 90.69 358 LYS B O 1
ATOM 5629 N N . ASN B 1 359 ? 16.422 34.406 16.672 1 84.69 359 ASN B N 1
ATOM 5630 C CA . ASN B 1 359 ? 16.094 35.656 16.016 1 84.69 359 ASN B CA 1
ATOM 5631 C C . ASN B 1 359 ? 14.93 36.375 16.688 1 84.69 359 ASN B C 1
ATOM 5633 O O . ASN B 1 359 ? 14.656 37.562 16.406 1 84.69 359 ASN B O 1
ATOM 5637 N N . GLY B 1 360 ? 14.164 35.75 17.5 1 73.75 360 GLY B N 1
ATOM 5638 C CA . GLY B 1 360 ? 13.094 36.375 18.266 1 73.75 360 GLY B CA 1
ATOM 5639 C C . GLY B 1 360 ? 13.438 36.594 19.719 1 73.75 360 GLY B C 1
ATOM 5640 O O . GLY B 1 360 ? 14.406 36 20.219 1 73.75 360 GLY B O 1
#

Solvent-accessible surface area (backbone atoms only — not comparable to full-atom values): 35848 Å² total; per-residue (Å²): 124,80,71,93,55,48,75,46,82,62,37,72,35,73,36,89,78,73,51,67,43,72,69,28,39,42,19,34,42,78,36,54,46,85,86,34,56,27,33,42,41,41,28,30,83,78,31,45,58,76,60,56,47,82,63,51,32,88,89,37,68,49,15,38,91,66,23,16,35,36,31,31,32,41,60,18,44,61,70,8,49,18,49,82,71,50,89,54,76,80,63,74,76,47,44,47,66,41,49,48,51,53,47,50,46,46,36,43,73,72,68,62,47,82,48,30,52,27,28,31,19,37,35,53,6,5,30,42,19,42,31,43,33,50,75,40,31,88,40,37,32,29,28,35,28,22,35,38,46,54,47,50,47,60,37,36,35,35,42,49,43,10,34,49,13,6,31,34,3,24,74,65,29,42,61,54,38,84,72,51,62,57,59,71,60,88,86,35,65,68,56,55,55,52,72,73,57,73,51,72,64,34,46,53,23,7,25,36,10,23,16,35,33,43,51,40,50,43,39,18,60,58,27,40,70,69,40,38,55,34,76,74,67,64,25,88,45,70,56,49,33,44,50,69,44,34,24,45,57,31,60,73,55,52,72,64,16,49,52,43,38,47,36,18,52,48,59,30,41,58,14,73,36,89,88,36,73,57,35,53,57,56,29,36,40,52,34,59,24,43,27,45,40,33,24,17,66,36,14,74,66,33,39,48,70,61,50,51,54,50,41,71,37,24,40,90,86,26,46,42,80,50,65,41,93,38,51,40,6,47,48,42,57,47,64,90,80,52,65,66,44,51,51,55,50,40,52,53,48,42,53,46,67,69,66,50,72,78,85,112,123,79,72,93,55,48,73,44,81,61,37,72,36,74,34,90,76,73,50,68,44,73,68,27,37,43,19,34,40,78,37,54,45,86,87,34,55,27,32,41,41,41,27,31,84,78,32,45,58,75,61,57,46,81,62,50,31,88,91,37,67,50,16,38,90,65,24,17,36,38,30,31,31,42,61,19,44,61,69,7,47,17,51,82,70,50,88,54,76,79,64,74,75,48,45,48,66,41,48,46,52,52,48,49,46,48,35,43,72,72,67,64,47,84,48,31,52,28,29,30,19,37,36,53,6,5,30,40,20,42,31,43,32,51,75,40,32,88,38,36,33,28,28,34,26,22,35,37,44,55,49,50,47,60,37,36,34,36,42,50,43,10,31,50,13,5,32,35,3,25,74,63,30,44,60,52,38,85,72,49,63,56,59,72,63,87,86,36,65,68,56,55,54,53,73,72,56,70,54,72,64,34,45,52,22,6,24,35,10,24,16,36,32,42,51,41,50,43,40,19,62,57,27,40,70,69,38,37,56,34,76,73,67,63,26,88,46,70,56,49,34,44,51,69,44,33,24,45,56,32,60,73,55,52,72,64,17,50,53,44,38,46,37,18,50,49,59,30,41,59,13,73,36,88,89,35,71,57,36,52,57,57,29,34,40,52,35,60,24,43,26,45,40,33,25,18,66,36,14,75,64,32,37,45,69,61,53,50,56,49,42,69,37,24,41,90,87,24,46,42,80,52,66,39,93,38,51,39,5,48,49,41,58,47,65,90,79,52,65,66,45,50,51,55,50,39,52,53,48,40,52,47,68,68,66,50,71,79,86,114

Nearest PDB structures (foldseek):
  5d7b-assembly1_A  TM=9.370E-01  e=2.592E-33  Corynebacterium glutamicum
  5efz-assembly3_D  TM=9.336E-01  e=1.947E-30  Pseudomonas veronii
  5jkj-assembly1_B  TM=8.044E-01  e=5.904E-23  uncultured bacterium
  3i1i-assembly1_A  TM=7.741E-01  e=4.784E-21  Bacillus anthracis str. 'Ames Ancestor'
  2pl5-assembly1_A-2  TM=7.348E-01  e=1.886E-18  Leptospira interrogans

Secondary structure (DSSP, 8-state):
---SSEEEEEEEEE-TTS-EEEEEEEEEEEES-TTSPEEE----TT--GGGGGGGBSTTSSB-TTT-EEEEEPPTTSSSSS-GGGS--SSPPP--HHHHHHHHHHIIIIIS----EEEEEEETHHHHHHHHHHHHSTTSEEEEEEES--SB--HHHHHHHHHHHHHHHHTTT--B--TTS-B---TT-HHHHHHTT---HHHHHHHHHHHHHHHHHHHS-HHHHHTTHHHHTT--SSHHHHIIIIIIHHHHTS-HHHHHHHHHHHHT-BTTSSTTTTT-HHHHHHH--SEEEEB-BTT-SSS-HHHHHHHHHTSPTTTEEE--B--SSGGGGGSSSS-HHHHHHHHHHHHHHHHHS----/---SSEEEEEEEEE-TTS-EEEEEEEEEEEES-TTSPEEE----TT--GGGGGGGBSTTSSB-TTT-EEEEEPPTTSSSSS-GGGS--SSPPP--HHHHHHHHHHIIIIIS----EEEEEEETHHHHHHHHHHHHSTTSEEEEEEES--SB--HHHHHHHHHHHHHHHHTTT--B--TTS-B---TT-HHHHHHTT---HHHHHHHHHHHHHHHHHHHS-HHHHHTTHHHHTT--SSHHHHIIIIIIHHHHTS-HHHHHHHHHHHHT-BTTSSTTTTT-HHHHHHH--SEEEEB-BTT-SSS-HHHHHHHHHTSPTTTEEE--B--SSGGGGGSSSS-HHHHHHHHHHHHHHHHHS----